Protein AF-A0A9W8WRD2-F1 (afdb_monomer_lite)

Radius of gyration: 68.86 Å; chains: 1; bounding box: 159×65×224 Å

Secondary structure (DSSP, 8-state):
-PPP----GGGGGSTTS-HHHHHHHHHHHT--PPPP------------TTSSS---------HHHHHHHHHHHHHHHHHHHHHHHHHHHHHHHHHHHHHHHHHHHHHSTT-HHHHHHHHHHHHHHHHHHHHHHHHHHHHHHHHHHHHHHHHHHHHHHHHHHHHHHHHHHHHHHHHHHHHHHHHHHHHHHHHHHHHHHHHHHHHHHHHHHHHHHHHHHHHHS-------SSHHHHHHHHHHHHHHHHHHHHHHHHHHHHHHHHHHHHHHHHHHHHHHHHHHHHHHHHHHHHHHHHHHHHHHHHHHHHHHHHHHHHHHHHHHHHHHHHHHHHHHHHHHHHHHHHHHHHHHHHHHHHHHHHHHHHHHHHHHHHHHHHHHHHHHHHHHHHHHHHHHHHHHHHHHHHHHHHHHHHHTS------HHHHHHHHHHHHHHHHHHHHHHHHHHHHHHHHHHHHHHHHHHHHHHHHHHHHHHHHHHHHHHHHHHHHHHHHHHHHHHTS-S-TTHHHHHHHHHHHHHHTT-

Sequence (521 aa):
MSPAYEGPKGLAFSRYASPALRKTQLAVASAATPSAGADTDYTTTIATKEQLAVMEPFEATSPAAELAVEQGAALKKEVEQHTARFSRAVSSAVENTRQLLNLLREATPGAKEVDHLWQELEQLFEAANEAKAALPEFMEKQRDNMSLYHSSMMNETIRGTQQELNFQHKKVNTQHNLILEQQDAFQNYKAQTSAQLKELESLQERVSRLTLEKGHFRTEADSKKVEDLKIADDLKKELDTLVASKKQLHAENETLRKTTTDMLKELKATEQRVTDRFTGELKAKAEQLQKETIKTTSLNTLIDTLKDSEGTSKKEAEKLKNENRLMSVKYSNQAAEHAATFTKMNDQTKKIEALTTNVDLLQKQNADLQAKLENAVKLENTNTELHEELRTSKNDLKAAQSEAQMLKSKLATKPAASTTSNNKALQEKYQALQEKQRSTETALAEWTELAKRSYQEYKDLLPTSKAAEKYKQDARDKETQITDLKHQLATAKASQTNGVGAAGGESAYWKGKYENLLASI

pLDDT: mean 77.27, std 17.2, range [29.88, 96.31]

Structure (mmCIF, N/CA/C/O backbone):
data_AF-A0A9W8WRD2-F1
#
_entry.id   AF-A0A9W8WRD2-F1
#
loop_
_atom_site.group_PDB
_atom_site.id
_atom_site.type_symbol
_atom_site.label_atom_id
_atom_site.label_alt_id
_atom_site.label_comp_id
_atom_site.label_asym_id
_atom_site.label_entity_id
_atom_site.label_seq_id
_atom_site.pdbx_PDB_ins_code
_atom_site.Cartn_x
_atom_site.Cartn_y
_atom_site.Cartn_z
_atom_site.occupancy
_atom_site.B_iso_or_equiv
_atom_site.auth_seq_id
_atom_site.auth_comp_id
_atom_site.auth_asym_id
_atom_site.auth_atom_id
_atom_site.pdbx_PDB_model_num
ATOM 1 N N . MET A 1 1 ? -4.829 33.973 -44.146 1.00 42.38 1 MET A N 1
ATOM 2 C CA . MET A 1 1 ? -4.919 32.508 -44.326 1.00 42.38 1 MET A CA 1
ATOM 3 C C . MET A 1 1 ? -4.361 31.866 -43.072 1.00 42.38 1 MET A C 1
ATOM 5 O O . MET A 1 1 ? -3.186 32.065 -42.798 1.00 42.38 1 MET A O 1
ATOM 9 N N . SER A 1 2 ? -5.197 31.200 -42.279 1.00 33.47 2 SER A N 1
ATOM 10 C CA . SER A 1 2 ? -4.758 30.556 -41.033 1.00 33.47 2 SER A CA 1
ATOM 11 C C . SER A 1 2 ? -4.230 29.147 -41.329 1.00 33.47 2 SER A C 1
ATOM 13 O O . SER A 1 2 ? -4.825 28.469 -42.169 1.00 33.47 2 SER A O 1
ATOM 15 N N . PRO A 1 3 ? -3.144 28.688 -40.681 1.00 50.16 3 PRO A N 1
ATOM 16 C CA . PRO A 1 3 ? -2.652 27.327 -40.863 1.00 50.16 3 PRO A CA 1
ATOM 17 C C . PRO A 1 3 ? -3.676 26.318 -40.330 1.00 50.16 3 PRO A C 1
ATOM 19 O O . PRO A 1 3 ? -4.276 26.527 -39.274 1.00 50.16 3 PRO A O 1
ATOM 22 N N . ALA A 1 4 ? -3.879 25.224 -41.064 1.00 49.38 4 ALA A N 1
ATOM 23 C CA . ALA A 1 4 ? -4.759 24.148 -40.630 1.00 49.38 4 ALA A CA 1
ATOM 24 C C . ALA A 1 4 ? -4.180 23.466 -39.380 1.00 49.38 4 ALA A C 1
ATOM 26 O O . ALA A 1 4 ? -3.006 23.096 -39.352 1.00 49.38 4 ALA A O 1
ATOM 27 N N . TYR A 1 5 ? -5.010 23.299 -38.351 1.00 56.59 5 TYR A N 1
ATOM 28 C CA . TYR A 1 5 ? -4.630 22.623 -37.115 1.00 56.59 5 TYR A CA 1
ATOM 29 C C . TYR A 1 5 ? -4.473 21.117 -37.365 1.00 56.59 5 TYR A C 1
ATOM 31 O O . TYR A 1 5 ? -5.449 20.364 -37.372 1.00 56.59 5 TYR A O 1
ATOM 39 N N . GLU A 1 6 ? -3.236 20.666 -37.570 1.00 54.03 6 GLU A N 1
ATOM 40 C CA . GLU A 1 6 ? -2.903 19.248 -37.479 1.00 54.03 6 GLU A CA 1
ATOM 41 C C . GLU A 1 6 ? -2.978 18.817 -36.007 1.00 54.03 6 GLU A C 1
ATOM 43 O O . GLU A 1 6 ? -2.107 19.147 -35.201 1.00 54.03 6 GLU A O 1
ATOM 48 N N . GLY A 1 7 ? -4.037 18.085 -35.655 1.00 65.12 7 GLY A N 1
ATOM 49 C CA . GLY A 1 7 ? -4.235 17.560 -34.303 1.00 65.12 7 GLY A CA 1
ATOM 50 C C . GLY A 1 7 ? -3.108 16.623 -33.829 1.00 65.12 7 GLY A C 1
ATOM 51 O O . GLY A 1 7 ? -2.269 16.188 -34.623 1.00 65.12 7 GLY A O 1
ATOM 52 N N . PRO A 1 8 ? -3.076 16.277 -32.528 1.00 59.09 8 PRO A N 1
ATOM 53 C CA . PRO A 1 8 ? -1.951 15.585 -31.899 1.00 59.09 8 PRO A CA 1
ATOM 54 C C . PRO A 1 8 ? -1.630 14.227 -32.549 1.00 59.09 8 PRO A C 1
ATOM 56 O O . PRO A 1 8 ? -2.258 13.202 -32.268 1.00 59.09 8 PRO A O 1
ATOM 59 N N . LYS A 1 9 ? -0.567 14.211 -33.367 1.00 65.25 9 LYS A N 1
ATOM 60 C CA . LYS A 1 9 ? -0.082 13.050 -34.142 1.00 65.25 9 LYS A CA 1
ATOM 61 C C . LYS A 1 9 ? 0.325 11.837 -33.282 1.00 65.25 9 LYS A C 1
ATOM 63 O O . LYS A 1 9 ? 0.480 10.740 -33.809 1.00 65.25 9 LYS A O 1
ATOM 68 N N . GLY A 1 10 ? 0.442 12.004 -31.961 1.00 59.56 10 GLY A N 1
ATOM 69 C CA . GLY A 1 10 ? 0.749 10.936 -31.003 1.00 59.56 10 GLY A CA 1
ATOM 70 C C . GLY A 1 10 ? -0.413 9.990 -30.659 1.00 59.56 10 GLY A C 1
ATOM 71 O O . GLY A 1 10 ? -0.169 8.925 -30.095 1.00 59.56 10 GLY A O 1
ATOM 72 N N . LEU A 1 11 ? -1.668 10.316 -31.005 1.00 61.75 11 LEU A N 1
ATOM 73 C CA . LEU A 1 11 ? -2.831 9.493 -30.621 1.00 61.75 11 LEU A CA 1
ATOM 74 C C . LEU A 1 11 ? -2.811 8.064 -31.196 1.00 61.75 11 LEU A C 1
ATOM 76 O O . LEU A 1 11 ? -3.398 7.167 -30.594 1.00 61.75 11 LEU A O 1
ATOM 80 N N . ALA A 1 12 ? -2.095 7.817 -32.298 1.00 63.84 12 ALA A N 1
ATOM 81 C CA . ALA A 1 12 ? -1.941 6.479 -32.878 1.00 63.84 12 ALA A CA 1
ATOM 82 C C . ALA A 1 12 ? -1.185 5.486 -31.965 1.00 63.84 12 ALA A C 1
ATOM 84 O O . ALA A 1 12 ? -1.412 4.279 -32.052 1.00 63.84 12 ALA A O 1
ATOM 85 N N . PHE A 1 13 ? -0.352 5.988 -31.045 1.00 60.53 13 PHE A N 1
ATOM 86 C CA . PHE A 1 13 ? 0.367 5.188 -30.045 1.00 60.53 13 PHE A CA 1
ATOM 87 C C . PHE A 1 13 ? -0.433 4.979 -28.746 1.00 60.53 13 PHE A C 1
ATOM 89 O O . PHE A 1 13 ? 0.031 4.300 -27.829 1.00 60.53 13 PHE A O 1
ATOM 96 N N . SER A 1 14 ? -1.640 5.547 -28.643 1.00 72.50 14 SER A N 1
ATOM 97 C CA . SER A 1 14 ? -2.485 5.423 -27.454 1.00 72.50 14 SER A CA 1
ATOM 98 C C . SER A 1 14 ? -2.905 3.974 -27.194 1.00 72.50 14 SER A C 1
ATOM 100 O O . SER A 1 14 ? -3.267 3.230 -28.109 1.00 72.50 14 SER A O 1
ATOM 102 N N . ARG A 1 15 ? -2.978 3.598 -25.909 1.00 73.88 15 ARG A N 1
ATOM 103 C CA . ARG A 1 15 ? -3.509 2.299 -25.454 1.00 73.88 15 ARG A CA 1
ATOM 104 C C . ARG A 1 15 ? -4.976 2.076 -25.855 1.00 73.88 15 ARG A C 1
ATOM 106 O O . ARG A 1 15 ? -5.411 0.926 -25.863 1.00 73.88 15 ARG A O 1
ATOM 113 N N . TYR A 1 16 ? -5.683 3.133 -26.263 1.00 69.06 16 TYR A N 1
ATOM 114 C CA . TYR A 1 16 ? -7.063 3.108 -26.761 1.00 69.06 16 TYR A CA 1
ATOM 115 C C . TYR A 1 16 ? -7.186 3.180 -28.298 1.00 69.06 16 TYR A C 1
ATOM 117 O O . TYR A 1 16 ? -8.287 3.055 -28.825 1.00 69.06 16 TYR A O 1
ATOM 125 N N . ALA A 1 17 ? -6.086 3.351 -29.045 1.00 70.50 17 ALA A N 1
ATOM 126 C CA . ALA A 1 17 ? -6.122 3.339 -30.512 1.00 70.50 17 ALA A CA 1
ATOM 127 C C . ALA A 1 17 ? -6.463 1.936 -31.044 1.00 70.50 17 ALA A C 1
ATOM 129 O O . ALA A 1 17 ? -5.999 0.940 -30.478 1.00 70.50 17 ALA A O 1
ATOM 130 N N . SER A 1 18 ? -7.237 1.839 -32.132 1.00 67.44 18 SER A N 1
ATOM 131 C CA . SER A 1 18 ? -7.711 0.542 -32.635 1.00 67.44 18 SER A CA 1
ATOM 132 C C . SER A 1 18 ? -6.547 -0.389 -33.037 1.00 67.44 18 SER A C 1
ATOM 134 O O . SER A 1 18 ? -5.516 0.088 -33.529 1.00 67.44 18 SER A O 1
ATOM 136 N N . PRO A 1 19 ? -6.677 -1.723 -32.867 1.00 72.38 19 PRO A N 1
ATOM 137 C CA . PRO A 1 19 ? -5.598 -2.663 -33.191 1.00 72.38 19 PRO A CA 1
ATOM 138 C C . PRO A 1 19 ? -5.123 -2.591 -34.649 1.00 72.38 19 PRO A C 1
ATOM 140 O O . PRO A 1 19 ? -3.943 -2.810 -34.921 1.00 72.38 19 PRO A O 1
ATOM 143 N N . ALA A 1 20 ? -6.019 -2.237 -35.578 1.00 69.94 20 ALA A N 1
ATOM 144 C CA . ALA A 1 20 ? -5.691 -2.053 -36.988 1.00 69.94 20 ALA A CA 1
ATOM 145 C C . ALA A 1 20 ? -4.675 -0.916 -37.201 1.00 69.94 20 ALA A C 1
ATOM 147 O O . ALA A 1 20 ? -3.667 -1.125 -37.869 1.00 69.94 20 ALA A O 1
ATOM 148 N N . LEU A 1 21 ? -4.881 0.249 -36.570 1.00 69.62 21 LEU A N 1
ATOM 149 C CA . LEU A 1 21 ? -3.997 1.415 -36.720 1.00 69.62 21 LEU A CA 1
ATOM 150 C C . LEU A 1 21 ? -2.575 1.155 -36.200 1.00 69.62 21 LEU A C 1
ATOM 152 O O . LEU A 1 21 ? -1.604 1.561 -36.840 1.00 69.62 21 LEU A O 1
ATOM 156 N N . ARG A 1 22 ? -2.432 0.429 -35.081 1.00 69.75 22 ARG A N 1
ATOM 157 C CA . ARG A 1 22 ? -1.106 0.078 -34.535 1.00 69.75 22 ARG A CA 1
ATOM 158 C C . ARG A 1 22 ? -0.329 -0.854 -35.464 1.00 69.75 22 ARG A C 1
ATOM 160 O O . ARG A 1 22 ? 0.883 -0.706 -35.606 1.00 69.75 22 ARG A O 1
ATOM 167 N N . LYS A 1 23 ? -1.020 -1.798 -36.114 1.00 70.50 23 LYS A N 1
ATOM 168 C CA . LYS A 1 23 ? -0.394 -2.785 -37.005 1.00 70.50 23 LYS A CA 1
ATOM 169 C C . LYS A 1 23 ? 0.193 -2.126 -38.260 1.00 70.50 23 LYS A C 1
ATOM 171 O O . LYS A 1 23 ? 1.282 -2.505 -38.681 1.00 70.50 23 LYS A O 1
ATOM 176 N N . THR A 1 24 ? -0.471 -1.101 -38.801 1.00 67.62 24 THR A N 1
ATOM 177 C CA . THR A 1 24 ? 0.005 -0.369 -39.988 1.00 67.62 24 THR A CA 1
ATOM 178 C C . THR A 1 24 ? 1.225 0.512 -39.702 1.00 67.62 24 THR A C 1
ATOM 180 O O . THR A 1 24 ? 2.096 0.619 -40.557 1.00 67.62 24 THR A O 1
ATOM 183 N N . GLN A 1 25 ? 1.335 1.120 -38.512 1.00 62.66 25 GLN A N 1
ATOM 184 C CA . GLN A 1 25 ? 2.494 1.966 -38.178 1.00 62.66 25 GLN A CA 1
ATOM 185 C C . GLN A 1 25 ? 3.744 1.163 -37.791 1.00 62.66 25 GLN A C 1
ATOM 187 O O . GLN A 1 25 ? 4.850 1.544 -38.171 1.00 62.66 25 GLN A O 1
ATOM 192 N N . LEU A 1 26 ? 3.590 0.019 -37.112 1.00 57.91 26 LEU A N 1
ATOM 193 C CA . LEU A 1 26 ? 4.719 -0.873 -36.810 1.00 57.91 26 LEU A CA 1
ATOM 194 C C . LEU A 1 26 ? 5.391 -1.425 -38.078 1.00 57.91 26 LEU A C 1
ATOM 196 O O . LEU A 1 26 ? 6.609 -1.571 -38.097 1.00 57.91 26 LEU A O 1
ATOM 200 N N . ALA A 1 27 ? 4.631 -1.649 -39.156 1.00 53.44 27 ALA A N 1
ATOM 201 C CA . ALA A 1 27 ? 5.175 -2.088 -40.443 1.00 53.44 27 ALA A CA 1
ATOM 202 C C . ALA A 1 27 ? 6.096 -1.046 -41.116 1.00 53.44 27 ALA A C 1
ATOM 204 O O . ALA A 1 27 ? 6.997 -1.422 -41.859 1.00 53.44 27 ALA A O 1
ATOM 205 N N . VAL A 1 28 ? 5.908 0.252 -40.840 1.00 51.50 28 VAL A N 1
ATOM 206 C CA . VAL A 1 28 ? 6.743 1.336 -41.397 1.00 51.50 28 VAL A CA 1
ATOM 207 C C . VAL A 1 28 ? 8.070 1.476 -40.636 1.00 51.50 28 VAL A C 1
ATOM 209 O O . VAL A 1 28 ? 9.079 1.869 -41.216 1.00 51.50 28 VAL A O 1
ATOM 212 N N . ALA A 1 29 ? 8.104 1.104 -39.353 1.00 47.28 29 ALA A N 1
ATOM 213 C CA . ALA A 1 29 ? 9.304 1.192 -38.517 1.00 47.28 29 ALA A CA 1
ATOM 214 C C . ALA A 1 29 ? 10.338 0.072 -38.773 1.00 47.28 29 ALA A C 1
ATOM 216 O O . ALA A 1 29 ? 11.491 0.204 -38.368 1.00 47.28 29 ALA A O 1
ATOM 217 N N . SER A 1 30 ? 9.964 -1.022 -39.446 1.00 43.00 30 SER A N 1
ATOM 218 C CA . SER A 1 30 ? 10.843 -2.185 -39.675 1.00 43.00 30 SER A CA 1
ATOM 219 C C . SER A 1 30 ? 11.769 -2.081 -40.901 1.00 43.00 30 SER A C 1
ATOM 221 O O . SER A 1 30 ? 12.415 -3.065 -41.247 1.00 43.00 30 SER A O 1
ATOM 223 N N . ALA A 1 31 ? 11.857 -0.919 -41.557 1.00 37.59 31 ALA A N 1
ATOM 224 C CA . ALA A 1 31 ? 12.607 -0.728 -42.807 1.00 37.59 31 ALA A CA 1
ATOM 225 C C . ALA A 1 31 ? 13.971 -0.009 -42.650 1.00 37.59 31 ALA A C 1
ATOM 227 O O . ALA A 1 31 ? 14.497 0.519 -43.628 1.00 37.59 31 ALA A O 1
ATOM 228 N N . ALA A 1 32 ? 14.547 0.041 -41.441 1.00 37.22 32 ALA A N 1
ATOM 229 C CA . ALA A 1 32 ? 15.813 0.733 -41.167 1.00 37.22 32 ALA A CA 1
ATOM 230 C C . ALA A 1 32 ? 16.935 -0.233 -40.740 1.00 37.22 32 ALA A C 1
ATOM 232 O O . ALA A 1 32 ? 16.921 -0.784 -39.640 1.00 37.22 32 ALA A O 1
ATOM 233 N N . THR A 1 33 ? 17.927 -0.411 -41.614 1.00 43.75 33 THR A N 1
ATOM 234 C CA . THR A 1 33 ? 19.132 -1.228 -41.395 1.00 43.75 33 THR A CA 1
ATOM 235 C C . THR A 1 33 ? 20.099 -0.547 -40.409 1.00 43.75 33 THR A C 1
ATOM 237 O O . THR A 1 33 ? 20.418 0.628 -40.612 1.00 43.75 33 THR A O 1
ATOM 240 N N . PRO A 1 34 ? 20.615 -1.232 -39.369 1.00 38.97 34 PRO A N 1
ATOM 241 C CA . PRO A 1 34 ? 21.553 -0.625 -38.428 1.00 38.97 34 PRO A CA 1
ATOM 242 C C . PRO A 1 34 ? 23.000 -0.654 -38.950 1.00 38.97 34 PRO A C 1
ATOM 244 O O . PRO A 1 34 ? 23.551 -1.710 -39.244 1.00 38.97 34 PRO A O 1
ATOM 247 N N . SER A 1 35 ? 23.628 0.523 -39.019 1.00 29.88 35 SER A N 1
ATOM 248 C CA . SER A 1 35 ? 25.075 0.687 -39.222 1.00 29.88 35 SER A CA 1
ATOM 249 C C . SER A 1 35 ? 25.814 0.572 -37.886 1.00 29.88 35 SER A C 1
ATOM 251 O O . SER A 1 35 ? 25.360 1.126 -36.886 1.00 29.88 35 SER A O 1
ATOM 253 N N . ALA A 1 36 ? 26.966 -0.100 -37.880 1.00 44.12 36 ALA A N 1
ATOM 254 C CA . ALA A 1 36 ? 27.797 -0.309 -36.692 1.00 44.12 36 ALA A CA 1
ATOM 255 C C . ALA A 1 36 ? 28.627 0.927 -36.279 1.00 44.12 36 ALA A C 1
ATOM 257 O O . ALA A 1 36 ? 28.912 1.796 -37.107 1.00 44.12 36 ALA A O 1
ATOM 258 N N . GLY A 1 37 ? 29.072 0.944 -35.014 1.00 33.09 37 GLY A N 1
ATOM 259 C CA . GLY A 1 37 ? 30.109 1.848 -34.497 1.00 33.09 37 GLY A CA 1
ATOM 260 C C . GLY A 1 37 ? 30.160 1.938 -32.962 1.00 33.09 37 GLY A C 1
ATOM 261 O O . GLY A 1 37 ? 29.238 2.508 -32.400 1.00 33.09 37 GLY A O 1
ATOM 262 N N . ALA A 1 38 ? 31.224 1.365 -32.366 1.00 35.88 38 ALA A N 1
ATOM 263 C CA . ALA A 1 38 ? 32.024 1.757 -31.174 1.00 35.88 38 ALA A CA 1
ATOM 264 C C . ALA A 1 38 ? 31.345 2.418 -29.925 1.00 35.88 38 ALA A C 1
ATOM 266 O O . ALA A 1 38 ? 30.378 3.155 -30.041 1.00 35.88 38 ALA A O 1
ATOM 267 N N . ASP A 1 39 ? 31.815 2.287 -28.675 1.00 31.34 39 ASP A N 1
ATOM 268 C CA . ASP A 1 39 ? 33.017 1.650 -28.101 1.00 31.34 39 ASP A CA 1
ATOM 269 C C . ASP A 1 39 ? 32.834 1.409 -26.570 1.00 31.34 39 ASP A C 1
ATOM 271 O O . ASP A 1 39 ? 31.747 1.646 -26.044 1.00 31.34 39 ASP A O 1
ATOM 275 N N . THR A 1 40 ? 33.912 1.051 -25.854 1.00 32.19 40 THR A N 1
ATOM 276 C CA . THR A 1 40 ? 34.107 1.005 -24.373 1.00 32.19 40 THR A CA 1
ATOM 277 C C . THR A 1 40 ? 33.817 -0.308 -23.618 1.00 32.19 40 THR A C 1
ATOM 279 O O . THR A 1 40 ? 32.788 -0.513 -22.980 1.00 32.19 40 THR A O 1
ATOM 282 N N . ASP A 1 41 ? 34.815 -1.193 -23.674 1.00 40.84 41 ASP A N 1
ATOM 283 C CA . ASP A 1 41 ? 35.713 -1.485 -22.536 1.00 40.84 41 ASP A CA 1
ATOM 284 C C . ASP A 1 41 ? 35.093 -1.822 -21.157 1.00 40.84 41 ASP A C 1
ATOM 286 O O . ASP A 1 41 ? 34.951 -0.955 -20.299 1.00 40.84 41 ASP A O 1
ATOM 290 N N . TYR A 1 42 ? 34.830 -3.116 -20.908 1.00 35.03 42 TYR A N 1
ATOM 291 C CA . TYR A 1 42 ? 34.803 -3.698 -19.556 1.00 35.03 42 TYR A CA 1
ATOM 292 C C . TYR A 1 42 ? 35.362 -5.129 -19.530 1.00 35.03 42 TYR A C 1
ATOM 294 O O . TYR A 1 42 ? 35.171 -5.929 -20.449 1.00 35.03 42 TYR A O 1
ATOM 302 N N . THR A 1 43 ? 36.061 -5.447 -18.440 1.00 35.19 43 THR A N 1
ATOM 303 C CA . THR A 1 43 ? 36.876 -6.652 -18.253 1.00 35.19 43 THR A CA 1
ATOM 304 C C . THR A 1 43 ? 36.066 -7.950 -18.191 1.00 35.19 43 THR A C 1
ATOM 306 O O . THR A 1 43 ? 35.083 -8.084 -17.466 1.00 35.19 43 THR A O 1
ATOM 309 N N . THR A 1 44 ? 36.512 -8.948 -18.958 1.00 34.94 44 THR A N 1
ATOM 310 C CA . THR A 1 44 ? 35.822 -10.234 -19.123 1.00 34.94 44 THR A CA 1
ATOM 311 C C . THR A 1 44 ? 36.222 -11.248 -18.049 1.00 34.94 44 THR A C 1
ATOM 313 O O . THR A 1 44 ? 37.330 -11.780 -18.084 1.00 34.94 44 THR A O 1
ATOM 316 N N . THR A 1 45 ? 35.292 -11.610 -17.162 1.00 35.09 45 THR A N 1
ATOM 317 C CA . THR A 1 45 ? 35.378 -12.858 -16.383 1.00 35.09 45 THR A CA 1
ATOM 318 C C . THR A 1 45 ? 34.552 -13.929 -17.089 1.00 35.09 45 THR A C 1
ATOM 320 O O . THR A 1 45 ? 33.342 -13.784 -17.254 1.00 35.09 45 THR A O 1
ATOM 323 N N . ILE A 1 46 ? 35.206 -15.002 -17.536 1.00 38.44 46 ILE A N 1
ATOM 324 C CA . ILE A 1 46 ? 34.570 -16.091 -18.285 1.00 38.44 46 ILE A CA 1
ATOM 325 C C . ILE A 1 46 ? 33.804 -16.999 -17.313 1.00 38.44 46 ILE A C 1
ATOM 327 O O . ILE A 1 46 ? 34.419 -17.678 -16.494 1.00 38.44 46 ILE A O 1
ATOM 331 N N . ALA A 1 47 ? 32.476 -17.051 -17.437 1.00 34.31 47 ALA A N 1
ATOM 332 C CA . ALA A 1 47 ? 31.645 -18.077 -16.804 1.00 34.31 47 ALA A CA 1
ATOM 333 C C . ALA A 1 47 ? 31.399 -19.229 -17.795 1.00 34.31 47 ALA A C 1
ATOM 335 O O . ALA A 1 47 ? 30.959 -19.012 -18.927 1.00 34.31 47 ALA A O 1
ATOM 336 N N . THR A 1 48 ? 31.732 -20.454 -17.389 1.00 39.19 48 THR A N 1
ATOM 337 C CA . THR A 1 48 ? 31.760 -21.644 -18.250 1.00 39.19 48 THR A CA 1
ATOM 338 C C . THR A 1 48 ? 30.374 -22.221 -18.552 1.00 39.19 48 THR A C 1
ATOM 340 O O . THR A 1 48 ? 29.433 -22.140 -17.766 1.00 39.19 48 THR A O 1
ATOM 343 N N . LYS A 1 49 ? 30.263 -22.858 -19.723 1.00 47.25 49 LYS A N 1
ATOM 344 C CA . LYS A 1 49 ? 29.010 -23.239 -20.403 1.00 47.25 49 LYS A CA 1
ATOM 345 C C . LYS A 1 49 ? 28.261 -24.450 -19.801 1.00 47.25 49 LYS A C 1
ATOM 347 O O . LYS A 1 49 ? 27.370 -24.985 -20.449 1.00 47.25 49 LYS A O 1
ATOM 352 N N . GLU A 1 50 ? 28.611 -24.892 -18.593 1.00 46.75 50 GLU A N 1
ATOM 353 C CA . GLU A 1 50 ? 28.129 -26.156 -17.999 1.00 46.75 50 GLU A CA 1
ATOM 354 C C . GLU A 1 50 ? 27.033 -25.985 -16.929 1.00 46.75 50 GLU A C 1
ATOM 356 O O . GLU A 1 50 ? 26.480 -26.972 -16.457 1.00 46.75 50 GLU A O 1
ATOM 361 N N . GLN A 1 51 ? 26.641 -24.752 -16.585 1.00 42.00 51 GLN A N 1
ATOM 362 C CA . GLN A 1 51 ? 25.596 -24.484 -15.577 1.00 42.00 51 GLN A CA 1
ATOM 363 C C . GLN A 1 51 ? 24.168 -24.313 -16.144 1.00 42.00 51 GLN A C 1
ATOM 365 O O . GLN A 1 51 ? 23.247 -24.004 -15.396 1.00 42.00 51 GLN A O 1
ATOM 370 N N . LEU A 1 52 ? 23.954 -24.521 -17.450 1.00 39.41 52 LEU A N 1
ATOM 371 C CA . LEU A 1 52 ? 22.658 -24.292 -18.123 1.00 39.41 52 LEU A CA 1
ATOM 372 C C . LEU A 1 52 ? 21.837 -25.568 -18.409 1.00 39.41 52 LEU A C 1
ATOM 374 O O . LEU A 1 52 ? 20.807 -25.486 -19.071 1.00 39.41 52 LEU A O 1
ATOM 378 N N . ALA A 1 53 ? 22.280 -26.742 -17.945 1.00 39.16 53 ALA A N 1
ATOM 379 C CA . ALA A 1 53 ? 21.717 -28.038 -18.350 1.00 39.16 53 ALA A CA 1
ATOM 380 C C . ALA A 1 53 ? 20.861 -28.760 -17.286 1.00 39.16 53 ALA A C 1
ATOM 382 O O . ALA A 1 53 ? 20.421 -29.881 -17.533 1.00 39.16 53 ALA A O 1
ATOM 383 N N . VAL A 1 54 ? 20.603 -28.146 -16.124 1.00 41.31 54 VAL A N 1
ATOM 384 C CA . VAL A 1 54 ? 19.747 -28.724 -15.068 1.00 41.31 54 VAL A CA 1
ATOM 385 C C . VAL A 1 54 ? 18.684 -27.710 -14.642 1.00 41.31 54 VAL A C 1
ATOM 387 O O . VAL A 1 54 ? 18.811 -27.031 -13.628 1.00 41.31 54 VAL A O 1
ATOM 390 N N . MET A 1 55 ? 17.622 -27.610 -15.440 1.00 35.69 55 MET A N 1
ATOM 391 C CA . MET A 1 55 ? 16.343 -27.057 -14.991 1.00 35.69 55 MET A CA 1
ATOM 392 C C . MET A 1 55 ? 15.325 -28.194 -14.929 1.00 35.69 55 MET A C 1
ATOM 394 O O . MET A 1 55 ? 14.642 -28.487 -15.909 1.00 35.69 55 MET A O 1
ATOM 398 N N . GLU A 1 56 ? 15.245 -28.845 -13.769 1.00 42.12 56 GLU A N 1
ATOM 399 C CA . GLU A 1 56 ? 14.056 -29.622 -13.421 1.00 42.12 56 GLU A CA 1
ATOM 400 C C . GLU A 1 56 ? 12.831 -28.692 -13.336 1.00 42.12 56 GLU A C 1
ATOM 402 O O . GLU A 1 56 ? 12.976 -27.511 -12.993 1.00 42.12 56 GLU A O 1
ATOM 407 N N . PRO A 1 57 ? 11.615 -29.197 -13.614 1.00 41.25 57 PRO A N 1
ATOM 408 C CA . PRO A 1 57 ? 10.381 -28.454 -13.397 1.00 41.25 57 PRO A CA 1
ATOM 409 C C . PRO A 1 57 ? 10.106 -28.341 -11.892 1.00 41.25 57 PRO A C 1
ATOM 411 O O . PRO A 1 57 ? 9.341 -29.111 -11.316 1.00 41.25 57 PRO A O 1
ATOM 414 N N . PHE A 1 58 ? 10.750 -27.373 -11.242 1.00 42.50 58 PHE A N 1
ATOM 415 C CA . PHE A 1 58 ? 10.502 -27.049 -9.843 1.00 42.50 58 PHE A CA 1
ATOM 416 C C . PHE A 1 58 ? 9.127 -26.373 -9.703 1.00 42.50 58 PHE A C 1
ATOM 418 O O . PHE A 1 58 ? 9.014 -25.148 -9.686 1.00 42.50 58 PHE A O 1
ATOM 425 N N . GLU A 1 59 ? 8.073 -27.180 -9.551 1.00 43.75 59 GLU A N 1
ATOM 426 C CA . GLU A 1 59 ? 6.738 -26.757 -9.091 1.00 43.75 59 GLU A CA 1
ATOM 427 C C . GLU A 1 59 ? 6.740 -26.359 -7.598 1.00 43.75 59 GLU A C 1
ATOM 429 O O . GLU A 1 59 ? 5.799 -26.629 -6.854 1.00 43.75 59 GLU A O 1
ATOM 434 N N . ALA A 1 60 ? 7.800 -25.692 -7.130 1.00 45.78 60 ALA A N 1
ATOM 435 C CA . ALA A 1 60 ? 7.775 -25.028 -5.839 1.00 45.78 60 ALA A CA 1
ATOM 436 C C . ALA A 1 60 ? 6.929 -23.760 -5.969 1.00 45.78 60 ALA A C 1
ATOM 438 O O . ALA A 1 60 ? 7.379 -22.738 -6.499 1.00 45.78 60 ALA A O 1
ATOM 439 N N . THR A 1 61 ? 5.701 -23.823 -5.454 1.00 48.84 61 THR A N 1
ATOM 440 C CA . THR A 1 61 ? 4.925 -22.637 -5.096 1.00 48.84 61 THR A CA 1
ATOM 441 C C . THR A 1 61 ? 5.833 -21.665 -4.354 1.00 48.84 61 THR A C 1
ATOM 443 O O . THR A 1 61 ? 6.457 -22.018 -3.356 1.00 48.84 61 THR A O 1
ATOM 446 N N . SER A 1 62 ? 5.959 -20.442 -4.877 1.00 54.06 62 SER A N 1
ATOM 447 C CA . SER A 1 62 ? 6.842 -19.434 -4.286 1.00 54.06 62 SER A CA 1
ATOM 448 C C . SER A 1 62 ? 6.522 -19.276 -2.792 1.00 54.06 62 SER A C 1
ATOM 450 O O . SER A 1 62 ? 5.344 -19.113 -2.469 1.00 54.06 62 SER A O 1
ATOM 452 N N . PRO A 1 63 ? 7.516 -19.223 -1.883 1.00 59.03 63 PRO A N 1
ATOM 453 C CA . PRO A 1 63 ? 7.264 -19.004 -0.455 1.00 59.03 63 PRO A CA 1
ATOM 454 C C . PRO A 1 63 ? 6.450 -17.731 -0.161 1.00 59.03 63 PRO A C 1
ATOM 456 O O . PRO A 1 63 ? 5.749 -17.645 0.843 1.00 59.03 63 PRO A O 1
ATOM 459 N N . ALA A 1 64 ? 6.489 -16.742 -1.064 1.00 49.81 64 ALA A N 1
ATOM 460 C CA . ALA A 1 64 ? 5.652 -15.547 -0.989 1.00 49.81 64 ALA A CA 1
ATOM 461 C C . ALA A 1 64 ? 4.155 -15.829 -1.238 1.00 49.81 64 ALA A C 1
ATOM 463 O O . ALA A 1 64 ? 3.306 -15.139 -0.676 1.00 49.81 64 ALA A O 1
ATOM 464 N N . ALA A 1 65 ? 3.821 -16.833 -2.055 1.00 56.53 65 ALA A N 1
ATOM 465 C CA . ALA A 1 65 ? 2.446 -17.268 -2.290 1.00 56.53 65 ALA A CA 1
ATOM 466 C C . ALA A 1 65 ? 1.888 -18.033 -1.079 1.00 56.53 65 ALA A C 1
ATOM 468 O O . ALA A 1 65 ? 0.759 -17.770 -0.673 1.00 56.53 65 ALA A O 1
ATOM 469 N N . GLU A 1 66 ? 2.683 -18.907 -0.454 1.00 62.62 66 GLU A N 1
ATOM 470 C CA . GLU A 1 66 ? 2.288 -19.596 0.785 1.00 62.62 66 GLU A CA 1
ATOM 471 C C . GLU A 1 66 ? 2.054 -18.601 1.931 1.00 62.62 66 GLU A C 1
ATOM 473 O O . GLU A 1 66 ? 1.000 -18.635 2.567 1.00 62.62 66 GLU A O 1
ATOM 478 N N . LEU A 1 67 ? 2.963 -17.634 2.118 1.00 63.41 67 LEU A N 1
ATOM 479 C CA . LEU A 1 67 ? 2.797 -16.563 3.106 1.00 63.41 67 LEU A CA 1
ATOM 480 C C . LEU A 1 67 ? 1.529 -15.725 2.853 1.00 63.41 67 LEU A C 1
ATOM 482 O O . LEU A 1 67 ? 0.824 -15.366 3.796 1.00 63.41 67 LEU A O 1
ATOM 486 N N . ALA A 1 68 ? 1.212 -15.419 1.590 1.00 61.78 68 ALA A N 1
ATOM 487 C CA . ALA A 1 68 ? 0.001 -14.678 1.233 1.00 61.78 68 ALA A CA 1
ATOM 488 C C . ALA A 1 68 ? -1.284 -15.480 1.520 1.00 61.78 68 ALA A C 1
ATOM 490 O O . ALA A 1 68 ? -2.273 -14.909 1.985 1.00 61.78 68 ALA A O 1
ATOM 491 N N . VAL A 1 69 ? -1.268 -16.799 1.298 1.00 69.50 69 VAL A N 1
ATOM 492 C CA . VAL A 1 69 ? -2.375 -17.701 1.659 1.00 69.50 69 VAL A CA 1
ATOM 493 C C . VAL A 1 69 ? -2.556 -17.764 3.179 1.00 69.50 69 VAL A C 1
ATOM 495 O O . VAL A 1 69 ? -3.685 -17.649 3.661 1.00 69.50 69 VAL A O 1
ATOM 498 N N . GLU A 1 70 ? -1.468 -17.872 3.946 1.00 68.81 70 GLU A N 1
ATOM 499 C CA . GLU A 1 70 ? -1.516 -17.903 5.413 1.00 68.81 70 GLU A CA 1
ATOM 500 C C . GLU A 1 70 ? -2.028 -16.576 6.004 1.00 68.81 70 GLU A C 1
ATOM 502 O O . GLU A 1 70 ? -2.929 -16.575 6.848 1.00 68.81 70 GLU A O 1
ATOM 507 N N . GLN A 1 71 ? -1.546 -15.433 5.501 1.00 67.81 71 GLN A N 1
ATOM 508 C CA . GLN A 1 71 ? -2.047 -14.110 5.893 1.00 67.81 71 GLN A CA 1
ATOM 509 C C . GLN A 1 71 ? -3.526 -13.919 5.526 1.00 67.81 71 GLN A C 1
ATOM 511 O O . GLN A 1 71 ? -4.297 -13.398 6.335 1.00 67.81 71 GLN A O 1
ATOM 516 N N . GLY A 1 72 ? -3.956 -14.390 4.351 1.00 70.50 72 GLY A N 1
ATOM 517 C CA . GLY A 1 72 ? -5.364 -14.375 3.945 1.00 70.50 72 GLY A CA 1
ATOM 518 C C . GLY A 1 72 ? -6.260 -15.215 4.865 1.00 70.50 72 GLY A C 1
ATOM 519 O O . GLY A 1 72 ? -7.356 -14.780 5.227 1.00 70.50 72 GLY A O 1
ATOM 520 N N . ALA A 1 73 ? -5.786 -16.386 5.300 1.00 72.19 73 ALA A N 1
ATOM 521 C CA . ALA A 1 73 ? -6.492 -17.241 6.253 1.00 72.19 73 ALA A CA 1
ATOM 522 C C . ALA A 1 73 ? -6.578 -16.610 7.657 1.00 72.19 73 ALA A C 1
ATOM 524 O O . ALA A 1 73 ? -7.637 -16.657 8.290 1.00 72.19 73 ALA A O 1
ATOM 525 N N . ALA A 1 74 ? -5.499 -15.974 8.127 1.00 64.50 74 ALA A N 1
ATOM 526 C CA . ALA A 1 74 ? -5.477 -15.254 9.398 1.00 64.50 74 ALA A CA 1
ATOM 527 C C . ALA A 1 74 ? -6.466 -14.074 9.404 1.00 64.50 74 ALA A C 1
ATOM 529 O O . ALA A 1 74 ? -7.301 -13.978 10.308 1.00 64.50 74 ALA A O 1
ATOM 530 N N . LEU A 1 75 ? -6.440 -13.238 8.359 1.00 68.69 75 LEU A N 1
ATOM 531 C CA . LEU A 1 75 ? -7.335 -12.087 8.223 1.00 68.69 75 LEU A CA 1
ATOM 532 C C . LEU A 1 75 ? -8.808 -12.520 8.134 1.00 68.69 75 LEU A C 1
ATOM 534 O O . LEU A 1 75 ? -9.667 -11.939 8.797 1.00 68.69 75 LEU A O 1
ATOM 538 N N . LYS A 1 76 ? -9.109 -13.589 7.379 1.00 78.62 76 LYS A N 1
ATOM 539 C CA . LYS A 1 76 ? -10.459 -14.176 7.307 1.00 78.62 76 LYS A CA 1
ATOM 540 C C . LYS A 1 76 ? -10.975 -14.570 8.697 1.00 78.62 76 LYS A C 1
ATOM 542 O O . LYS A 1 76 ? -12.094 -14.212 9.056 1.00 78.62 76 LYS A O 1
ATOM 547 N N . LYS A 1 77 ? -10.150 -15.253 9.495 1.00 74.75 77 LYS A N 1
ATOM 548 C CA . LYS A 1 77 ? -10.504 -15.692 10.854 1.00 74.75 77 LYS A CA 1
ATOM 549 C C . LYS A 1 77 ? -10.765 -14.517 11.804 1.00 74.75 77 LYS A C 1
ATOM 551 O O . LYS A 1 77 ? -11.677 -14.584 12.627 1.00 74.75 77 LYS A O 1
ATOM 556 N N . GLU A 1 78 ? -9.989 -13.441 11.695 1.00 64.81 78 GLU A N 1
ATOM 557 C CA . GLU A 1 78 ? -10.186 -12.218 12.484 1.00 64.81 78 GLU A CA 1
ATOM 558 C C . GLU A 1 78 ? -11.503 -11.513 12.111 1.00 64.81 78 GLU A C 1
ATOM 560 O O . GLU A 1 78 ? -12.309 -11.192 12.989 1.00 64.81 78 GLU A O 1
ATOM 565 N N . VAL A 1 79 ? -11.784 -11.377 10.812 1.00 72.94 79 VAL A N 1
ATOM 566 C CA . VAL A 1 79 ? -13.040 -10.822 10.277 1.00 72.94 79 VAL A CA 1
ATOM 567 C C . VAL A 1 79 ? -14.260 -11.634 10.723 1.00 72.94 79 VAL A C 1
ATOM 569 O O . VAL A 1 79 ? -15.246 -11.055 11.188 1.00 72.94 79 VAL A O 1
ATOM 572 N N . GLU A 1 80 ? -14.205 -12.966 10.645 1.00 77.88 80 GLU A N 1
ATOM 573 C CA . GLU A 1 80 ? -15.264 -13.857 11.141 1.00 77.88 80 GLU A CA 1
ATOM 574 C C . GLU A 1 80 ? -15.492 -13.669 12.650 1.00 77.88 80 GLU A C 1
ATOM 576 O O . GLU A 1 80 ? -16.633 -13.564 13.110 1.00 77.88 80 GLU A O 1
ATOM 581 N N . GLN A 1 81 ? -14.415 -13.544 13.433 1.00 71.62 81 GLN A N 1
ATOM 582 C CA . GLN A 1 81 ? -14.496 -13.348 14.880 1.00 71.62 81 GLN A CA 1
ATOM 583 C C . GLN A 1 81 ? -15.086 -11.976 15.257 1.00 71.62 81 GLN A C 1
ATOM 585 O O . GLN A 1 81 ? -15.903 -11.891 16.180 1.00 71.62 81 GLN A O 1
ATOM 590 N N . HIS A 1 82 ? -14.735 -10.909 14.532 1.00 68.75 82 HIS A N 1
ATOM 591 C CA . HIS A 1 82 ? -15.342 -9.584 14.694 1.00 68.75 82 HIS A CA 1
ATOM 592 C C . HIS A 1 82 ? -16.818 -9.570 14.276 1.00 68.75 82 HIS A C 1
ATOM 594 O O . HIS A 1 82 ? -17.656 -9.058 15.021 1.00 68.75 82 HIS A O 1
ATOM 600 N N . THR A 1 83 ? -17.159 -10.214 13.158 1.00 76.44 83 THR A N 1
ATOM 601 C CA . THR A 1 83 ? -18.541 -10.367 12.670 1.00 76.44 83 THR A CA 1
ATOM 602 C C . THR A 1 83 ? -19.421 -11.099 13.686 1.00 76.44 83 THR A C 1
ATOM 604 O O . THR A 1 83 ? -20.537 -10.661 13.984 1.00 76.44 83 THR A O 1
ATOM 607 N N . ALA A 1 84 ? -18.909 -12.175 14.293 1.00 75.25 84 ALA A N 1
ATOM 608 C CA . ALA A 1 84 ? -19.607 -12.923 15.336 1.00 75.25 84 ALA A CA 1
ATOM 609 C C . ALA A 1 84 ? -19.805 -12.100 16.625 1.00 75.25 84 ALA A C 1
ATOM 611 O O . ALA A 1 84 ? -20.884 -12.141 17.224 1.00 75.25 84 ALA A O 1
ATOM 612 N N . ARG A 1 85 ? -18.795 -11.320 17.046 1.00 64.81 85 ARG A N 1
ATOM 613 C CA . ARG A 1 85 ? -18.898 -10.409 18.203 1.00 64.81 85 ARG A CA 1
ATOM 614 C C . ARG A 1 85 ? -19.933 -9.310 17.968 1.00 64.81 85 ARG A C 1
ATOM 616 O O . ARG A 1 85 ? -20.799 -9.122 18.819 1.00 64.81 85 ARG A O 1
ATOM 623 N N . PHE A 1 86 ? -19.878 -8.639 16.817 1.00 74.62 86 PHE A N 1
ATOM 624 C CA . PHE A 1 86 ? -20.840 -7.602 16.438 1.00 74.62 86 PHE A CA 1
ATOM 625 C C . PHE A 1 86 ? -22.267 -8.162 16.386 1.00 74.62 86 PHE A C 1
ATOM 627 O O . PHE A 1 86 ? -23.158 -7.633 17.045 1.00 74.62 86 PHE A O 1
ATOM 634 N N . SER A 1 87 ? -22.461 -9.307 15.722 1.00 74.88 87 SER A N 1
ATOM 635 C CA . SER A 1 87 ? -23.754 -10.003 15.663 1.00 74.88 87 SER A CA 1
ATOM 636 C C . SER A 1 87 ? -24.333 -10.288 17.052 1.00 74.88 87 SER A C 1
ATOM 638 O O . SER A 1 87 ? -25.525 -10.080 17.278 1.00 74.88 87 SER A O 1
ATOM 640 N N . ARG A 1 88 ? -23.502 -10.751 17.997 1.00 74.75 88 ARG A N 1
ATOM 641 C CA . ARG A 1 88 ? -23.926 -11.046 19.375 1.00 74.75 88 ARG A CA 1
ATOM 642 C C . ARG A 1 88 ? -24.264 -9.772 20.159 1.00 74.75 88 ARG A C 1
ATOM 644 O O . ARG A 1 88 ? -25.237 -9.778 20.907 1.00 74.75 88 ARG A O 1
ATOM 651 N N . ALA A 1 89 ? -23.502 -8.694 19.969 1.00 65.19 89 ALA A N 1
ATOM 652 C CA . ALA A 1 89 ? -23.763 -7.402 20.602 1.00 65.19 89 ALA A CA 1
ATOM 653 C C . ALA A 1 89 ? -25.073 -6.768 20.104 1.00 65.19 89 ALA A C 1
ATOM 655 O O . ALA A 1 89 ? -25.899 -6.377 20.924 1.00 65.19 89 ALA A O 1
ATOM 656 N N . VAL A 1 90 ? -25.303 -6.746 18.784 1.00 77.56 90 VAL A N 1
ATOM 657 C CA . VAL A 1 90 ? -26.553 -6.246 18.181 1.00 77.56 90 VAL A CA 1
ATOM 658 C C . VAL A 1 90 ? -27.754 -7.074 18.640 1.00 77.56 90 VAL A C 1
ATOM 660 O O . VAL A 1 90 ? -28.748 -6.501 19.073 1.00 77.56 90 VAL A O 1
ATOM 663 N N . SER A 1 91 ? -27.647 -8.409 18.628 1.00 76.19 91 SER A N 1
ATOM 664 C CA . SER A 1 91 ? -28.738 -9.284 19.090 1.00 76.19 91 SER A CA 1
ATOM 665 C C . SER A 1 91 ? -29.089 -9.017 20.559 1.00 76.19 91 SER A C 1
ATOM 667 O O . SER A 1 91 ? -30.253 -8.832 20.881 1.00 76.19 91 SER A O 1
ATOM 669 N N . SER A 1 92 ? -28.083 -8.912 21.438 1.00 72.00 92 SER A N 1
ATOM 670 C CA . SER A 1 92 ? -28.272 -8.604 22.865 1.00 72.00 92 SER A CA 1
ATOM 671 C C . SER A 1 92 ? -28.902 -7.225 23.100 1.00 72.00 92 SER A C 1
ATOM 673 O O . SER A 1 92 ? -29.839 -7.091 23.886 1.00 72.00 92 SER A O 1
ATOM 675 N N . ALA A 1 93 ? -28.436 -6.196 22.384 1.00 71.88 93 ALA A N 1
ATOM 676 C CA . ALA A 1 93 ? -29.011 -4.857 22.474 1.00 71.88 93 ALA A CA 1
ATOM 677 C C . ALA A 1 93 ? -30.490 -4.841 22.049 1.00 71.88 93 ALA A C 1
ATOM 679 O O . ALA A 1 93 ? -31.316 -4.219 22.718 1.00 71.88 93 ALA A O 1
ATOM 680 N N . VAL A 1 94 ? -30.841 -5.560 20.979 1.00 78.38 94 VAL A N 1
ATOM 681 C CA . VAL A 1 94 ? -32.221 -5.646 20.477 1.00 78.38 94 VAL A CA 1
ATOM 682 C C . VAL A 1 94 ? -33.117 -6.443 21.418 1.00 78.38 94 VAL A C 1
ATOM 684 O O . VAL A 1 94 ? -34.230 -6.001 21.685 1.00 78.38 94 VAL A O 1
ATOM 687 N N . GLU A 1 95 ? -32.636 -7.551 21.985 1.00 76.75 95 GLU A N 1
ATOM 688 C CA . GLU A 1 95 ? -33.367 -8.334 22.988 1.00 76.75 95 GLU A CA 1
ATOM 689 C C . GLU A 1 95 ? -33.725 -7.466 24.208 1.00 76.75 95 GLU A C 1
ATOM 691 O O . GLU A 1 95 ? -34.890 -7.376 24.599 1.00 76.75 95 GLU A O 1
ATOM 696 N N . ASN A 1 96 ? -32.745 -6.728 24.743 1.00 73.94 96 ASN A N 1
ATOM 697 C CA . ASN A 1 96 ? -32.953 -5.795 25.854 1.00 73.94 96 ASN A CA 1
ATOM 698 C C . ASN A 1 96 ? -33.919 -4.654 25.485 1.00 73.94 96 ASN A C 1
ATOM 700 O O . ASN A 1 96 ? -34.736 -4.241 26.308 1.00 73.94 96 ASN A O 1
ATOM 704 N N . THR A 1 97 ? -33.854 -4.147 24.249 1.00 77.62 97 THR A N 1
ATOM 705 C CA . THR A 1 97 ? -34.736 -3.058 23.792 1.00 77.62 97 THR A CA 1
ATOM 706 C C . THR A 1 97 ? -36.169 -3.550 23.574 1.00 77.62 97 THR A C 1
ATOM 708 O O . THR A 1 97 ? -37.111 -2.855 23.950 1.00 77.62 97 THR A O 1
ATOM 711 N N . ARG A 1 98 ? -36.355 -4.780 23.072 1.00 80.31 98 ARG A N 1
ATOM 712 C CA . ARG A 1 98 ? -37.661 -5.457 23.011 1.00 80.31 98 ARG A CA 1
ATOM 713 C C . ARG A 1 98 ? -38.253 -5.682 24.403 1.00 80.31 98 ARG A C 1
ATOM 715 O O . ARG A 1 98 ? -39.440 -5.442 24.593 1.00 80.31 98 ARG A O 1
ATOM 722 N N . GLN A 1 99 ? -37.447 -6.085 25.388 1.00 80.69 99 GLN A N 1
ATOM 723 C CA . GLN A 1 99 ? -37.902 -6.215 26.779 1.00 80.69 99 GLN A CA 1
ATOM 724 C C . GLN A 1 99 ? -38.342 -4.863 27.366 1.00 80.69 99 GLN A C 1
ATOM 726 O O . GLN A 1 99 ? -39.431 -4.769 27.927 1.00 80.69 99 GLN A O 1
ATOM 731 N N . LEU A 1 100 ? -37.552 -3.800 27.175 1.00 77.44 100 LEU A N 1
ATOM 732 C CA . LEU A 1 100 ? -37.898 -2.437 27.605 1.00 77.44 100 LEU A CA 1
ATOM 733 C C . LEU A 1 100 ? -39.173 -1.900 26.939 1.00 77.44 100 LEU A C 1
ATOM 735 O O . LEU A 1 100 ? -40.019 -1.323 27.620 1.00 77.44 100 LEU A O 1
ATOM 739 N N . LEU A 1 101 ? -39.335 -2.103 25.630 1.00 78.38 101 LEU A N 1
ATOM 740 C CA . LEU A 1 101 ? -40.538 -1.683 24.911 1.00 78.38 101 LEU A CA 1
ATOM 741 C C . LEU A 1 101 ? -41.773 -2.509 25.299 1.00 78.38 101 LEU A C 1
ATOM 743 O O . LEU A 1 101 ? -42.851 -1.936 25.411 1.00 78.38 101 LEU A O 1
ATOM 747 N N . ASN A 1 102 ? -41.635 -3.811 25.577 1.00 81.38 102 ASN A N 1
ATOM 748 C CA . ASN A 1 102 ? -42.735 -4.614 26.123 1.00 81.38 102 ASN A CA 1
ATOM 749 C C . ASN A 1 102 ? -43.172 -4.103 27.504 1.00 81.38 102 ASN A C 1
ATOM 751 O O . ASN A 1 102 ? -44.365 -3.909 27.719 1.00 81.38 102 ASN A O 1
ATOM 755 N N . LEU A 1 103 ? -42.228 -3.791 28.401 1.00 83.06 103 LEU A N 1
ATOM 756 C CA . LEU A 1 103 ? -42.535 -3.188 29.705 1.00 83.06 103 LEU A CA 1
ATOM 757 C C . LEU A 1 103 ? -43.228 -1.821 29.563 1.00 83.06 103 LEU A C 1
ATOM 759 O O . LEU A 1 103 ? -44.181 -1.535 30.286 1.00 83.06 103 LEU A O 1
ATOM 763 N N . LEU A 1 104 ? -42.805 -0.987 28.605 1.00 79.06 104 LEU A N 1
ATOM 764 C CA . LEU A 1 104 ? -43.492 0.269 28.276 1.00 79.06 104 LEU A CA 1
ATOM 765 C C . LEU A 1 104 ? -44.912 0.029 27.745 1.00 79.06 104 LEU A C 1
ATOM 767 O O . LEU A 1 104 ? -45.837 0.738 28.140 1.00 79.06 104 LEU A O 1
ATOM 771 N N . ARG A 1 105 ? -45.106 -0.976 26.886 1.00 82.25 105 ARG A N 1
ATOM 772 C CA . ARG A 1 105 ? -46.407 -1.331 26.300 1.00 82.25 105 ARG A CA 1
ATOM 773 C C . ARG A 1 105 ? -47.386 -1.879 27.339 1.00 82.25 105 ARG A C 1
ATOM 775 O O . ARG A 1 105 ? -48.562 -1.529 27.299 1.00 82.25 105 ARG A O 1
ATOM 782 N N . GLU A 1 106 ? -46.905 -2.680 28.289 1.00 85.69 106 GLU A N 1
ATOM 783 C CA . GLU A 1 106 ? -47.683 -3.144 29.446 1.00 85.69 106 GLU A CA 1
ATOM 784 C C . GLU A 1 106 ? -48.028 -1.992 30.404 1.00 85.69 106 GLU A C 1
ATOM 786 O O . GLU A 1 106 ? -49.145 -1.934 30.917 1.00 85.69 106 GLU A O 1
ATOM 791 N N . ALA A 1 107 ? -47.110 -1.040 30.608 1.00 82.69 107 ALA A N 1
ATOM 792 C CA . ALA A 1 107 ? -47.342 0.138 31.445 1.00 82.69 107 ALA A CA 1
ATOM 793 C C . ALA A 1 107 ? -48.247 1.205 30.791 1.00 82.69 107 ALA A C 1
ATOM 795 O O . ALA A 1 107 ? -48.895 1.974 31.501 1.00 82.69 107 ALA A O 1
ATOM 796 N N . THR A 1 108 ? -48.296 1.274 29.454 1.00 82.19 108 THR A N 1
ATOM 797 C CA . THR A 1 108 ? -49.080 2.264 28.686 1.00 82.19 108 THR A CA 1
ATOM 798 C C . THR A 1 108 ? -49.878 1.627 27.533 1.00 82.19 108 THR A C 1
ATOM 800 O O . THR A 1 108 ? -49.619 1.895 26.355 1.00 82.19 108 THR A O 1
ATOM 803 N N . PRO A 1 109 ? -50.888 0.788 27.840 1.00 78.88 109 PRO A N 1
ATOM 804 C CA . PRO A 1 109 ? -51.695 0.128 26.818 1.00 78.88 109 PRO A CA 1
ATOM 805 C C . PRO A 1 109 ? -52.478 1.144 25.968 1.00 78.88 109 PRO A C 1
ATOM 807 O O . PRO A 1 109 ? -53.301 1.902 26.480 1.00 78.88 109 PRO A O 1
ATOM 810 N N . GLY A 1 110 ? -52.247 1.124 24.650 1.00 78.62 110 GLY A N 1
ATOM 811 C CA . GLY A 1 110 ? -52.962 1.945 23.661 1.00 78.62 110 GLY A CA 1
ATOM 812 C C . GLY A 1 110 ? -52.213 3.177 23.130 1.00 78.62 110 GLY A C 1
ATOM 813 O O . GLY A 1 110 ? -52.776 3.901 22.307 1.00 78.62 110 GLY A O 1
ATOM 814 N N . ALA A 1 111 ? -50.968 3.421 23.553 1.00 83.31 111 ALA A N 1
ATOM 815 C CA . ALA A 1 111 ? -50.126 4.488 23.005 1.00 83.31 111 ALA A CA 1
ATOM 816 C C . ALA A 1 111 ? -49.575 4.115 21.612 1.00 83.31 111 ALA A C 1
ATOM 818 O O . ALA A 1 111 ? -48.706 3.250 21.484 1.00 83.31 111 ALA A O 1
ATOM 819 N N . LYS A 1 112 ? -50.052 4.794 20.559 1.00 81.25 112 LYS A N 1
ATOM 820 C CA . LYS A 1 112 ? -49.659 4.531 19.157 1.00 81.25 112 LYS A CA 1
ATOM 821 C C . LYS A 1 112 ? -48.180 4.813 18.896 1.00 81.25 112 LYS A C 1
ATOM 823 O O . LYS A 1 112 ? -47.577 4.222 18.009 1.00 81.25 112 LYS A O 1
ATOM 828 N N . GLU A 1 113 ? -47.605 5.711 19.680 1.00 77.00 113 GLU A N 1
ATOM 829 C CA . GLU A 1 113 ? -46.203 6.106 19.656 1.00 77.00 113 GLU A CA 1
ATOM 830 C C . GLU A 1 113 ? -45.288 4.929 20.041 1.00 77.00 113 GLU A C 1
ATOM 832 O O . GLU A 1 113 ? -44.211 4.777 19.469 1.00 77.00 113 GLU A O 1
ATOM 837 N N . VAL A 1 114 ? -45.739 4.053 20.951 1.00 78.25 114 VAL A N 1
ATOM 838 C CA . VAL A 1 114 ? -45.010 2.836 21.352 1.00 78.25 114 VAL A CA 1
ATOM 839 C C . VAL A 1 114 ? -45.077 1.775 20.251 1.00 78.25 114 VAL A C 1
ATOM 841 O O . VAL A 1 114 ? -44.062 1.152 19.946 1.00 78.25 114 VAL A O 1
ATOM 844 N N . ASP A 1 115 ? -46.236 1.607 19.605 1.00 76.81 115 ASP A N 1
ATOM 845 C CA . ASP A 1 115 ? -46.381 0.699 18.458 1.00 76.81 115 ASP A CA 1
ATOM 846 C C . ASP A 1 115 ? -45.550 1.170 17.242 1.00 76.81 115 ASP A C 1
ATOM 848 O O . ASP A 1 115 ? -44.962 0.345 16.540 1.00 76.81 115 ASP A O 1
ATOM 852 N N . HIS A 1 116 ? -45.436 2.485 17.011 1.00 74.44 116 HIS A N 1
ATOM 853 C CA . HIS A 1 116 ? -44.598 3.037 15.939 1.00 74.44 116 HIS A CA 1
ATOM 854 C C . HIS A 1 116 ? -43.099 2.842 16.221 1.00 74.44 116 HIS A C 1
ATOM 856 O O . HIS A 1 116 ? -42.372 2.396 15.332 1.00 74.44 116 HIS A O 1
ATOM 862 N N . LEU A 1 117 ? -42.648 3.099 17.457 1.00 76.38 117 LEU A N 1
ATOM 863 C CA . LEU A 1 117 ? -41.280 2.797 17.899 1.00 76.38 117 LEU A CA 1
ATOM 864 C C . LEU A 1 117 ? -40.950 1.304 17.775 1.00 76.38 117 LEU A C 1
ATOM 866 O O . LEU A 1 117 ? -39.828 0.953 17.415 1.00 76.38 117 LEU A O 1
ATOM 870 N N . TRP A 1 118 ? -41.919 0.418 18.031 1.00 82.50 118 TRP A N 1
ATOM 871 C CA . TRP A 1 118 ? -41.744 -1.020 17.827 1.00 82.50 118 TRP A CA 1
ATOM 872 C C . TRP A 1 118 ? -41.517 -1.370 16.350 1.00 82.50 118 TRP A C 1
ATOM 874 O O . TRP A 1 118 ? -40.577 -2.100 16.039 1.00 82.50 118 TRP A O 1
ATOM 884 N N . GLN A 1 119 ? -42.320 -0.811 15.435 1.00 79.38 119 GLN A N 1
ATOM 885 C CA . GLN A 1 119 ? -42.137 -1.019 13.992 1.00 79.38 119 GLN A CA 1
ATOM 886 C C . GLN A 1 119 ? -40.793 -0.486 13.480 1.00 79.38 119 GLN A C 1
ATOM 888 O O . GLN A 1 119 ? -40.137 -1.168 12.695 1.00 79.38 119 GLN A O 1
ATOM 893 N N . GLU A 1 120 ? -40.354 0.693 13.931 1.00 76.00 120 GLU A N 1
ATOM 894 C CA . GLU A 1 120 ? -39.032 1.226 13.572 1.00 76.00 120 GLU A CA 1
ATOM 895 C C . GLU A 1 120 ? -37.899 0.325 14.083 1.00 76.00 120 GLU A C 1
ATOM 897 O O . GLU A 1 120 ? -36.925 0.086 13.366 1.00 76.00 120 GLU A O 1
ATOM 902 N N . LEU A 1 121 ? -38.036 -0.235 15.292 1.00 80.38 121 LEU A N 1
ATOM 903 C CA . LEU A 1 121 ? -37.052 -1.163 15.846 1.00 80.38 121 LEU A CA 1
ATOM 904 C C . LEU A 1 121 ? -36.999 -2.491 15.072 1.00 80.38 121 LEU A C 1
ATOM 906 O O . LEU A 1 121 ? -35.917 -3.049 14.884 1.00 80.38 121 LEU A O 1
ATOM 910 N N . GLU A 1 122 ? -38.145 -2.995 14.609 1.00 81.31 122 GLU A N 1
ATOM 911 C CA . GLU A 1 122 ? -38.208 -4.205 13.782 1.00 81.31 122 GLU A CA 1
ATOM 912 C C . GLU A 1 122 ? -37.629 -3.978 12.383 1.00 81.31 122 GLU A C 1
ATOM 914 O O . GLU A 1 122 ? -36.825 -4.798 11.943 1.00 81.31 122 GLU A O 1
ATOM 919 N N . GLN A 1 123 ? -37.905 -2.838 11.740 1.00 73.94 123 GLN A N 1
ATOM 920 C CA . GLN A 1 123 ? -37.259 -2.462 10.473 1.00 73.94 123 GLN A CA 1
ATOM 921 C C . GLN A 1 123 ? -35.738 -2.312 10.621 1.00 73.94 123 GLN A C 1
ATOM 923 O O . GLN A 1 123 ? -34.980 -2.805 9.783 1.00 73.94 123 GLN A O 1
ATOM 928 N N . LEU A 1 124 ? -35.267 -1.689 11.709 1.00 76.94 124 LEU A N 1
ATOM 929 C CA . LEU A 1 124 ? -33.837 -1.594 12.014 1.00 76.94 124 LEU A CA 1
ATOM 930 C C . LEU A 1 124 ? -33.209 -2.987 12.195 1.00 76.94 124 LEU A C 1
ATOM 932 O O . LEU A 1 124 ? -32.078 -3.220 11.765 1.00 76.94 124 LEU A O 1
ATOM 936 N N . PHE A 1 125 ? -33.928 -3.922 12.822 1.00 77.38 125 PHE A N 1
ATOM 937 C CA . PHE A 1 125 ? -33.446 -5.284 13.040 1.00 77.38 125 PHE A CA 1
ATOM 938 C C . PHE A 1 125 ? -33.441 -6.133 11.766 1.00 77.38 125 PHE A C 1
ATOM 940 O O . PHE A 1 125 ? -32.528 -6.937 11.572 1.00 77.38 125 PHE A O 1
ATOM 947 N N . GLU A 1 126 ? -34.425 -5.951 10.891 1.00 77.94 126 GLU A N 1
ATOM 948 C CA . GLU A 1 126 ? -34.481 -6.593 9.579 1.00 77.94 126 GLU A CA 1
ATOM 949 C C . GLU A 1 126 ? -33.300 -6.121 8.717 1.00 77.94 126 GLU A C 1
ATOM 951 O O . GLU A 1 126 ? -32.468 -6.942 8.326 1.00 77.94 126 GLU A O 1
ATOM 956 N N . ALA A 1 127 ? -33.094 -4.803 8.600 1.00 68.81 127 ALA A N 1
ATOM 957 C CA . ALA A 1 127 ? -31.935 -4.216 7.922 1.00 68.81 127 ALA A CA 1
ATOM 958 C C . ALA A 1 127 ? -30.584 -4.654 8.532 1.00 68.81 127 ALA A C 1
ATOM 960 O O . ALA A 1 127 ? -29.615 -4.905 7.811 1.00 68.81 127 ALA A O 1
ATOM 961 N N . ALA A 1 128 ? -30.496 -4.795 9.861 1.00 77.38 128 ALA A N 1
ATOM 962 C CA . ALA A 1 128 ? -29.291 -5.294 10.526 1.00 77.38 128 ALA A CA 1
ATOM 963 C C . ALA A 1 128 ? -29.021 -6.784 10.238 1.00 77.38 128 ALA A C 1
ATOM 965 O O . ALA A 1 128 ? -27.859 -7.185 10.124 1.00 77.38 128 ALA A O 1
ATOM 966 N N . ASN A 1 129 ? -30.065 -7.609 10.103 1.00 77.94 129 ASN A N 1
ATOM 967 C CA . ASN A 1 129 ? -29.924 -9.014 9.719 1.00 77.94 129 ASN A CA 1
ATOM 968 C C . ASN A 1 129 ? -29.592 -9.178 8.231 1.00 77.94 129 ASN A C 1
ATOM 970 O O . ASN A 1 129 ? -28.753 -10.018 7.908 1.00 77.94 129 ASN A O 1
ATOM 974 N N . GLU A 1 130 ? -30.153 -8.353 7.344 1.00 73.06 130 GLU A N 1
ATOM 975 C CA . GLU A 1 130 ? -29.758 -8.302 5.930 1.00 73.06 130 GLU A CA 1
ATOM 976 C C . GLU A 1 130 ? -28.288 -7.892 5.774 1.00 73.06 130 GLU A C 1
ATOM 978 O O . GLU A 1 130 ? -27.514 -8.597 5.125 1.00 73.06 130 GLU A O 1
ATOM 983 N N . ALA A 1 131 ? -27.852 -6.822 6.449 1.00 71.25 131 ALA A N 1
ATOM 984 C CA . ALA A 1 131 ? -26.452 -6.393 6.444 1.00 71.25 131 ALA A CA 1
ATOM 985 C C . ALA A 1 131 ? -25.507 -7.488 6.978 1.00 71.25 131 ALA A C 1
ATOM 987 O O . ALA A 1 131 ? -24.431 -7.721 6.425 1.00 71.25 131 ALA A O 1
ATOM 988 N N . LYS A 1 132 ? -25.925 -8.211 8.025 1.00 80.25 132 LYS A N 1
ATOM 989 C CA . LYS A 1 132 ? -25.207 -9.370 8.577 1.00 80.25 132 LYS A CA 1
ATOM 990 C C . LYS A 1 132 ? -25.156 -10.556 7.606 1.00 80.25 132 LYS A C 1
ATOM 992 O O . LYS A 1 132 ? -24.141 -11.247 7.579 1.00 80.25 132 LYS A O 1
ATOM 997 N N . ALA A 1 133 ? -26.210 -10.799 6.827 1.00 79.19 133 ALA A N 1
ATOM 998 C CA . ALA A 1 133 ? -26.249 -11.851 5.811 1.00 79.19 133 ALA A CA 1
ATOM 999 C C . ALA A 1 133 ? -25.394 -11.504 4.578 1.00 79.19 133 ALA A C 1
ATOM 1001 O O . ALA A 1 133 ? -24.743 -12.384 4.022 1.00 79.19 133 ALA A O 1
ATOM 1002 N N . ALA A 1 134 ? -25.338 -10.225 4.195 1.00 71.06 134 ALA A N 1
ATOM 1003 C CA . ALA A 1 134 ? -24.535 -9.734 3.076 1.00 71.06 134 ALA A CA 1
ATOM 1004 C C . ALA A 1 134 ? -23.030 -9.620 3.395 1.00 71.06 134 ALA A C 1
ATOM 1006 O O . ALA A 1 134 ? -22.197 -9.703 2.491 1.00 71.06 134 ALA A O 1
ATOM 1007 N N . LEU A 1 135 ? -22.652 -9.434 4.668 1.00 79.75 135 LEU A N 1
ATOM 1008 C CA . LEU A 1 135 ? -21.257 -9.195 5.056 1.00 79.75 135 LEU A CA 1
ATOM 1009 C C . LEU A 1 135 ? -20.288 -10.338 4.668 1.00 79.75 135 LEU A C 1
ATOM 1011 O O . LEU A 1 135 ? -19.231 -10.020 4.124 1.00 79.75 135 LEU A O 1
ATOM 1015 N N . PRO A 1 136 ? -20.595 -11.641 4.861 1.00 81.75 136 PRO A N 1
ATOM 1016 C CA . PRO A 1 136 ? -19.730 -12.726 4.392 1.00 81.75 136 PRO A CA 1
ATOM 1017 C C . PRO A 1 136 ? -19.481 -12.692 2.878 1.00 81.75 136 PRO A C 1
ATOM 1019 O O . PRO A 1 136 ? -18.337 -12.829 2.450 1.00 81.75 136 PRO A O 1
ATOM 1022 N N . GLU A 1 137 ? -20.522 -12.441 2.076 1.00 69.62 137 GLU A N 1
ATOM 1023 C CA . GLU A 1 137 ? -20.422 -12.351 0.613 1.00 69.62 137 GLU A CA 1
ATOM 1024 C C . GLU A 1 137 ? -19.603 -11.123 0.179 1.00 69.62 137 GLU A C 1
ATOM 1026 O O . GLU A 1 137 ? -18.789 -11.198 -0.742 1.00 69.62 137 GLU A O 1
ATOM 1031 N N . PHE A 1 138 ? -19.761 -9.989 0.870 1.00 74.44 138 PHE A N 1
ATOM 1032 C CA . PHE A 1 138 ? -18.939 -8.800 0.644 1.00 74.44 138 PHE A CA 1
ATOM 1033 C C . PHE A 1 138 ? -17.457 -9.058 0.961 1.00 74.44 138 PHE A C 1
ATOM 1035 O O . PHE A 1 138 ? -16.590 -8.717 0.154 1.00 74.44 138 PHE A O 1
ATOM 1042 N N . MET A 1 139 ? -17.155 -9.699 2.094 1.00 81.06 139 MET A N 1
ATOM 1043 C CA . MET A 1 139 ? -15.778 -10.024 2.482 1.00 81.06 139 MET A CA 1
ATOM 1044 C C . MET A 1 139 ? -15.149 -11.089 1.570 1.00 81.06 139 MET A C 1
ATOM 1046 O O . MET A 1 139 ? -13.942 -11.053 1.333 1.00 81.06 139 MET A O 1
ATOM 1050 N N . GLU A 1 140 ? -15.946 -12.005 1.013 1.00 77.62 140 GLU A N 1
ATOM 1051 C CA . GLU A 1 140 ? -15.521 -12.920 -0.052 1.00 77.62 140 GLU A CA 1
ATOM 1052 C C . GLU A 1 140 ? -15.173 -12.159 -1.338 1.00 77.62 140 GLU A C 1
ATOM 1054 O O . GLU A 1 140 ? -14.039 -12.256 -1.802 1.00 77.62 140 GLU A O 1
ATOM 1059 N N . LYS A 1 141 ? -16.057 -11.281 -1.829 1.00 71.31 141 LYS A N 1
ATOM 1060 C CA . LYS A 1 141 ? -15.774 -10.419 -2.993 1.00 71.31 141 LYS A CA 1
ATOM 1061 C C . LYS A 1 141 ? -14.553 -9.516 -2.786 1.00 71.31 141 LYS A C 1
ATOM 1063 O O . LYS A 1 141 ? -13.795 -9.292 -3.728 1.00 71.31 141 LYS A O 1
ATOM 1068 N N . GLN A 1 142 ? -14.332 -8.992 -1.578 1.00 77.12 142 GLN A N 1
ATOM 1069 C CA . GLN A 1 142 ? -13.143 -8.191 -1.268 1.00 77.12 142 GLN A CA 1
ATOM 1070 C C . GLN A 1 142 ? -11.862 -9.040 -1.311 1.00 77.12 142 GLN A C 1
ATOM 1072 O O . GLN A 1 142 ? -10.871 -8.614 -1.908 1.00 77.12 142 GLN A O 1
ATOM 1077 N N . ARG A 1 143 ? -11.891 -10.242 -0.720 1.00 80.12 143 ARG A N 1
ATOM 1078 C CA . ARG A 1 143 ? -10.799 -11.226 -0.775 1.00 80.12 143 ARG A CA 1
ATOM 1079 C C . ARG A 1 143 ? -10.474 -11.620 -2.215 1.00 80.12 143 ARG A C 1
ATOM 1081 O O . ARG A 1 143 ? -9.304 -11.599 -2.588 1.00 80.12 143 ARG A O 1
ATOM 1088 N N . ASP A 1 144 ? -11.483 -11.913 -3.026 1.00 74.50 144 ASP A N 1
ATOM 1089 C CA . ASP A 1 144 ? -11.294 -12.334 -4.414 1.00 74.50 144 ASP A CA 1
ATOM 1090 C C . ASP A 1 144 ? -10.749 -11.184 -5.275 1.00 74.50 144 ASP A C 1
ATOM 1092 O O . ASP A 1 144 ? -9.796 -11.380 -6.027 1.00 74.50 144 ASP A O 1
ATOM 1096 N N . ASN A 1 145 ? -11.246 -9.955 -5.091 1.00 66.25 145 ASN A N 1
ATOM 1097 C CA . ASN A 1 145 ? -10.688 -8.761 -5.736 1.00 66.25 145 ASN A CA 1
ATOM 1098 C C . ASN A 1 145 ? -9.220 -8.509 -5.346 1.00 66.25 145 ASN A C 1
ATOM 1100 O O . ASN A 1 145 ? -8.408 -8.171 -6.209 1.00 66.25 145 ASN A O 1
ATOM 1104 N N . MET A 1 146 ? -8.850 -8.691 -4.073 1.00 76.50 146 MET A N 1
ATOM 1105 C CA . MET A 1 146 ? -7.448 -8.588 -3.649 1.00 76.50 146 MET A CA 1
ATOM 1106 C C . MET A 1 146 ? -6.582 -9.718 -4.213 1.00 76.50 146 MET A C 1
ATOM 1108 O O . MET A 1 146 ? -5.470 -9.457 -4.667 1.00 76.50 146 MET A O 1
ATOM 1112 N N . SER A 1 147 ? -7.091 -10.949 -4.248 1.00 78.38 147 SER A N 1
ATOM 1113 C CA . SER A 1 147 ? -6.403 -12.092 -4.857 1.00 78.38 147 SER A CA 1
ATOM 1114 C C . SER A 1 147 ? -6.157 -11.872 -6.355 1.00 78.38 147 SER A C 1
ATOM 1116 O O . SER A 1 147 ? -5.042 -12.076 -6.843 1.00 78.38 147 SER A O 1
ATOM 1118 N N . LEU A 1 148 ? -7.154 -11.352 -7.079 1.00 69.75 148 LEU A N 1
ATOM 1119 C CA . LEU A 1 148 ? -7.033 -10.948 -8.481 1.00 69.75 148 LEU A CA 1
ATOM 1120 C C . LEU A 1 148 ? -6.022 -9.810 -8.667 1.00 69.75 148 LEU A C 1
ATOM 1122 O O . LEU A 1 148 ? -5.212 -9.871 -9.590 1.00 69.75 148 LEU A O 1
ATOM 1126 N N . TYR A 1 149 ? -6.012 -8.803 -7.786 1.00 77.62 149 TYR A N 1
ATOM 1127 C CA . TYR A 1 149 ? -5.028 -7.717 -7.828 1.00 77.62 149 TYR A CA 1
ATOM 1128 C C . TYR A 1 149 ? -3.594 -8.230 -7.623 1.00 77.62 149 TYR A C 1
ATOM 1130 O O . TYR A 1 149 ? -2.715 -7.930 -8.434 1.00 77.62 149 TYR A O 1
ATOM 1138 N N . HIS A 1 150 ? -3.357 -9.055 -6.598 1.00 78.94 150 HIS A N 1
ATOM 1139 C CA . HIS A 1 150 ? -2.046 -9.662 -6.350 1.00 78.94 150 HIS A CA 1
ATOM 1140 C C . HIS A 1 150 ? -1.614 -10.584 -7.496 1.00 78.94 150 HIS A C 1
ATOM 1142 O O . HIS A 1 150 ? -0.479 -10.482 -7.960 1.00 78.94 150 HIS A O 1
ATOM 1148 N N . SER A 1 151 ? -2.525 -11.408 -8.018 1.00 75.19 151 SER A N 1
ATOM 1149 C CA . SER A 1 151 ? -2.268 -12.263 -9.183 1.00 75.19 151 SER A CA 1
ATOM 1150 C C . SER A 1 151 ? -1.941 -11.438 -10.432 1.00 75.19 151 SER A C 1
ATOM 1152 O O . SER A 1 151 ? -1.019 -11.774 -11.170 1.00 75.19 151 SER A O 1
ATOM 1154 N N . SER A 1 152 ? -2.640 -10.321 -10.660 1.00 69.12 152 SER A N 1
ATOM 1155 C CA . SER A 1 152 ? -2.364 -9.401 -11.771 1.00 69.12 152 SER A CA 1
ATOM 1156 C C . SER A 1 152 ? -0.993 -8.736 -11.632 1.00 69.12 152 SER A C 1
ATOM 1158 O O . SER A 1 152 ? -0.232 -8.717 -12.595 1.00 69.12 152 SER A O 1
ATOM 1160 N N . MET A 1 153 ? -0.645 -8.241 -10.439 1.00 73.00 153 MET A N 1
ATOM 1161 C CA . MET A 1 153 ? 0.672 -7.663 -10.132 1.00 73.00 153 MET A CA 1
ATOM 1162 C C . MET A 1 153 ? 1.807 -8.682 -10.306 1.00 73.00 153 MET A C 1
ATOM 1164 O O . MET A 1 153 ? 2.848 -8.369 -10.889 1.00 73.00 153 MET A O 1
ATOM 1168 N N . MET A 1 154 ? 1.607 -9.918 -9.841 1.00 77.38 154 MET A N 1
ATOM 1169 C CA . MET A 1 154 ? 2.585 -10.997 -9.979 1.00 77.38 154 MET A CA 1
ATOM 1170 C C . MET A 1 154 ? 2.759 -11.398 -11.449 1.00 77.38 154 MET A C 1
ATOM 1172 O O . MET A 1 154 ? 3.887 -11.463 -11.929 1.00 77.38 154 MET A O 1
ATOM 1176 N N . ASN A 1 155 ? 1.665 -11.551 -12.201 1.00 80.19 155 ASN A N 1
ATOM 1177 C CA . ASN A 1 155 ? 1.703 -11.812 -13.642 1.00 80.19 155 ASN A CA 1
ATOM 1178 C C . ASN A 1 155 ? 2.345 -10.662 -14.436 1.00 80.19 155 ASN A C 1
ATOM 1180 O O . ASN A 1 155 ? 3.083 -10.912 -15.388 1.00 80.19 155 ASN A O 1
ATOM 1184 N N . GLU A 1 156 ? 2.118 -9.403 -14.055 1.00 74.38 156 GLU A N 1
ATOM 1185 C CA . GLU A 1 156 ? 2.771 -8.243 -14.672 1.00 74.38 156 GLU A CA 1
ATOM 1186 C C . GLU A 1 156 ? 4.281 -8.216 -14.377 1.00 74.38 156 GLU A C 1
ATOM 1188 O O . GLU A 1 156 ? 5.073 -7.944 -15.282 1.00 74.38 156 GLU A O 1
ATOM 1193 N N . THR A 1 157 ? 4.689 -8.609 -13.167 1.00 75.25 157 THR A N 1
ATOM 1194 C CA . THR A 1 157 ? 6.100 -8.761 -12.768 1.00 75.25 157 THR A CA 1
ATOM 1195 C C . THR A 1 157 ? 6.785 -9.914 -13.515 1.00 75.25 157 THR A C 1
ATOM 1197 O O . THR A 1 157 ? 7.875 -9.738 -14.063 1.00 75.25 157 THR A O 1
ATOM 1200 N N . ILE A 1 158 ? 6.133 -11.077 -13.621 1.00 78.19 158 ILE A N 1
ATOM 1201 C CA . ILE A 1 158 ? 6.607 -12.233 -14.404 1.00 78.19 158 ILE A CA 1
ATOM 1202 C C . ILE A 1 158 ? 6.721 -11.860 -15.888 1.00 78.19 158 ILE A C 1
ATOM 1204 O O . ILE A 1 158 ? 7.729 -12.136 -16.533 1.00 78.19 158 ILE A O 1
ATOM 1208 N N . ARG A 1 159 ? 5.734 -11.146 -16.440 1.00 85.62 159 ARG A N 1
ATOM 1209 C CA . ARG A 1 159 ? 5.788 -10.647 -17.821 1.00 85.62 159 ARG A CA 1
ATOM 1210 C C . ARG A 1 159 ? 6.940 -9.656 -18.021 1.00 85.62 159 ARG A C 1
ATOM 1212 O O . ARG A 1 159 ? 7.592 -9.709 -19.060 1.00 85.62 159 ARG A O 1
ATOM 1219 N N . GLY A 1 160 ? 7.195 -8.773 -17.053 1.00 81.38 160 GLY A N 1
ATOM 1220 C CA . GLY A 1 160 ? 8.314 -7.827 -17.080 1.00 81.38 160 GLY A CA 1
ATOM 1221 C C . GLY A 1 160 ? 9.675 -8.526 -17.058 1.00 81.38 160 GLY A C 1
ATOM 1222 O O . GLY A 1 160 ? 10.505 -8.283 -17.930 1.00 81.38 160 GLY A O 1
ATOM 1223 N N . THR A 1 161 ? 9.879 -9.461 -16.128 1.00 81.44 161 THR A N 1
ATOM 1224 C CA . THR A 1 161 ? 11.121 -10.254 -16.038 1.00 81.44 161 THR A CA 1
ATOM 1225 C C . THR A 1 161 ? 11.339 -11.139 -17.269 1.00 81.44 161 THR A C 1
ATOM 1227 O O . THR A 1 161 ? 12.456 -11.201 -17.776 1.00 81.44 161 THR A O 1
ATOM 1230 N N . GLN A 1 162 ? 10.285 -11.733 -17.839 1.00 88.94 162 GLN A N 1
ATOM 1231 C CA . GLN A 1 162 ? 10.378 -12.480 -19.099 1.00 88.94 162 GLN A CA 1
ATOM 1232 C C . GLN A 1 162 ? 10.713 -11.577 -20.299 1.00 88.94 162 GLN A C 1
ATOM 1234 O O . GLN A 1 162 ? 11.440 -11.992 -21.203 1.00 88.94 162 GLN A O 1
ATOM 1239 N N . GLN A 1 163 ? 10.195 -10.344 -20.341 1.00 84.88 163 GLN A N 1
ATOM 1240 C CA . GLN A 1 163 ? 10.552 -9.364 -21.374 1.00 84.88 163 GLN A CA 1
ATOM 1241 C C . GLN A 1 163 ? 12.018 -8.932 -21.263 1.00 84.88 163 GLN A C 1
ATOM 1243 O O . GLN A 1 163 ? 12.699 -8.881 -22.287 1.00 84.88 163 GLN A O 1
ATOM 1248 N N . GLU A 1 164 ? 12.513 -8.707 -20.045 1.00 82.75 164 GLU A N 1
ATOM 1249 C CA . GLU A 1 164 ? 13.922 -8.398 -19.784 1.00 82.75 164 GLU A CA 1
ATOM 1250 C C . GLU A 1 164 ? 14.837 -9.574 -20.162 1.00 82.75 164 GLU A C 1
ATOM 1252 O O . GLU A 1 164 ? 15.795 -9.394 -20.910 1.00 82.75 164 GLU A O 1
ATOM 1257 N N . LEU A 1 165 ? 14.496 -10.806 -19.767 1.00 88.69 165 LEU A N 1
ATOM 1258 C CA . LEU A 1 165 ? 15.239 -12.009 -20.160 1.00 88.69 165 LEU A CA 1
ATOM 1259 C C . LEU A 1 165 ? 15.308 -12.161 -21.689 1.00 88.69 165 LEU A C 1
ATOM 1261 O O . LEU A 1 165 ? 16.376 -12.402 -22.252 1.00 88.69 165 LEU A O 1
ATOM 1265 N N . ASN A 1 166 ? 14.188 -11.937 -22.384 1.00 87.38 166 ASN A N 1
ATOM 1266 C CA . ASN A 1 166 ? 14.137 -11.934 -23.847 1.00 87.38 166 ASN A CA 1
ATOM 1267 C C . ASN A 1 166 ? 14.992 -10.811 -24.468 1.00 87.38 166 ASN A C 1
ATOM 1269 O O . ASN A 1 166 ? 15.547 -10.995 -25.555 1.00 87.38 166 ASN A O 1
ATOM 1273 N N . PHE A 1 167 ? 15.106 -9.650 -23.815 1.00 88.75 167 PHE A N 1
ATOM 1274 C CA . PHE A 1 167 ? 15.981 -8.560 -24.249 1.00 88.75 167 PHE A CA 1
ATOM 1275 C C . PHE A 1 167 ? 17.461 -8.924 -24.066 1.00 88.75 167 PHE A C 1
ATOM 1277 O O . PHE A 1 167 ? 18.239 -8.782 -25.012 1.00 88.75 167 PHE A O 1
ATOM 1284 N N . GLN A 1 168 ? 17.839 -9.495 -22.919 1.00 88.00 168 GLN A N 1
ATOM 1285 C CA . GLN A 1 168 ? 19.199 -9.986 -22.674 1.00 88.00 168 GLN A CA 1
ATOM 1286 C C . GLN A 1 168 ? 19.581 -11.118 -23.640 1.00 88.00 168 GLN A C 1
ATOM 1288 O O . GLN A 1 168 ? 20.661 -11.079 -24.223 1.00 88.00 168 GLN A O 1
ATOM 1293 N N . HIS A 1 169 ? 18.681 -12.068 -23.924 1.00 87.38 169 HIS A N 1
ATOM 1294 C CA . HIS A 1 169 ? 18.913 -13.106 -24.938 1.00 87.38 169 HIS A CA 1
ATOM 1295 C C . HIS A 1 169 ? 19.148 -12.504 -26.335 1.00 87.38 169 HIS A C 1
ATOM 1297 O O . HIS A 1 169 ? 20.077 -12.910 -27.032 1.00 87.38 169 HIS A O 1
ATOM 1303 N N . LYS A 1 170 ? 18.365 -11.494 -26.743 1.00 91.62 170 LYS A N 1
ATOM 1304 C CA . LYS A 1 170 ? 18.591 -10.770 -28.009 1.00 91.62 170 LYS A CA 1
ATOM 1305 C C . LYS A 1 170 ? 19.924 -10.021 -28.020 1.00 91.62 170 LYS A C 1
ATOM 1307 O O . LYS A 1 170 ? 20.607 -10.037 -29.044 1.00 91.62 170 LYS A O 1
ATOM 1312 N N . LYS A 1 171 ? 20.310 -9.396 -26.904 1.00 89.62 171 LYS A N 1
ATOM 1313 C CA . LYS A 1 171 ? 21.602 -8.716 -26.741 1.00 89.62 171 LYS A CA 1
ATOM 1314 C C . LYS A 1 171 ? 22.763 -9.701 -26.902 1.00 89.62 171 LYS A C 1
ATOM 1316 O O . LYS A 1 171 ? 23.620 -9.468 -27.749 1.00 89.62 171 LYS A O 1
ATOM 1321 N N . VAL A 1 172 ? 22.736 -10.828 -26.186 1.00 91.56 172 VAL A N 1
ATOM 1322 C CA . VAL A 1 172 ? 23.741 -11.902 -26.289 1.00 91.56 172 VAL A CA 1
ATOM 1323 C C . VAL A 1 172 ? 23.806 -12.467 -27.709 1.00 91.56 172 VAL A C 1
ATOM 1325 O O . VAL A 1 172 ? 24.896 -12.615 -28.250 1.00 91.56 172 VAL A O 1
ATOM 1328 N N . ASN A 1 173 ? 22.665 -12.717 -28.359 1.00 90.44 173 ASN A N 1
ATOM 1329 C CA . ASN A 1 173 ? 22.643 -13.224 -29.734 1.00 90.44 173 ASN A CA 1
ATOM 1330 C C . ASN A 1 173 ? 23.214 -12.206 -30.742 1.00 90.44 173 ASN A C 1
ATOM 1332 O O . ASN A 1 173 ? 23.935 -12.576 -31.661 1.00 90.44 173 ASN A O 1
ATOM 1336 N N . THR A 1 174 ? 22.954 -10.910 -30.536 1.00 89.38 174 THR A N 1
ATOM 1337 C CA . THR A 1 174 ? 23.531 -9.829 -31.356 1.00 89.38 174 THR A CA 1
ATOM 1338 C C . THR A 1 174 ? 25.046 -9.729 -31.157 1.00 89.38 174 THR A C 1
ATOM 1340 O O . THR A 1 174 ? 25.786 -9.617 -32.129 1.00 89.38 174 THR A O 1
ATOM 1343 N N . GLN A 1 175 ? 25.523 -9.832 -29.911 1.00 89.56 175 GLN A N 1
ATOM 1344 C CA . GLN A 1 175 ? 26.955 -9.882 -29.596 1.00 89.56 175 GLN A CA 1
ATOM 1345 C C . GLN A 1 175 ? 27.626 -11.125 -30.200 1.00 89.56 175 GLN A C 1
ATOM 1347 O O . GLN A 1 175 ? 28.721 -11.021 -30.743 1.00 89.56 175 GLN A O 1
ATOM 1352 N N . HIS A 1 176 ? 26.965 -12.285 -30.159 1.00 89.69 176 HIS A N 1
ATOM 1353 C CA . HIS A 1 176 ? 27.474 -13.516 -30.762 1.00 89.69 176 HIS A CA 1
ATOM 1354 C C . HIS A 1 176 ? 27.602 -13.398 -32.287 1.00 89.69 176 HIS A C 1
ATOM 1356 O O . HIS A 1 176 ? 28.659 -13.714 -32.827 1.00 89.69 176 HIS A O 1
ATOM 1362 N N . ASN A 1 177 ? 26.578 -12.866 -32.964 1.00 90.44 177 ASN A N 1
ATOM 1363 C CA . ASN A 1 177 ? 26.625 -12.607 -34.404 1.00 90.44 177 ASN A CA 1
ATOM 1364 C C . ASN A 1 177 ? 27.752 -11.629 -34.770 1.00 90.44 177 ASN A C 1
ATOM 1366 O O . ASN A 1 177 ? 28.514 -11.911 -35.688 1.00 90.44 177 ASN A O 1
ATOM 1370 N N . LEU A 1 178 ? 27.925 -10.540 -34.011 1.00 90.94 178 LEU A N 1
ATOM 1371 C CA . LEU A 1 178 ? 29.011 -9.579 -34.234 1.00 90.94 178 LEU A CA 1
ATOM 1372 C C . LEU A 1 178 ? 30.401 -10.227 -34.092 1.00 90.94 178 LEU A C 1
ATOM 1374 O O . LEU A 1 178 ? 31.298 -9.925 -34.873 1.00 90.94 178 LEU A O 1
ATOM 1378 N N . ILE A 1 179 ? 30.585 -11.138 -33.130 1.00 90.19 179 ILE A N 1
ATOM 1379 C CA . ILE A 1 179 ? 31.837 -11.897 -32.975 1.00 90.19 179 ILE A CA 1
ATOM 1380 C C . ILE A 1 179 ? 32.081 -12.802 -34.193 1.00 90.19 179 ILE A C 1
ATOM 1382 O O . ILE A 1 179 ? 33.211 -12.876 -34.672 1.00 90.19 179 ILE A O 1
ATOM 1386 N N . LEU A 1 180 ? 31.044 -13.465 -34.716 1.00 92.31 180 LEU A N 1
ATOM 1387 C CA . LEU A 1 180 ? 31.156 -14.300 -35.919 1.00 92.31 180 LEU A CA 1
ATOM 1388 C C . LEU A 1 180 ? 31.483 -13.462 -37.169 1.00 92.31 180 LEU A C 1
ATOM 1390 O O . LEU A 1 180 ? 32.370 -13.835 -37.932 1.00 92.31 180 LEU A O 1
ATOM 1394 N N . GLU A 1 181 ? 30.843 -12.303 -37.342 1.00 90.12 181 GLU A N 1
ATOM 1395 C CA . GLU A 1 181 ? 31.144 -11.352 -38.425 1.00 90.12 181 GLU A CA 1
ATOM 1396 C C . GLU A 1 181 ? 32.584 -10.818 -38.338 1.00 90.12 181 GLU A C 1
ATOM 1398 O O . GLU A 1 181 ? 33.282 -10.745 -39.348 1.00 90.12 181 GLU A O 1
ATOM 1403 N N . GLN A 1 182 ? 33.072 -10.498 -37.133 1.00 90.44 182 GLN A N 1
ATOM 1404 C CA . GLN A 1 182 ? 34.465 -10.093 -36.915 1.00 90.44 182 GLN A CA 1
ATOM 1405 C C . GLN A 1 182 ? 35.458 -11.224 -37.217 1.00 90.44 182 GLN A C 1
ATOM 1407 O O . GLN A 1 182 ? 36.516 -10.969 -37.794 1.00 90.44 182 GLN A O 1
ATOM 1412 N N . GLN A 1 183 ? 35.128 -12.469 -36.859 1.00 91.12 183 GLN A N 1
ATOM 1413 C CA . GLN A 1 183 ? 35.948 -13.636 -37.193 1.00 91.12 183 GLN A CA 1
ATOM 1414 C C . GLN A 1 183 ? 36.024 -13.856 -38.708 1.00 91.12 183 GLN A C 1
ATOM 1416 O O . GLN A 1 183 ? 37.123 -14.058 -39.224 1.00 91.12 183 GLN A O 1
ATOM 1421 N N . ASP A 1 184 ? 34.904 -13.762 -39.428 1.00 93.62 184 ASP A N 1
ATOM 1422 C CA . ASP A 1 184 ? 34.883 -13.890 -40.889 1.00 93.62 184 ASP A CA 1
ATOM 1423 C C . ASP A 1 184 ? 35.654 -12.748 -41.572 1.00 93.62 184 ASP A C 1
ATOM 1425 O O . ASP A 1 184 ? 36.548 -12.992 -42.384 1.00 93.62 184 ASP A O 1
ATOM 1429 N N . ALA A 1 185 ? 35.420 -11.496 -41.163 1.00 90.31 185 ALA A N 1
ATOM 1430 C CA . ALA A 1 185 ? 36.169 -10.338 -41.652 1.00 90.31 185 ALA A CA 1
ATOM 1431 C C . ALA A 1 185 ? 37.688 -10.486 -41.432 1.00 90.31 185 ALA A C 1
ATOM 1433 O O . ALA A 1 185 ? 38.479 -10.159 -42.320 1.00 90.31 185 ALA A O 1
ATOM 1434 N N . PHE A 1 186 ? 38.109 -11.034 -40.286 1.00 92.69 186 PHE A N 1
ATOM 1435 C CA . PHE A 1 186 ? 39.516 -11.311 -39.999 1.00 92.69 186 PHE A CA 1
ATOM 1436 C C . PHE A 1 186 ? 40.096 -12.429 -40.881 1.00 92.69 186 PHE A C 1
ATOM 1438 O O . PHE A 1 186 ? 41.218 -12.293 -41.373 1.00 92.69 186 PHE A O 1
ATOM 1445 N N . GLN A 1 187 ? 39.351 -13.513 -41.135 1.00 94.50 187 GLN A N 1
ATOM 1446 C CA . GLN A 1 187 ? 39.794 -14.571 -42.055 1.00 94.50 187 GLN A CA 1
ATOM 1447 C C . GLN A 1 187 ? 39.890 -14.061 -43.499 1.00 94.50 187 GLN A C 1
ATOM 1449 O O . GLN A 1 187 ? 40.878 -14.344 -44.178 1.00 94.50 187 GLN A O 1
ATOM 1454 N N . ASN A 1 188 ? 38.931 -13.246 -43.947 1.00 92.94 188 ASN A N 1
ATOM 1455 C CA . ASN A 1 188 ? 38.952 -12.607 -45.264 1.00 92.94 188 ASN A CA 1
ATOM 1456 C C . ASN A 1 188 ? 40.152 -11.654 -45.415 1.00 92.94 188 ASN A C 1
ATOM 1458 O O . ASN A 1 188 ? 40.883 -11.731 -46.404 1.00 92.94 188 ASN A O 1
ATOM 1462 N N . TYR A 1 189 ? 40.432 -10.825 -44.402 1.00 94.12 189 TYR A N 1
ATOM 1463 C CA . TYR A 1 189 ? 41.627 -9.974 -44.365 1.00 94.12 189 TYR A CA 1
ATOM 1464 C C . TYR A 1 189 ? 42.927 -10.795 -44.399 1.00 94.12 189 TYR A C 1
ATOM 1466 O O . TYR A 1 189 ? 43.856 -10.476 -45.146 1.00 94.12 189 TYR A O 1
ATOM 1474 N N . LYS A 1 190 ? 42.995 -11.894 -43.637 1.00 94.81 190 LYS A N 1
ATOM 1475 C CA . LYS A 1 190 ? 44.138 -12.818 -43.635 1.00 94.81 190 LYS A CA 1
ATOM 1476 C C . LYS A 1 190 ? 44.337 -13.486 -45.001 1.00 94.81 190 LYS A C 1
ATOM 1478 O O . LYS A 1 190 ? 45.470 -13.599 -45.463 1.00 94.81 190 LYS A O 1
ATOM 1483 N N . ALA A 1 191 ? 43.258 -13.890 -45.671 1.00 92.25 191 ALA A N 1
ATOM 1484 C CA . ALA A 1 191 ? 43.316 -14.442 -47.021 1.00 92.25 191 ALA A CA 1
ATOM 1485 C C . ALA A 1 191 ? 43.855 -13.403 -48.021 1.00 92.25 191 ALA A C 1
ATOM 1487 O O . ALA A 1 191 ? 44.830 -13.684 -48.722 1.00 92.25 191 ALA A O 1
ATOM 1488 N N . GLN A 1 192 ? 43.302 -12.185 -48.017 1.00 92.69 192 GLN A N 1
ATOM 1489 C CA . GLN A 1 192 ? 43.729 -11.085 -48.888 1.00 92.69 192 GLN A CA 1
ATOM 1490 C C . GLN A 1 192 ? 45.206 -10.711 -48.682 1.00 92.69 192 GLN A C 1
ATOM 1492 O O . GLN A 1 192 ? 45.973 -10.657 -49.644 1.00 92.69 192 GLN A O 1
ATOM 1497 N N . THR A 1 193 ? 45.629 -10.503 -47.434 1.00 90.44 193 THR A N 1
ATOM 1498 C CA . THR A 1 193 ? 47.024 -10.156 -47.111 1.00 90.44 193 THR A CA 1
ATOM 1499 C C . THR A 1 193 ? 47.996 -11.288 -47.439 1.00 90.44 193 THR A C 1
ATOM 1501 O O . THR A 1 193 ? 49.091 -11.018 -47.928 1.00 90.44 193 THR A O 1
ATOM 1504 N N . SER A 1 194 ? 47.601 -12.557 -47.273 1.00 92.12 194 SER A N 1
ATOM 1505 C CA . SER A 1 194 ? 48.440 -13.698 -47.673 1.00 92.12 194 SER A CA 1
ATOM 1506 C C . SER A 1 194 ? 48.677 -13.778 -49.187 1.00 92.12 194 SER A C 1
ATOM 1508 O O . SER A 1 194 ? 49.741 -14.225 -49.614 1.00 92.12 194 SER A O 1
ATOM 1510 N N . ALA A 1 195 ? 47.721 -13.320 -50.005 1.00 89.94 195 ALA A N 1
ATOM 1511 C CA . ALA A 1 195 ? 47.892 -13.224 -51.452 1.00 89.94 195 ALA A CA 1
ATOM 1512 C C . ALA A 1 195 ? 48.828 -12.063 -51.830 1.00 89.94 195 ALA A C 1
ATOM 1514 O O . ALA A 1 195 ? 49.752 -12.256 -52.617 1.00 89.94 195 ALA A O 1
ATOM 1515 N N . GLN A 1 196 ? 48.648 -10.892 -51.209 1.00 91.12 196 GLN A N 1
ATOM 1516 C CA . GLN A 1 196 ? 49.502 -9.717 -51.431 1.00 91.12 196 GLN A CA 1
ATOM 1517 C C . GLN A 1 196 ? 50.959 -9.947 -50.998 1.00 91.12 196 GLN A C 1
ATOM 1519 O O . GLN A 1 196 ? 51.876 -9.506 -51.684 1.00 91.12 196 GLN A O 1
ATOM 1524 N N . LEU A 1 197 ? 51.194 -10.675 -49.900 1.00 89.25 197 LEU A N 1
ATOM 1525 C CA . LEU A 1 197 ? 52.547 -11.048 -49.470 1.00 89.25 197 LEU A CA 1
ATOM 1526 C C . LEU A 1 197 ? 53.257 -11.925 -50.512 1.00 89.25 197 LEU A C 1
ATOM 1528 O O . LEU A 1 197 ? 54.396 -11.634 -50.865 1.00 89.25 197 LEU A O 1
ATOM 1532 N N . LYS A 1 198 ? 52.568 -12.923 -51.080 1.00 92.75 198 LYS A N 1
ATOM 1533 C CA . LYS A 1 198 ? 53.114 -13.755 -52.170 1.00 92.75 198 LYS A CA 1
ATOM 1534 C C . LYS A 1 198 ? 53.391 -12.954 -53.444 1.00 92.75 198 LYS A C 1
ATOM 1536 O O . LYS A 1 198 ? 54.363 -13.225 -54.147 1.00 92.75 198 LYS A O 1
ATOM 1541 N N . GLU A 1 199 ? 52.553 -11.965 -53.755 1.00 91.62 199 GLU A N 1
ATOM 1542 C CA . GLU A 1 199 ? 52.795 -11.060 -54.882 1.00 91.62 199 GLU A CA 1
ATOM 1543 C C . GLU A 1 199 ? 54.064 -10.221 -54.653 1.00 91.62 199 GLU A C 1
ATOM 1545 O O . GLU A 1 199 ? 54.919 -10.162 -55.539 1.00 91.62 199 GLU A O 1
ATOM 1550 N N . LEU A 1 200 ? 54.241 -9.657 -53.452 1.00 87.81 200 LEU A N 1
ATOM 1551 C CA . LEU A 1 200 ? 55.448 -8.914 -53.070 1.00 87.81 200 LEU A CA 1
ATOM 1552 C C . LEU A 1 200 ? 56.716 -9.780 -53.124 1.00 87.81 200 LEU A C 1
ATOM 1554 O O . LEU A 1 200 ? 57.717 -9.329 -53.679 1.00 87.81 200 LEU A O 1
ATOM 1558 N N . GLU A 1 201 ? 56.666 -11.022 -52.634 1.00 90.75 201 GLU A N 1
ATOM 1559 C CA . GLU A 1 201 ? 57.762 -11.997 -52.769 1.00 90.75 201 GLU A CA 1
ATOM 1560 C C . GLU A 1 201 ? 58.128 -12.216 -54.251 1.00 90.75 201 GLU A C 1
ATOM 1562 O O . GLU A 1 201 ? 59.296 -12.111 -54.632 1.00 90.75 201 GLU A O 1
ATOM 1567 N N . SER A 1 202 ? 57.132 -12.411 -55.126 1.00 92.31 202 SER A N 1
ATOM 1568 C CA . SER A 1 202 ? 57.363 -12.608 -56.567 1.00 92.31 202 SER A CA 1
ATOM 1569 C C . SER A 1 202 ? 57.931 -11.368 -57.280 1.00 92.31 202 SER A C 1
ATOM 1571 O O . SER A 1 202 ? 58.774 -11.481 -58.178 1.00 92.31 202 SER A O 1
ATOM 1573 N N . LEU A 1 203 ? 57.516 -10.164 -56.868 1.00 89.81 203 LEU A N 1
ATOM 1574 C CA . LEU A 1 203 ? 58.047 -8.902 -57.386 1.00 89.81 203 LEU A CA 1
ATOM 1575 C C . LEU A 1 203 ? 59.492 -8.683 -56.932 1.00 89.81 203 LEU A C 1
ATOM 1577 O O . LEU A 1 203 ? 60.323 -8.258 -57.738 1.00 89.81 203 LEU A O 1
ATOM 1581 N N . GLN A 1 204 ? 59.809 -9.022 -55.680 1.00 90.50 204 GLN A N 1
ATOM 1582 C CA . GLN A 1 204 ? 61.165 -8.976 -55.144 1.00 90.50 204 GLN A CA 1
ATOM 1583 C C . GLN A 1 204 ? 62.105 -9.894 -55.942 1.00 90.50 204 GLN A C 1
ATOM 1585 O O . GLN A 1 204 ? 63.145 -9.427 -56.413 1.00 90.50 204 GLN A O 1
ATOM 1590 N N . GLU A 1 205 ? 61.715 -11.150 -56.199 1.00 89.69 205 GLU A N 1
ATOM 1591 C CA . GLU A 1 205 ? 62.489 -12.059 -57.061 1.00 89.69 205 GLU A CA 1
ATOM 1592 C C . GLU A 1 205 ? 62.718 -11.486 -58.469 1.00 89.69 205 GLU A C 1
ATOM 1594 O O . GLU A 1 205 ? 63.829 -11.551 -59.008 1.00 89.69 205 GLU A O 1
ATOM 1599 N N . ARG A 1 206 ? 61.681 -10.896 -59.081 1.00 90.06 206 ARG A N 1
ATOM 1600 C CA . ARG A 1 206 ? 61.770 -10.317 -60.430 1.00 90.06 206 ARG A CA 1
ATOM 1601 C C . ARG A 1 206 ? 62.733 -9.128 -60.492 1.00 90.06 206 ARG A C 1
ATOM 1603 O O . ARG A 1 206 ? 63.500 -9.022 -61.451 1.00 90.06 206 ARG A O 1
ATOM 1610 N N . VAL A 1 207 ? 62.721 -8.254 -59.484 1.00 86.75 207 VAL A N 1
ATOM 1611 C CA . VAL A 1 207 ? 63.660 -7.122 -59.380 1.00 86.75 207 VAL A CA 1
ATOM 1612 C C . VAL A 1 207 ? 65.099 -7.621 -59.227 1.00 86.75 207 VAL A C 1
ATOM 1614 O O . VAL A 1 207 ? 65.997 -7.098 -59.893 1.00 86.75 207 VAL A O 1
ATOM 1617 N N . SER A 1 208 ? 65.329 -8.672 -58.431 1.00 86.31 208 SER A N 1
ATOM 1618 C CA . SER A 1 208 ? 66.651 -9.298 -58.309 1.00 86.31 208 SER A CA 1
ATOM 1619 C C . SER A 1 208 ? 67.162 -9.858 -59.644 1.00 86.31 208 SER A C 1
ATOM 1621 O O . SER A 1 208 ? 68.315 -9.603 -59.995 1.00 86.31 208 SER A O 1
ATOM 1623 N N . ARG A 1 209 ? 66.318 -10.539 -60.437 1.00 86.44 209 ARG A N 1
ATOM 1624 C CA . ARG A 1 209 ? 66.705 -11.052 -61.771 1.00 86.44 209 ARG A CA 1
ATOM 1625 C C . ARG A 1 209 ? 67.062 -9.934 -62.756 1.00 86.44 209 ARG A C 1
ATOM 1627 O O . ARG A 1 209 ? 68.153 -9.949 -63.319 1.00 86.44 209 ARG A O 1
ATOM 1634 N N . LEU A 1 210 ? 66.196 -8.928 -62.905 1.00 82.12 210 LEU A N 1
ATOM 1635 C CA . LEU A 1 210 ? 66.426 -7.800 -63.824 1.00 82.12 210 LEU A CA 1
ATOM 1636 C C . LEU A 1 210 ? 67.696 -7.001 -63.479 1.00 82.12 210 LEU A C 1
ATOM 1638 O O . LEU A 1 210 ? 68.358 -6.458 -64.365 1.00 82.12 210 LEU A O 1
ATOM 1642 N N . THR A 1 211 ? 68.055 -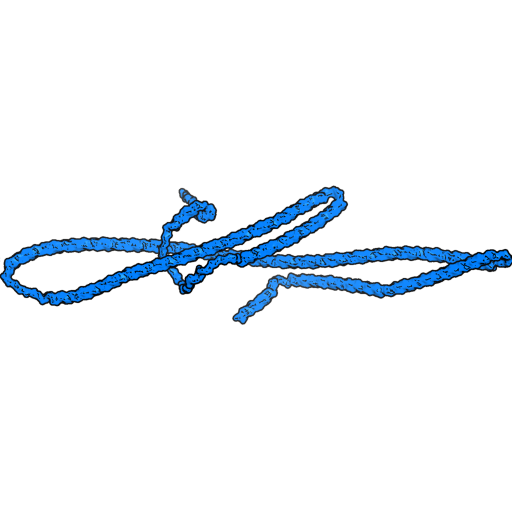6.939 -62.194 1.00 82.00 211 THR A N 1
ATOM 1643 C CA . THR A 1 211 ? 69.285 -6.276 -61.735 1.00 82.00 211 THR A CA 1
ATOM 1644 C C . THR A 1 211 ? 70.544 -7.017 -62.201 1.00 82.00 211 THR A C 1
ATOM 1646 O O . THR A 1 211 ? 71.522 -6.366 -62.568 1.00 82.00 211 THR A O 1
ATOM 1649 N N . LEU A 1 212 ? 70.510 -8.355 -62.256 1.00 74.88 212 LEU A N 1
ATOM 1650 C CA . LEU A 1 212 ? 71.602 -9.182 -62.785 1.00 74.88 212 LEU A CA 1
ATOM 1651 C C . LEU A 1 212 ? 71.703 -9.083 -64.316 1.00 74.88 212 LEU A C 1
ATOM 1653 O O . LEU A 1 212 ? 72.785 -8.829 -64.843 1.00 74.88 212 LEU A O 1
ATOM 1657 N N . GLU A 1 213 ? 70.580 -9.198 -65.032 1.00 76.19 213 GLU A N 1
ATOM 1658 C CA . GLU A 1 213 ? 70.535 -9.097 -66.503 1.00 76.19 213 GLU A CA 1
ATOM 1659 C C . GLU A 1 213 ? 71.072 -7.746 -67.008 1.00 76.19 213 GLU A C 1
ATOM 1661 O O . GLU A 1 213 ? 71.874 -7.690 -67.942 1.00 76.19 213 GLU A O 1
ATOM 1666 N N . LYS A 1 214 ? 70.724 -6.644 -66.329 1.00 74.75 214 LYS A N 1
ATOM 1667 C CA . LYS A 1 214 ? 71.249 -5.301 -66.636 1.00 74.75 214 LYS A CA 1
ATOM 1668 C C . LYS A 1 214 ? 72.773 -5.186 -66.460 1.00 74.75 214 LYS A C 1
ATOM 1670 O O . LYS A 1 214 ? 73.387 -4.314 -67.078 1.00 74.75 214 LYS A O 1
ATOM 1675 N N . GLY A 1 215 ? 73.384 -6.045 -65.641 1.00 67.62 215 GLY A N 1
ATOM 1676 C CA . GLY A 1 215 ? 74.838 -6.159 -65.522 1.00 67.62 215 GLY A CA 1
ATOM 1677 C C . GLY A 1 215 ? 75.486 -6.704 -66.798 1.00 67.62 215 GLY A C 1
ATOM 1678 O O . GLY A 1 215 ? 76.465 -6.129 -67.270 1.00 67.62 215 GLY A O 1
ATOM 1679 N N . HIS A 1 216 ? 74.900 -7.744 -67.401 1.00 58.22 216 HIS A N 1
ATOM 1680 C CA . HIS A 1 216 ? 75.432 -8.388 -68.609 1.00 58.22 216 HIS A CA 1
ATOM 1681 C C . HIS A 1 216 ? 75.373 -7.496 -69.856 1.00 58.22 216 HIS A C 1
ATOM 1683 O O . HIS A 1 216 ? 76.366 -7.387 -70.577 1.00 58.22 216 HIS A O 1
ATOM 1689 N N . PHE A 1 217 ? 74.276 -6.765 -70.077 1.00 56.91 217 PHE A N 1
ATOM 1690 C CA . PHE A 1 217 ? 74.171 -5.875 -71.245 1.00 56.91 217 PHE A CA 1
ATOM 1691 C C . PHE A 1 217 ? 75.180 -4.715 -71.236 1.00 56.91 217 PHE A C 1
ATOM 1693 O O . PHE A 1 217 ? 75.482 -4.148 -72.284 1.00 56.91 217 PHE A O 1
ATOM 1700 N N . ARG A 1 218 ? 75.754 -4.371 -70.073 1.00 56.91 218 ARG A N 1
ATOM 1701 C CA . ARG A 1 218 ? 76.847 -3.388 -69.984 1.00 56.91 218 ARG A CA 1
ATOM 1702 C C . ARG A 1 218 ? 78.195 -3.916 -70.478 1.00 56.91 218 ARG A C 1
ATOM 1704 O O . ARG A 1 218 ? 79.060 -3.100 -70.765 1.00 56.91 218 ARG A O 1
ATOM 1711 N N . THR A 1 219 ? 78.372 -5.234 -70.580 1.00 50.81 219 THR A N 1
ATOM 1712 C CA . THR A 1 219 ? 79.624 -5.860 -71.046 1.00 50.81 219 THR A CA 1
ATOM 1713 C C . THR A 1 219 ? 79.645 -6.201 -72.540 1.00 50.81 219 THR A C 1
ATOM 1715 O O . THR A 1 219 ? 80.720 -6.433 -73.080 1.00 50.81 219 THR A O 1
ATOM 1718 N N . GLU A 1 220 ? 78.500 -6.194 -73.232 1.00 46.78 220 GLU A N 1
ATOM 1719 C CA . GLU A 1 220 ? 78.424 -6.511 -74.674 1.00 46.78 220 GLU A CA 1
ATOM 1720 C C . GLU A 1 220 ? 78.533 -5.288 -75.606 1.00 46.78 220 GLU A C 1
ATOM 1722 O O . GLU A 1 220 ? 78.775 -5.444 -76.801 1.00 46.78 220 GLU A O 1
ATOM 1727 N N . ALA A 1 221 ? 78.383 -4.064 -75.088 1.00 46.75 221 ALA A N 1
ATOM 1728 C CA . ALA A 1 221 ? 78.264 -2.851 -75.909 1.00 46.75 221 ALA A CA 1
ATOM 1729 C C . ALA A 1 221 ? 79.590 -2.309 -76.504 1.00 46.75 221 ALA A C 1
ATOM 1731 O O . ALA A 1 221 ? 79.555 -1.381 -77.310 1.00 46.75 221 ALA A O 1
ATOM 1732 N N . ASP A 1 222 ? 80.744 -2.875 -76.139 1.00 41.47 222 ASP A N 1
ATOM 1733 C CA . ASP A 1 222 ? 82.078 -2.293 -76.380 1.00 41.47 222 ASP A CA 1
ATOM 1734 C C . ASP A 1 222 ? 82.823 -2.846 -77.622 1.00 41.47 222 ASP A C 1
ATOM 1736 O O . ASP A 1 222 ? 84.056 -2.855 -77.658 1.00 41.47 222 ASP A O 1
ATOM 1740 N N . SER A 1 223 ? 82.133 -3.318 -78.679 1.00 37.31 223 SER A N 1
ATOM 1741 C CA . SER A 1 223 ? 82.849 -3.824 -79.872 1.00 37.31 223 SER A CA 1
ATOM 1742 C C . SER A 1 223 ? 82.273 -3.514 -81.275 1.00 37.31 223 SER A C 1
ATOM 1744 O O . SER A 1 223 ? 81.244 -4.034 -81.692 1.00 37.31 223 SER A O 1
ATOM 1746 N N . LYS A 1 224 ? 83.111 -2.787 -82.043 1.00 37.59 224 LYS A N 1
ATOM 1747 C CA . LYS A 1 224 ? 83.316 -2.772 -83.517 1.00 37.59 224 LYS A CA 1
ATOM 1748 C C . LYS A 1 224 ? 82.660 -1.710 -84.430 1.00 37.59 224 LYS A C 1
ATOM 1750 O O . LYS A 1 224 ? 81.520 -1.287 -84.291 1.00 37.59 224 LYS A O 1
ATOM 1755 N N . LYS A 1 225 ? 83.505 -1.332 -85.403 1.00 38.94 225 LYS A N 1
ATOM 1756 C CA . LYS A 1 225 ? 83.460 -0.414 -86.567 1.00 38.94 225 LYS A CA 1
ATOM 1757 C C . LYS A 1 225 ? 84.696 -0.780 -87.437 1.00 38.94 225 LYS A C 1
ATOM 1759 O O . LYS A 1 225 ? 85.570 -1.458 -86.899 1.00 38.94 225 LYS A O 1
ATOM 1764 N N . VAL A 1 226 ? 84.925 -0.385 -88.695 1.00 43.28 226 VAL A N 1
ATOM 1765 C CA . VAL A 1 226 ? 84.192 0.253 -89.824 1.00 43.28 226 VAL A CA 1
ATOM 1766 C C . VAL A 1 226 ? 85.079 -0.015 -91.055 1.00 43.28 226 VAL A C 1
ATOM 1768 O O . VAL A 1 226 ? 86.292 0.040 -90.873 1.00 43.28 226 VAL A O 1
ATOM 1771 N N . GLU A 1 227 ? 84.553 -0.246 -92.270 1.00 39.22 227 GLU A N 1
ATOM 1772 C CA . GLU A 1 227 ? 85.380 -0.067 -93.484 1.00 39.22 227 GLU A CA 1
ATOM 1773 C C . GLU A 1 227 ? 84.606 0.102 -94.803 1.00 39.22 227 GLU A C 1
ATOM 1775 O O . GLU A 1 227 ? 83.478 -0.360 -94.959 1.00 39.22 227 GLU A O 1
ATOM 1780 N N . ASP A 1 228 ? 85.256 0.802 -95.736 1.00 46.19 228 ASP A N 1
ATOM 1781 C CA . ASP A 1 228 ? 84.620 1.767 -96.632 1.00 46.19 228 ASP A CA 1
ATOM 1782 C C . ASP A 1 228 ? 85.407 1.846 -97.967 1.00 46.19 228 ASP A C 1
ATOM 1784 O O . ASP A 1 228 ? 86.508 2.386 -97.987 1.00 46.19 228 ASP A O 1
ATOM 1788 N N . LEU A 1 229 ? 84.867 1.315 -99.083 1.00 43.16 229 LEU A N 1
ATOM 1789 C CA . LEU A 1 229 ? 85.115 1.804 -100.477 1.00 43.16 229 LEU A CA 1
ATOM 1790 C C . LEU A 1 229 ? 84.185 1.220 -101.574 1.00 43.16 229 LEU A C 1
ATOM 1792 O O . LEU A 1 229 ? 84.258 1.621 -102.732 1.00 43.16 229 LEU A O 1
ATOM 1796 N N . LYS A 1 230 ? 83.206 0.380 -101.204 1.00 54.28 230 LYS A N 1
ATOM 1797 C CA . LYS A 1 230 ? 81.978 0.110 -101.997 1.00 54.28 230 LYS A CA 1
ATOM 1798 C C . LYS A 1 230 ? 80.912 1.224 -101.854 1.00 54.28 230 LYS A C 1
ATOM 1800 O O . LYS A 1 230 ? 79.843 1.196 -102.457 1.00 54.28 230 LYS A O 1
ATOM 1805 N N . ILE A 1 231 ? 81.267 2.225 -101.052 1.00 53.25 231 ILE A N 1
ATOM 1806 C CA . ILE A 1 231 ? 80.424 3.216 -100.384 1.00 53.25 231 ILE A CA 1
ATOM 1807 C C . ILE A 1 231 ? 79.673 4.135 -101.334 1.00 53.25 231 ILE A C 1
ATOM 1809 O O . ILE A 1 231 ? 78.715 4.707 -100.884 1.00 53.25 231 ILE A O 1
ATOM 1813 N N . ALA A 1 232 ? 80.056 4.389 -102.587 1.00 51.34 232 ALA A N 1
ATOM 1814 C CA . ALA A 1 232 ? 79.385 5.465 -103.342 1.00 51.34 232 ALA A CA 1
ATOM 1815 C C . ALA A 1 232 ? 77.964 5.080 -103.811 1.00 51.34 232 ALA A C 1
ATOM 1817 O O . ALA A 1 232 ? 77.006 5.816 -103.570 1.00 51.34 232 ALA A O 1
ATOM 1818 N N . ASP A 1 233 ? 77.817 3.913 -104.443 1.00 57.22 233 ASP A N 1
ATOM 1819 C CA . ASP A 1 233 ? 76.504 3.381 -104.841 1.00 57.22 233 ASP A CA 1
ATOM 1820 C C . ASP A 1 233 ? 75.775 2.723 -103.667 1.00 57.22 233 ASP A C 1
ATOM 1822 O O . ASP A 1 233 ? 74.545 2.810 -103.585 1.00 57.22 233 ASP A O 1
ATOM 1826 N N . ASP A 1 234 ? 76.517 2.120 -102.732 1.00 63.88 234 ASP A N 1
ATOM 1827 C CA . ASP A 1 234 ? 75.928 1.632 -101.490 1.00 63.88 234 ASP A CA 1
ATOM 1828 C C . ASP A 1 234 ? 75.470 2.819 -100.610 1.00 63.88 234 ASP A C 1
ATOM 1830 O O . ASP A 1 234 ? 74.338 2.760 -100.162 1.00 63.88 234 ASP A O 1
ATOM 1834 N N . LEU A 1 235 ? 76.174 3.967 -100.525 1.00 70.44 235 LEU A N 1
ATOM 1835 C CA . LEU A 1 235 ? 75.675 5.220 -99.901 1.00 70.44 235 LEU A CA 1
ATOM 1836 C C . LEU A 1 235 ? 74.461 5.769 -100.619 1.00 70.44 235 LEU A C 1
ATOM 1838 O O . LEU A 1 235 ? 73.634 6.399 -99.980 1.00 70.44 235 LEU A O 1
ATOM 1842 N N . LYS A 1 236 ? 74.355 5.632 -101.942 1.00 77.06 236 LYS A N 1
ATOM 1843 C CA . LYS A 1 236 ? 73.179 6.142 -102.652 1.00 77.06 236 LYS A CA 1
ATOM 1844 C C . LYS A 1 236 ? 71.949 5.308 -102.306 1.00 77.06 236 LYS A C 1
ATOM 1846 O O . LYS A 1 236 ? 70.907 5.871 -101.981 1.00 77.06 236 LYS A O 1
ATOM 1851 N N . LYS A 1 237 ? 72.086 3.979 -102.301 1.00 79.31 237 LYS A N 1
ATOM 1852 C CA . LYS A 1 237 ? 71.036 3.073 -101.817 1.00 79.31 237 LYS A CA 1
ATOM 1853 C C . LYS A 1 237 ? 70.768 3.270 -100.331 1.00 79.31 237 LYS A C 1
ATOM 1855 O O . LYS A 1 237 ? 69.610 3.330 -99.951 1.00 79.31 237 LYS A O 1
ATOM 1860 N N . GLU A 1 238 ? 71.802 3.411 -99.511 1.00 78.50 238 GLU A N 1
ATOM 1861 C CA . GLU A 1 238 ? 71.700 3.711 -98.084 1.00 78.50 238 GLU A CA 1
ATOM 1862 C C . GLU A 1 238 ? 71.058 5.068 -97.847 1.00 78.50 238 GLU A C 1
ATOM 1864 O O . GLU A 1 238 ? 70.295 5.180 -96.910 1.00 78.50 238 GLU A O 1
ATOM 1869 N N . LEU A 1 239 ? 71.295 6.083 -98.681 1.00 82.31 239 LEU A N 1
ATOM 1870 C CA . LEU A 1 239 ? 70.653 7.395 -98.600 1.00 82.31 239 LEU A CA 1
ATOM 1871 C C . LEU A 1 239 ? 69.176 7.291 -98.974 1.00 82.31 239 LEU A C 1
ATOM 1873 O O . LEU A 1 239 ? 68.342 7.866 -98.281 1.00 82.31 239 LEU A O 1
ATOM 1877 N N . ASP A 1 240 ? 68.831 6.528 -100.013 1.00 82.25 240 ASP A N 1
ATOM 1878 C CA . ASP A 1 240 ? 67.439 6.250 -100.369 1.00 82.25 240 ASP A CA 1
ATOM 1879 C C . ASP A 1 240 ? 66.736 5.425 -99.270 1.00 82.25 240 ASP A C 1
ATOM 1881 O O . ASP A 1 240 ? 65.603 5.750 -98.894 1.00 82.25 240 ASP A O 1
ATOM 1885 N N . THR A 1 241 ? 67.404 4.435 -98.657 1.00 84.50 241 THR A N 1
ATOM 1886 C CA . THR A 1 241 ? 66.879 3.741 -97.467 1.00 84.50 241 THR A CA 1
ATOM 1887 C C . THR A 1 241 ? 66.888 4.631 -96.225 1.00 84.50 241 THR A C 1
ATOM 1889 O O . THR A 1 241 ? 65.986 4.487 -95.409 1.00 84.50 241 THR A O 1
ATOM 1892 N N . LEU A 1 242 ? 67.793 5.608 -96.091 1.00 84.44 242 LEU A N 1
ATOM 1893 C CA . LEU A 1 242 ? 67.802 6.611 -95.019 1.00 84.44 242 LEU A CA 1
ATOM 1894 C C . LEU A 1 242 ? 66.641 7.583 -95.184 1.00 84.44 242 LEU A C 1
ATOM 1896 O O . LEU A 1 242 ? 66.066 8.016 -94.195 1.00 84.44 242 LEU A O 1
ATOM 1900 N N . VAL A 1 243 ? 66.283 7.944 -96.417 1.00 85.06 243 VAL A N 1
ATOM 1901 C CA . VAL A 1 243 ? 65.140 8.806 -96.732 1.00 85.06 243 VAL A CA 1
ATOM 1902 C C . VAL A 1 243 ? 63.833 8.044 -96.524 1.00 85.06 243 VAL A C 1
ATOM 1904 O O . VAL A 1 243 ? 62.897 8.606 -95.953 1.00 85.06 243 VAL A O 1
ATOM 1907 N N . ALA A 1 244 ? 63.763 6.770 -96.920 1.00 87.56 244 ALA A N 1
ATOM 1908 C CA . ALA A 1 244 ? 62.630 5.896 -96.617 1.00 87.56 244 ALA A CA 1
ATOM 1909 C C . ALA A 1 244 ? 62.482 5.681 -95.100 1.00 87.56 244 ALA A C 1
ATOM 1911 O O . ALA A 1 244 ? 61.414 5.942 -94.550 1.00 87.56 244 ALA A O 1
ATOM 1912 N N . SER A 1 245 ? 63.573 5.332 -94.414 1.00 90.44 245 SER A N 1
ATOM 1913 C CA . SER A 1 245 ? 63.661 5.198 -92.956 1.00 90.44 245 SER A CA 1
ATOM 1914 C C . SER A 1 245 ? 63.306 6.505 -92.252 1.00 90.44 245 SER A C 1
ATOM 1916 O O . SER A 1 245 ? 62.483 6.504 -91.352 1.00 90.44 245 SER A O 1
ATOM 1918 N N . LYS A 1 246 ? 63.792 7.663 -92.710 1.00 90.81 246 LYS A N 1
ATOM 1919 C CA . LYS A 1 246 ? 63.424 8.978 -92.160 1.00 90.81 246 LYS A CA 1
ATOM 1920 C C . LYS A 1 246 ? 61.937 9.284 -92.337 1.00 90.81 246 LYS A C 1
ATOM 1922 O O . LYS A 1 246 ? 61.338 9.855 -91.430 1.00 90.81 246 LYS A O 1
ATOM 1927 N N . LYS A 1 247 ? 61.325 8.921 -93.471 1.00 91.00 247 LYS A N 1
ATOM 1928 C CA . LYS A 1 247 ? 59.870 9.050 -93.675 1.00 91.00 247 LYS A CA 1
ATOM 1929 C C . LYS A 1 247 ? 59.092 8.113 -92.749 1.00 91.00 247 LYS A C 1
ATOM 1931 O O . LYS A 1 247 ? 58.123 8.557 -92.140 1.00 91.00 247 LYS A O 1
ATOM 1936 N N . GLN A 1 248 ? 59.540 6.867 -92.603 1.00 92.12 248 GLN A N 1
ATOM 1937 C CA . GLN A 1 248 ? 58.964 5.892 -91.679 1.00 92.12 248 GLN A CA 1
ATOM 1938 C C . GLN A 1 248 ? 59.083 6.372 -90.225 1.00 92.12 248 GLN A C 1
ATOM 1940 O O . GLN A 1 248 ? 58.065 6.544 -89.570 1.00 92.12 248 GLN A O 1
ATOM 1945 N N . LEU A 1 249 ? 60.286 6.718 -89.762 1.00 91.19 249 LEU A N 1
ATOM 1946 C CA . LEU A 1 249 ? 60.555 7.305 -88.447 1.00 91.19 249 LEU A CA 1
ATOM 1947 C C . LEU A 1 249 ? 59.746 8.582 -88.203 1.00 91.19 249 LEU A C 1
ATOM 1949 O O . LEU A 1 249 ? 59.367 8.849 -87.067 1.00 91.19 249 LEU A O 1
ATOM 1953 N N . HIS A 1 250 ? 59.465 9.388 -89.232 1.00 91.06 250 HIS A N 1
ATOM 1954 C CA . HIS A 1 250 ? 58.601 10.558 -89.083 1.00 91.06 250 HIS A CA 1
ATOM 1955 C C . HIS A 1 250 ? 57.129 10.162 -88.888 1.00 91.06 250 HIS A C 1
ATOM 1957 O O . HIS A 1 250 ? 56.486 10.689 -87.983 1.00 91.06 250 HIS A O 1
ATOM 1963 N N . ALA A 1 251 ? 56.616 9.193 -89.653 1.00 92.00 251 ALA A N 1
ATOM 1964 C CA . ALA A 1 251 ? 55.271 8.644 -89.466 1.00 92.00 251 ALA A CA 1
ATOM 1965 C C . ALA A 1 251 ? 55.112 7.916 -88.115 1.00 92.00 251 ALA A C 1
ATOM 1967 O O . ALA A 1 251 ? 54.087 8.060 -87.447 1.00 92.00 251 ALA A O 1
ATOM 1968 N N . GLU A 1 252 ? 56.139 7.193 -87.669 1.00 92.25 252 GLU A N 1
ATOM 1969 C CA . GLU A 1 252 ? 56.222 6.584 -86.338 1.00 92.25 252 GLU A CA 1
ATOM 1970 C C . GLU A 1 252 ? 56.263 7.660 -85.244 1.00 92.25 252 GLU A C 1
ATOM 1972 O O . GLU A 1 252 ? 55.518 7.558 -84.275 1.00 92.25 252 GLU A O 1
ATOM 1977 N N . ASN A 1 253 ? 57.031 8.744 -85.416 1.00 90.19 253 ASN A N 1
ATOM 1978 C CA . ASN A 1 253 ? 57.028 9.881 -84.486 1.00 90.19 253 ASN A CA 1
ATOM 1979 C C . ASN A 1 253 ? 55.658 10.568 -84.399 1.00 90.19 253 ASN A C 1
ATOM 1981 O O . ASN A 1 253 ? 55.219 10.884 -83.297 1.00 90.19 253 ASN A O 1
ATOM 1985 N N . GLU A 1 254 ? 54.958 10.783 -85.515 1.00 93.62 254 GLU A N 1
ATOM 1986 C CA . GLU A 1 254 ? 53.595 11.334 -85.490 1.00 93.62 254 GLU A CA 1
ATOM 1987 C C . GLU A 1 254 ? 52.594 10.359 -84.848 1.00 93.62 254 GLU A C 1
ATOM 1989 O O . GLU A 1 254 ? 51.734 10.769 -84.066 1.00 93.62 254 GLU A O 1
ATOM 1994 N N . THR A 1 255 ? 52.758 9.053 -85.072 1.00 93.00 255 THR A N 1
ATOM 1995 C CA . THR A 1 255 ? 51.964 8.011 -84.399 1.00 93.00 255 THR A CA 1
ATOM 1996 C C . THR A 1 255 ? 52.221 8.001 -82.888 1.00 93.00 255 THR A C 1
ATOM 1998 O O . THR A 1 255 ? 51.274 7.954 -82.099 1.00 93.00 255 THR A O 1
ATOM 2001 N N . LEU A 1 256 ? 53.480 8.122 -82.458 1.00 93.50 256 LEU A N 1
ATOM 2002 C CA . LEU A 1 256 ? 53.875 8.225 -81.050 1.00 93.50 256 LEU A CA 1
ATOM 2003 C C . LEU A 1 256 ? 53.382 9.529 -80.412 1.00 93.50 256 LEU A C 1
ATOM 2005 O O . LEU A 1 256 ? 52.874 9.495 -79.292 1.00 93.50 256 LEU A O 1
ATOM 2009 N N . ARG A 1 257 ? 53.452 10.667 -81.115 1.00 92.94 257 ARG A N 1
ATOM 2010 C CA . ARG A 1 257 ? 52.888 11.957 -80.671 1.00 92.94 257 ARG A CA 1
ATOM 2011 C C . ARG A 1 257 ? 51.381 11.871 -80.476 1.00 92.94 257 ARG A C 1
ATOM 2013 O O . ARG A 1 257 ? 50.879 12.316 -79.443 1.00 92.94 257 ARG A O 1
ATOM 2020 N N . LYS A 1 258 ? 50.665 11.255 -81.422 1.00 95.25 258 LYS A N 1
ATOM 2021 C CA . LYS A 1 258 ? 49.225 11.011 -81.308 1.00 95.25 258 LYS A CA 1
ATOM 2022 C C . LYS A 1 258 ? 48.912 10.114 -80.109 1.00 95.25 258 LYS A C 1
ATOM 2024 O O . LYS A 1 258 ? 48.149 10.525 -79.243 1.00 95.25 258 LYS A O 1
ATOM 2029 N N . THR A 1 259 ? 49.574 8.962 -79.999 1.00 93.19 259 THR A N 1
ATOM 2030 C CA . THR A 1 259 ? 49.397 8.015 -78.882 1.00 93.19 259 THR A CA 1
ATOM 2031 C C . THR A 1 259 ? 49.692 8.674 -77.532 1.00 93.19 259 THR A C 1
ATOM 2033 O O . THR A 1 259 ? 48.917 8.533 -76.595 1.00 93.19 259 THR A O 1
ATOM 2036 N N . THR A 1 260 ? 50.755 9.479 -77.438 1.00 91.38 260 THR A N 1
ATOM 2037 C CA . THR A 1 260 ? 51.094 10.257 -76.231 1.00 91.38 260 THR A CA 1
ATOM 2038 C C . THR A 1 260 ? 50.009 11.280 -75.894 1.00 91.38 260 THR A C 1
ATOM 2040 O O . THR A 1 260 ? 49.642 11.435 -74.732 1.00 91.38 260 THR A O 1
ATOM 2043 N N . THR A 1 261 ? 49.464 11.963 -76.903 1.00 94.81 261 THR A N 1
ATOM 2044 C CA . THR A 1 261 ? 48.389 12.950 -76.730 1.00 94.81 261 THR A CA 1
ATOM 2045 C C . THR A 1 261 ? 47.088 12.292 -76.274 1.00 94.81 261 THR A C 1
ATOM 2047 O O . THR A 1 261 ? 46.400 12.834 -75.410 1.00 94.81 261 THR A O 1
ATOM 2050 N N . ASP A 1 262 ? 46.751 11.128 -76.826 1.00 93.69 262 ASP A N 1
ATOM 2051 C CA . ASP A 1 262 ? 45.534 10.398 -76.479 1.00 93.69 262 ASP A CA 1
ATOM 2052 C C . ASP A 1 262 ? 45.658 9.743 -75.087 1.00 93.69 262 ASP A C 1
ATOM 2054 O O . ASP A 1 262 ? 44.774 9.956 -74.259 1.00 93.69 262 ASP A O 1
ATOM 2058 N N . MET A 1 263 ? 46.801 9.130 -74.742 1.00 94.00 263 MET A N 1
ATOM 2059 C CA . MET A 1 263 ? 47.091 8.678 -73.366 1.00 94.00 263 MET A CA 1
ATOM 2060 C C . MET A 1 263 ? 47.040 9.825 -72.344 1.00 94.00 263 MET A C 1
ATOM 2062 O O . MET A 1 263 ? 46.537 9.644 -71.239 1.00 94.00 263 MET A O 1
ATOM 2066 N N . LEU A 1 264 ? 47.524 11.025 -72.689 1.00 93.88 264 LEU A N 1
ATOM 2067 C CA . LEU A 1 264 ? 47.477 12.189 -71.793 1.00 93.88 264 LEU A CA 1
ATOM 2068 C C . LEU A 1 264 ? 46.036 12.681 -71.566 1.00 93.88 264 LEU A C 1
ATOM 2070 O O . LEU A 1 264 ? 45.706 13.110 -70.458 1.00 93.88 264 LEU A O 1
ATOM 2074 N N . LYS A 1 265 ? 45.161 12.595 -72.579 1.00 95.00 265 LYS A N 1
ATOM 2075 C CA . LYS A 1 265 ? 43.719 12.860 -72.416 1.00 95.00 265 LYS A CA 1
ATOM 2076 C C . LYS A 1 265 ? 43.051 11.801 -71.541 1.00 95.00 265 LYS A C 1
ATOM 2078 O O . LYS A 1 265 ? 42.280 12.171 -70.660 1.00 95.00 265 LYS A O 1
ATOM 2083 N N . GLU A 1 266 ? 43.343 10.519 -71.763 1.00 94.44 266 GLU A N 1
ATOM 2084 C CA . GLU A 1 266 ? 42.806 9.426 -70.944 1.00 94.44 266 GLU A CA 1
ATOM 2085 C C . GLU A 1 266 ? 43.240 9.561 -69.484 1.00 94.44 266 GLU A C 1
ATOM 2087 O O . GLU A 1 266 ? 42.388 9.520 -68.598 1.00 94.44 266 GLU A O 1
ATOM 2092 N N . LEU A 1 267 ? 44.524 9.835 -69.229 1.00 93.00 267 LEU A N 1
ATOM 2093 C CA . LEU A 1 267 ? 45.052 10.069 -67.886 1.00 93.00 267 LEU A CA 1
ATOM 2094 C C . LEU A 1 267 ? 44.284 11.199 -67.190 1.00 93.00 267 LEU A C 1
ATOM 2096 O O . LEU A 1 267 ? 43.710 10.962 -66.129 1.00 93.00 267 LEU A O 1
ATOM 2100 N N . LYS A 1 268 ? 44.150 12.372 -67.824 1.00 95.38 268 LYS A N 1
ATOM 2101 C CA . LYS A 1 268 ? 43.365 13.494 -67.274 1.00 95.38 268 LYS A CA 1
ATOM 2102 C C . LYS A 1 268 ? 41.891 13.147 -67.043 1.00 95.38 268 LYS A C 1
ATOM 2104 O O . LYS A 1 268 ? 41.312 13.566 -66.045 1.00 95.38 268 LYS A O 1
ATOM 2109 N N . ALA A 1 269 ? 41.272 12.369 -67.931 1.00 95.19 269 ALA A N 1
ATOM 2110 C CA . ALA A 1 269 ? 39.889 11.927 -67.760 1.00 95.19 269 ALA A CA 1
ATOM 2111 C C . ALA A 1 269 ? 39.733 10.935 -66.590 1.00 95.19 269 ALA A C 1
ATOM 2113 O O . ALA A 1 269 ? 38.730 10.981 -65.875 1.00 95.19 269 ALA A O 1
ATOM 2114 N N . THR A 1 270 ? 40.716 10.056 -66.365 1.00 92.94 270 THR A N 1
ATOM 2115 C CA . THR A 1 270 ? 40.735 9.159 -65.198 1.00 92.94 270 THR A CA 1
ATOM 2116 C C . THR A 1 270 ? 41.019 9.907 -63.898 1.00 92.94 270 THR A C 1
ATOM 2118 O O . THR A 1 270 ? 40.322 9.671 -62.916 1.00 92.94 270 THR A O 1
ATOM 2121 N N . GLU A 1 271 ? 41.954 10.859 -63.903 1.00 91.25 271 GLU A N 1
ATOM 2122 C CA . GLU A 1 271 ? 42.279 11.738 -62.775 1.00 91.25 271 GLU A CA 1
ATOM 2123 C C . GLU A 1 271 ? 41.058 12.559 -62.337 1.00 91.25 271 GLU A C 1
ATOM 2125 O O . GLU A 1 271 ? 40.700 12.549 -61.157 1.00 91.25 271 GLU A O 1
ATOM 2130 N N . GLN A 1 272 ? 40.346 13.177 -63.288 1.00 95.69 272 GLN A N 1
ATOM 2131 C CA . GLN A 1 272 ? 39.100 13.893 -63.007 1.00 95.69 272 GLN A CA 1
ATOM 2132 C C . GLN A 1 272 ? 38.037 12.953 -62.422 1.00 95.69 272 GLN A C 1
ATOM 2134 O O . GLN A 1 272 ? 37.475 13.249 -61.374 1.00 95.69 272 GLN A O 1
ATOM 2139 N N . ARG A 1 273 ? 37.810 11.777 -63.029 1.00 94.12 273 ARG A N 1
ATOM 2140 C CA . ARG A 1 273 ? 36.823 10.796 -62.538 1.00 94.12 273 ARG A CA 1
ATOM 2141 C C . ARG A 1 273 ? 37.132 10.310 -61.117 1.00 94.12 273 ARG A C 1
ATOM 2143 O O . ARG A 1 273 ? 36.211 10.102 -60.329 1.00 94.12 273 ARG A O 1
ATOM 2150 N N . VAL A 1 274 ? 38.408 10.110 -60.789 1.00 93.50 274 VAL A N 1
ATOM 2151 C CA . VAL A 1 274 ? 38.862 9.730 -59.442 1.00 93.50 274 VAL A CA 1
ATOM 2152 C C . VAL A 1 274 ? 38.667 10.890 -58.459 1.00 93.50 274 VAL A C 1
ATOM 2154 O O . VAL A 1 274 ? 38.161 10.673 -57.359 1.00 93.50 274 VAL A O 1
ATOM 2157 N N . THR A 1 275 ? 38.976 12.120 -58.871 1.00 93.44 275 THR A N 1
ATOM 2158 C CA . THR A 1 275 ? 38.780 13.340 -58.068 1.00 93.44 275 THR A CA 1
ATOM 2159 C C . THR A 1 275 ? 37.301 13.602 -57.774 1.00 93.44 275 THR A C 1
ATOM 2161 O O . THR A 1 275 ? 36.936 13.832 -56.620 1.00 93.44 275 THR A O 1
ATOM 2164 N N . ASP A 1 276 ? 36.429 13.495 -58.779 1.00 94.00 276 ASP A N 1
ATOM 2165 C CA . ASP A 1 276 ? 34.975 13.634 -58.635 1.00 94.00 276 ASP A CA 1
ATOM 2166 C C . ASP A 1 276 ? 34.415 12.563 -57.691 1.00 94.00 276 ASP A C 1
ATOM 2168 O O . ASP A 1 276 ? 33.613 12.864 -56.804 1.00 94.00 276 ASP A O 1
ATOM 2172 N N . ARG A 1 277 ? 34.887 11.315 -57.831 1.00 94.62 277 ARG A N 1
ATOM 2173 C CA . ARG A 1 277 ? 34.505 10.206 -56.953 1.00 94.62 277 ARG A CA 1
ATOM 2174 C C . ARG A 1 277 ? 34.903 10.471 -55.501 1.00 94.62 277 ARG A C 1
ATOM 2176 O O . ARG A 1 277 ? 34.040 10.389 -54.631 1.00 94.62 277 ARG A O 1
ATOM 2183 N N . PHE A 1 278 ? 36.163 10.819 -55.230 1.00 94.62 278 PHE A N 1
ATOM 2184 C CA . PHE A 1 278 ? 36.610 11.116 -53.864 1.00 94.62 278 PHE A CA 1
ATOM 2185 C C . PHE A 1 278 ? 35.909 12.345 -53.278 1.00 94.62 278 PHE A C 1
ATOM 2187 O O . PHE A 1 278 ? 35.546 12.334 -52.104 1.00 94.62 278 PHE A O 1
ATOM 2194 N N . THR A 1 279 ? 35.639 13.372 -54.085 1.00 94.38 279 THR A N 1
ATOM 2195 C CA . THR A 1 279 ? 34.875 14.554 -53.653 1.00 94.38 279 THR A CA 1
ATOM 2196 C C . THR A 1 279 ? 33.437 14.179 -53.274 1.00 94.38 279 THR A C 1
ATOM 2198 O O . THR A 1 279 ? 32.925 14.630 -52.247 1.00 94.38 279 THR A O 1
ATOM 2201 N N . GLY A 1 280 ? 32.795 13.305 -54.057 1.00 94.50 280 GLY A N 1
ATOM 2202 C CA . GLY A 1 280 ? 31.471 12.757 -53.759 1.00 94.50 280 GLY A CA 1
ATOM 2203 C C . GLY A 1 280 ? 31.446 11.897 -52.492 1.00 94.50 280 GLY A C 1
ATOM 2204 O O . GLY A 1 280 ? 30.585 12.097 -51.635 1.00 94.50 280 GLY A O 1
ATOM 2205 N N . GLU A 1 281 ? 32.410 10.985 -52.337 1.00 92.56 281 GLU A N 1
ATOM 2206 C CA . GLU A 1 281 ? 32.550 10.133 -51.148 1.00 92.56 281 GLU A CA 1
ATOM 2207 C C . GLU A 1 281 ? 32.814 10.969 -49.879 1.00 92.56 281 GLU A C 1
ATOM 2209 O O . GLU A 1 281 ? 32.168 10.748 -48.851 1.00 92.56 281 GLU A O 1
ATOM 2214 N N . LEU A 1 282 ? 33.681 11.985 -49.956 1.00 91.31 282 LEU A N 1
ATOM 2215 C CA . LEU A 1 282 ? 33.987 12.891 -48.843 1.00 91.31 282 LEU A CA 1
ATOM 2216 C C . LEU A 1 282 ? 32.764 13.728 -48.445 1.00 91.31 282 LEU A C 1
ATOM 2218 O O . LEU A 1 282 ? 32.453 13.829 -47.256 1.00 91.31 282 LEU A O 1
ATOM 2222 N N . LYS A 1 283 ? 32.011 14.261 -49.418 1.00 95.75 283 LYS A N 1
ATOM 2223 C CA . LYS A 1 283 ? 30.751 14.972 -49.152 1.00 95.75 283 LYS A CA 1
ATOM 2224 C C . LYS A 1 283 ? 29.714 14.057 -48.491 1.00 95.75 283 LYS A C 1
ATOM 2226 O O . LYS A 1 283 ? 29.127 14.438 -47.480 1.00 95.75 283 LYS A O 1
ATOM 2231 N N . ALA A 1 284 ? 29.526 12.840 -49.004 1.00 93.12 284 ALA A N 1
ATOM 2232 C CA . ALA A 1 284 ? 28.598 11.870 -48.423 1.00 93.12 284 ALA A CA 1
ATOM 2233 C C . ALA A 1 284 ? 28.978 11.496 -46.977 1.00 93.12 284 ALA A C 1
ATOM 2235 O O . ALA A 1 284 ? 28.103 11.365 -46.118 1.00 93.12 284 ALA A O 1
ATOM 2236 N N . LYS A 1 285 ? 30.280 11.380 -46.676 1.00 93.38 285 LYS A N 1
ATOM 2237 C CA . LYS A 1 285 ? 30.774 11.139 -45.313 1.00 93.38 285 LYS A CA 1
ATOM 2238 C C . LYS A 1 285 ? 30.592 12.342 -44.387 1.00 93.38 285 LYS A C 1
ATOM 2240 O O . LYS A 1 285 ? 30.204 12.140 -43.238 1.00 93.38 285 LYS A O 1
ATOM 2245 N N . ALA A 1 286 ? 30.775 13.568 -44.875 1.00 91.00 286 ALA A N 1
ATOM 2246 C CA . ALA A 1 286 ? 30.479 14.780 -44.109 1.00 91.00 286 ALA A CA 1
ATOM 2247 C C . ALA A 1 286 ? 28.979 14.890 -43.760 1.00 91.00 286 ALA A C 1
ATOM 2249 O O . ALA A 1 286 ? 28.630 15.143 -42.607 1.00 91.00 286 ALA A O 1
ATOM 2250 N N . GLU A 1 287 ? 28.085 14.608 -44.715 1.00 94.06 287 GLU A N 1
ATOM 2251 C CA . GLU A 1 287 ? 26.635 14.562 -44.471 1.00 94.06 287 GLU A CA 1
ATOM 2252 C C . GLU A 1 287 ? 26.237 13.439 -43.494 1.00 94.06 287 GLU A C 1
ATOM 2254 O O . GLU A 1 287 ? 25.348 13.630 -42.659 1.00 94.06 287 GLU A O 1
ATOM 2259 N N . GLN A 1 288 ? 26.892 12.272 -43.561 1.00 91.88 288 GLN A N 1
ATOM 2260 C CA . GLN A 1 288 ? 26.685 11.178 -42.604 1.00 91.88 288 GLN A CA 1
ATOM 2261 C C . GLN A 1 288 ? 27.111 11.590 -41.183 1.00 91.88 288 GLN A C 1
ATOM 2263 O O . GLN A 1 288 ? 26.350 11.392 -40.235 1.00 91.88 288 GLN A O 1
ATOM 2268 N N . LEU A 1 289 ? 28.283 12.218 -41.037 1.00 91.94 289 LEU A N 1
ATOM 2269 C CA . LEU A 1 289 ? 28.795 12.712 -39.755 1.00 91.94 289 LEU A CA 1
ATOM 2270 C C . LEU A 1 289 ? 27.874 13.778 -39.138 1.00 91.94 289 LEU A C 1
ATOM 2272 O O . LEU A 1 289 ? 27.581 13.732 -37.942 1.00 91.94 289 LEU A O 1
ATOM 2276 N N . GLN A 1 290 ? 27.366 14.707 -39.954 1.00 93.94 290 GLN A N 1
ATOM 2277 C CA . GLN A 1 290 ? 26.419 15.731 -39.508 1.00 93.94 290 GLN A CA 1
ATOM 2278 C C . GLN A 1 290 ? 25.108 15.114 -38.991 1.00 93.94 290 GLN A C 1
ATOM 2280 O O . GLN A 1 290 ? 24.603 15.535 -37.949 1.00 93.94 290 GLN A O 1
ATOM 2285 N N . LYS A 1 291 ? 24.574 14.086 -39.669 1.00 93.56 291 LYS A N 1
ATOM 2286 C CA . LYS A 1 291 ? 23.368 13.363 -39.223 1.00 93.56 291 LYS A CA 1
ATOM 2287 C C . LYS A 1 291 ? 23.581 12.661 -37.880 1.00 93.56 291 LYS A C 1
ATOM 2289 O O . LYS A 1 291 ? 22.743 12.801 -36.992 1.00 93.56 291 LYS A O 1
ATOM 2294 N N . GLU A 1 292 ? 24.702 11.964 -37.699 1.00 91.62 292 GLU A N 1
ATOM 2295 C CA . GLU A 1 292 ? 25.017 11.305 -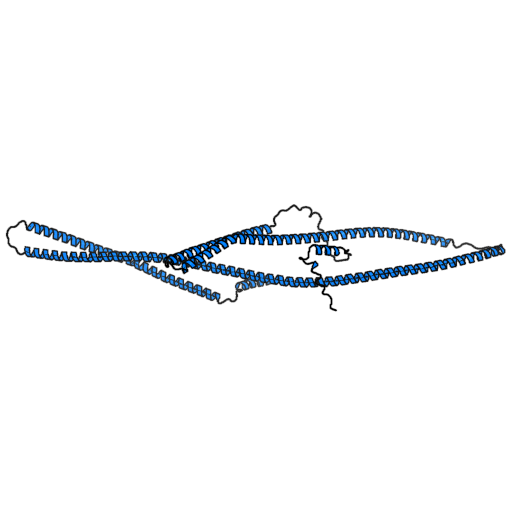36.421 1.00 91.62 292 GLU A CA 1
ATOM 2296 C C . GLU A 1 292 ? 25.316 12.312 -35.297 1.00 91.62 292 GLU A C 1
ATOM 2298 O O . GLU A 1 292 ? 24.952 12.072 -34.146 1.00 91.62 292 GLU A O 1
ATOM 2303 N N . THR A 1 293 ? 25.857 13.493 -35.613 1.00 90.88 293 THR A N 1
ATOM 2304 C CA . THR A 1 293 ? 26.014 14.587 -34.636 1.00 90.88 293 THR A CA 1
ATOM 2305 C C . THR A 1 293 ? 24.654 15.095 -34.145 1.00 90.88 293 THR A C 1
ATOM 2307 O O . THR A 1 293 ? 24.441 15.193 -32.939 1.00 90.88 293 THR A O 1
ATOM 2310 N N . ILE A 1 294 ? 23.700 15.346 -35.052 1.00 92.25 294 ILE A N 1
ATOM 2311 C CA . ILE A 1 294 ? 22.326 15.763 -34.700 1.00 92.25 294 ILE A CA 1
ATOM 2312 C C . ILE A 1 294 ? 21.602 14.673 -33.890 1.00 92.25 294 ILE A C 1
ATOM 2314 O O . ILE A 1 294 ? 20.898 14.962 -32.923 1.00 92.25 294 ILE A O 1
ATOM 2318 N N . LYS A 1 295 ? 21.792 13.402 -34.254 1.00 94.56 295 LYS A N 1
ATOM 2319 C CA . LYS A 1 295 ? 21.240 12.266 -33.507 1.00 94.56 295 LYS A CA 1
ATOM 2320 C C . LYS A 1 295 ? 21.822 12.197 -32.092 1.00 94.56 295 LYS A C 1
ATOM 2322 O O . LYS A 1 295 ? 21.058 12.083 -31.137 1.00 94.56 295 LYS A O 1
ATOM 2327 N N . THR A 1 296 ? 23.135 12.369 -31.945 1.00 92.00 296 THR A N 1
ATOM 2328 C CA . THR A 1 296 ? 23.828 12.387 -30.647 1.00 92.00 296 THR A CA 1
ATOM 2329 C C . THR A 1 296 ? 23.334 13.524 -29.750 1.00 92.00 296 THR A C 1
ATOM 2331 O O . THR A 1 296 ? 23.012 13.282 -28.587 1.00 92.00 296 THR A O 1
ATOM 2334 N N . THR A 1 297 ? 23.184 14.748 -30.272 1.00 91.50 297 THR A N 1
ATOM 2335 C CA . THR A 1 297 ? 22.644 15.862 -29.471 1.00 91.50 297 THR A CA 1
ATOM 2336 C C . THR A 1 297 ? 21.193 15.614 -29.057 1.00 91.50 297 THR A C 1
ATOM 2338 O O . THR A 1 297 ? 20.861 15.835 -27.895 1.00 91.50 297 THR A O 1
ATOM 2341 N N . SER A 1 298 ? 20.353 15.068 -29.946 1.00 92.75 298 SER A N 1
ATOM 2342 C CA . SER A 1 298 ? 18.961 14.725 -29.609 1.00 92.75 298 SER A CA 1
ATOM 2343 C C . SER A 1 298 ? 18.844 13.639 -28.528 1.00 92.75 298 SER A C 1
ATOM 2345 O O . SER A 1 298 ? 17.986 13.736 -27.649 1.00 92.75 298 SER A O 1
ATOM 2347 N N . LEU A 1 299 ? 19.736 12.639 -28.544 1.00 92.38 299 LEU A N 1
ATOM 2348 C CA . LEU A 1 299 ? 19.795 11.595 -27.520 1.00 92.38 299 LEU A CA 1
ATOM 2349 C C . LEU A 1 299 ? 20.257 12.155 -26.172 1.00 92.38 299 LEU A C 1
ATOM 2351 O O . LEU A 1 299 ? 19.669 11.804 -25.153 1.00 92.38 299 LEU A O 1
ATOM 2355 N N . ASN A 1 300 ? 21.229 13.072 -26.154 1.00 91.31 300 ASN A N 1
ATOM 2356 C CA . ASN A 1 300 ? 21.651 13.744 -24.923 1.00 91.31 300 ASN A CA 1
ATOM 2357 C C . ASN A 1 300 ? 20.504 14.560 -24.301 1.00 91.31 300 ASN A C 1
ATOM 2359 O O . ASN A 1 300 ? 20.229 14.409 -23.114 1.00 91.31 300 ASN A O 1
ATOM 2363 N N . THR A 1 301 ? 19.752 15.331 -25.099 1.00 93.81 301 THR A N 1
ATOM 2364 C CA . THR A 1 301 ? 18.563 16.055 -24.604 1.00 93.81 301 THR A CA 1
ATOM 2365 C C . THR A 1 301 ? 17.503 15.110 -24.026 1.00 93.81 301 THR A C 1
ATOM 2367 O O . THR A 1 301 ? 16.890 15.424 -23.003 1.00 93.81 301 THR A O 1
ATOM 2370 N N . LEU A 1 302 ? 17.296 13.935 -24.634 1.00 92.00 302 LEU A N 1
ATOM 2371 C CA . LEU A 1 302 ? 16.385 12.919 -24.099 1.00 92.00 302 LEU A CA 1
ATOM 2372 C C . LEU A 1 302 ? 16.905 12.313 -22.785 1.00 92.00 302 LEU A C 1
ATOM 2374 O O . LEU A 1 302 ? 16.127 12.146 -21.850 1.00 92.00 302 LEU A O 1
ATOM 2378 N N . ILE A 1 303 ? 18.205 12.020 -22.693 1.00 92.00 303 ILE A N 1
ATOM 2379 C CA . ILE A 1 303 ? 18.855 11.512 -21.476 1.00 92.00 303 ILE A CA 1
ATOM 2380 C C . ILE A 1 303 ? 18.701 12.510 -20.323 1.00 92.00 303 ILE A C 1
ATOM 2382 O O . ILE A 1 303 ? 18.348 12.104 -19.218 1.00 92.00 303 ILE A O 1
ATOM 2386 N N . ASP A 1 304 ? 18.915 13.802 -20.564 1.00 93.44 304 ASP A N 1
ATOM 2387 C CA . ASP A 1 304 ? 18.787 14.821 -19.520 1.00 93.44 304 ASP A CA 1
ATOM 2388 C C . ASP A 1 304 ? 17.319 15.024 -19.101 1.00 93.44 304 ASP A C 1
ATOM 2390 O O . ASP A 1 304 ? 17.020 15.037 -17.908 1.00 93.44 304 ASP A O 1
ATOM 2394 N N . THR A 1 305 ? 16.380 15.006 -20.056 1.00 91.06 305 THR A N 1
ATOM 2395 C CA . THR A 1 305 ? 14.931 14.998 -19.759 1.00 91.06 305 THR A CA 1
ATOM 2396 C C . THR A 1 305 ? 14.530 13.787 -18.902 1.00 91.06 305 THR A C 1
ATOM 2398 O O . THR A 1 305 ? 13.725 13.907 -17.976 1.00 91.06 305 THR A O 1
ATOM 2401 N N . LEU A 1 306 ? 15.101 12.608 -19.179 1.00 89.62 306 LEU A N 1
ATOM 2402 C CA . LEU A 1 306 ? 14.855 11.400 -18.393 1.00 89.62 306 LEU A CA 1
ATOM 2403 C C . LEU A 1 306 ? 15.429 11.518 -16.974 1.00 89.62 306 LEU A C 1
ATOM 2405 O O . LEU A 1 306 ? 14.713 11.187 -16.030 1.00 89.62 306 LEU A O 1
ATOM 2409 N N . LYS A 1 307 ? 16.646 12.053 -16.795 1.00 91.44 307 LYS A N 1
ATOM 2410 C CA . LYS A 1 307 ? 17.232 12.314 -15.463 1.00 91.44 307 LYS A CA 1
ATOM 2411 C C . LYS A 1 307 ? 16.371 13.267 -14.628 1.00 91.44 307 LYS A C 1
ATOM 2413 O O . LYS A 1 307 ? 16.153 13.004 -13.445 1.00 91.44 307 LYS A O 1
ATOM 2418 N N . ASP A 1 308 ? 15.833 14.327 -15.228 1.00 89.69 308 ASP A N 1
ATOM 2419 C CA . ASP A 1 308 ? 14.932 15.262 -14.538 1.00 89.69 308 ASP A CA 1
ATOM 2420 C C . ASP A 1 308 ? 13.605 14.585 -14.135 1.00 89.69 308 ASP A C 1
ATOM 2422 O O . ASP A 1 308 ? 13.101 14.777 -13.018 1.00 89.69 308 ASP A O 1
ATOM 2426 N N . SER A 1 309 ? 13.063 13.719 -15.001 1.00 86.94 309 SER A N 1
ATOM 2427 C CA . SER A 1 309 ? 11.875 12.907 -14.691 1.00 86.94 309 SER A CA 1
ATOM 2428 C C . SER A 1 309 ? 12.133 11.858 -13.594 1.00 86.94 309 SER A C 1
ATOM 2430 O O . SER A 1 309 ? 11.275 11.599 -12.748 1.00 86.94 309 SER A O 1
ATOM 2432 N N . GLU A 1 310 ? 13.343 11.299 -13.531 1.00 90.56 310 GLU A N 1
ATOM 2433 C CA . GLU A 1 310 ? 13.765 10.381 -12.471 1.00 90.56 310 GLU A CA 1
ATOM 2434 C C . GLU A 1 310 ? 13.939 11.130 -11.138 1.00 90.56 310 GLU A C 1
ATOM 2436 O O . GLU A 1 310 ? 13.498 10.661 -10.087 1.00 90.56 310 GLU A O 1
ATOM 2441 N N . GLY A 1 311 ? 14.529 12.329 -11.170 1.00 91.12 311 GLY A N 1
ATOM 2442 C CA . GLY A 1 311 ? 14.719 13.185 -9.998 1.00 91.12 311 GLY A CA 1
ATOM 2443 C C . GLY A 1 311 ? 13.408 13.680 -9.379 1.00 91.12 311 GLY A C 1
ATOM 2444 O O . GLY A 1 311 ? 13.304 13.780 -8.155 1.00 91.12 311 GLY A O 1
ATOM 2445 N N . THR A 1 312 ? 12.389 13.953 -10.198 1.00 86.88 312 THR A N 1
ATOM 2446 C CA . THR A 1 312 ? 11.029 14.266 -9.722 1.00 86.88 312 THR A CA 1
ATOM 2447 C C . THR A 1 312 ? 10.338 13.026 -9.151 1.00 86.88 312 THR A C 1
ATOM 2449 O O . THR A 1 312 ? 9.893 13.067 -8.004 1.00 86.88 312 THR A O 1
ATOM 2452 N N . SER A 1 313 ? 10.380 11.893 -9.859 1.00 87.62 313 SER A N 1
ATOM 2453 C CA . SER A 1 313 ? 9.827 10.611 -9.384 1.00 87.62 313 SER A CA 1
ATOM 2454 C C . SER A 1 313 ? 10.422 10.164 -8.037 1.00 87.62 313 SER A C 1
ATOM 2456 O O . SER A 1 313 ? 9.696 9.723 -7.146 1.00 87.62 313 SER A O 1
ATOM 2458 N N . LYS A 1 314 ? 11.737 10.337 -7.827 1.00 90.31 314 LYS A N 1
ATOM 2459 C CA . LYS A 1 314 ? 12.405 10.047 -6.542 1.00 90.31 314 LYS A CA 1
ATOM 2460 C C . LYS A 1 314 ? 11.903 10.932 -5.395 1.00 90.31 314 LYS A C 1
ATOM 2462 O O . LYS A 1 314 ? 11.741 10.442 -4.278 1.00 90.31 314 LYS A O 1
ATOM 2467 N N . LYS A 1 315 ? 11.626 12.218 -5.652 1.00 91.25 315 LYS A N 1
ATOM 2468 C CA . LYS A 1 315 ? 11.057 13.135 -4.646 1.00 91.25 315 LYS A CA 1
ATOM 2469 C C . LYS A 1 315 ? 9.628 12.740 -4.266 1.00 91.25 315 LYS A C 1
ATOM 2471 O O . LYS A 1 315 ? 9.289 12.785 -3.086 1.00 91.25 315 LYS A O 1
ATOM 2476 N N . GLU A 1 316 ? 8.813 12.318 -5.231 1.00 86.75 316 GLU A N 1
ATOM 2477 C CA . GLU A 1 316 ? 7.458 11.814 -4.965 1.00 86.75 316 GLU A CA 1
ATOM 2478 C C . GLU A 1 316 ? 7.478 10.497 -4.175 1.00 86.75 316 GLU A C 1
ATOM 2480 O O . GLU A 1 316 ? 6.738 10.359 -3.201 1.00 86.75 316 GLU A O 1
ATOM 2485 N N . ALA A 1 317 ? 8.382 9.571 -4.510 1.00 86.31 317 ALA A N 1
ATOM 2486 C CA . ALA A 1 317 ? 8.559 8.324 -3.768 1.00 86.31 317 ALA A CA 1
ATOM 2487 C C . ALA A 1 317 ? 8.963 8.563 -2.298 1.00 86.31 317 ALA A C 1
ATOM 2489 O O . ALA A 1 317 ? 8.364 7.979 -1.392 1.00 86.31 317 ALA A O 1
ATOM 2490 N N . GLU A 1 318 ? 9.919 9.461 -2.026 1.00 88.75 318 GLU A N 1
ATOM 2491 C CA . GLU A 1 318 ? 10.279 9.827 -0.646 1.00 88.75 318 GLU A CA 1
ATOM 2492 C C . GLU A 1 318 ? 9.151 10.590 0.076 1.00 88.75 318 GLU A C 1
ATOM 2494 O O . GLU A 1 318 ? 8.961 10.402 1.279 1.00 88.75 318 GLU A O 1
ATOM 2499 N N . LYS A 1 319 ? 8.341 11.398 -0.625 1.00 92.31 319 LYS A N 1
ATOM 2500 C CA . LYS A 1 319 ? 7.138 12.031 -0.047 1.00 92.31 319 LYS A CA 1
ATOM 2501 C C . LYS A 1 319 ? 6.124 10.977 0.410 1.00 92.31 319 LYS A C 1
ATOM 2503 O O . LYS A 1 319 ? 5.742 10.980 1.578 1.00 92.31 319 LYS A O 1
ATOM 2508 N N . LEU A 1 320 ? 5.764 10.034 -0.463 1.00 88.44 320 LEU A N 1
ATOM 2509 C CA . LEU A 1 320 ? 4.830 8.942 -0.152 1.00 88.44 320 LEU A CA 1
ATOM 2510 C C . LEU A 1 320 ? 5.346 8.034 0.974 1.00 88.44 320 LEU A C 1
ATOM 2512 O O . LEU A 1 320 ? 4.587 7.635 1.854 1.00 88.44 320 LEU A O 1
ATOM 2516 N N . LYS A 1 321 ? 6.650 7.747 1.001 1.00 92.62 321 LYS A N 1
ATOM 2517 C CA . LYS A 1 321 ? 7.313 6.987 2.073 1.00 92.62 321 LYS A CA 1
ATOM 2518 C C . LYS A 1 321 ? 7.221 7.695 3.431 1.00 92.62 321 LYS A C 1
ATOM 2520 O O . LYS A 1 321 ? 6.960 7.041 4.442 1.00 92.62 321 LYS A O 1
ATOM 2525 N N . ASN A 1 322 ? 7.385 9.019 3.463 1.00 89.00 322 ASN A N 1
ATOM 2526 C CA . ASN A 1 322 ? 7.218 9.817 4.680 1.00 89.00 322 ASN A CA 1
ATOM 2527 C C . ASN A 1 322 ? 5.748 9.903 5.128 1.00 89.00 322 ASN A C 1
ATOM 2529 O O . ASN A 1 322 ? 5.470 9.756 6.318 1.00 89.00 322 ASN A O 1
ATOM 2533 N N . GLU A 1 323 ? 4.803 10.063 4.197 1.00 88.38 323 GLU A N 1
ATOM 2534 C CA . GLU A 1 323 ? 3.361 10.031 4.487 1.00 88.38 323 GLU A CA 1
ATOM 2535 C C . GLU A 1 323 ? 2.920 8.662 5.032 1.00 88.38 323 GLU A C 1
ATOM 2537 O O . GLU A 1 323 ? 2.226 8.596 6.047 1.00 88.38 323 GLU A O 1
ATOM 2542 N N . ASN A 1 324 ? 3.399 7.562 4.443 1.00 84.31 324 ASN A N 1
ATOM 2543 C CA . ASN A 1 324 ? 3.135 6.206 4.926 1.00 84.31 324 ASN A CA 1
ATOM 2544 C C . ASN A 1 324 ? 3.709 5.981 6.338 1.00 84.31 324 ASN A C 1
ATOM 2546 O O . ASN A 1 324 ? 3.030 5.447 7.216 1.00 84.31 324 ASN A O 1
ATOM 2550 N N . ARG A 1 325 ? 4.931 6.467 6.610 1.00 89.81 325 ARG A N 1
ATOM 2551 C CA . ARG A 1 325 ? 5.524 6.429 7.959 1.00 89.81 325 ARG A CA 1
ATOM 2552 C C . ARG A 1 325 ? 4.680 7.204 8.977 1.00 89.81 325 ARG A C 1
ATOM 2554 O O . ARG A 1 325 ? 4.475 6.714 10.085 1.00 89.81 325 ARG A O 1
ATOM 2561 N N . LEU A 1 326 ? 4.173 8.383 8.611 1.00 89.69 326 LEU A N 1
ATOM 2562 C CA . LEU A 1 326 ? 3.300 9.186 9.472 1.00 89.69 326 LEU A CA 1
ATOM 2563 C C . LEU A 1 326 ? 1.964 8.477 9.754 1.00 89.69 326 LEU A C 1
ATOM 2565 O O . LEU A 1 326 ? 1.524 8.433 10.903 1.00 89.69 326 LEU A O 1
ATOM 2569 N N . MET A 1 327 ? 1.347 7.875 8.733 1.00 86.81 327 MET A N 1
ATOM 2570 C CA . MET A 1 327 ? 0.115 7.094 8.887 1.00 86.81 327 MET A CA 1
ATOM 2571 C C . MET A 1 327 ? 0.322 5.852 9.763 1.00 86.81 327 MET A C 1
ATOM 2573 O O . MET A 1 327 ? -0.496 5.590 10.641 1.00 86.81 327 MET A O 1
ATOM 2577 N N . SER A 1 328 ? 1.441 5.138 9.606 1.00 86.69 328 SER A N 1
ATOM 2578 C CA . SER A 1 328 ? 1.807 4.006 10.468 1.00 86.69 328 SER A CA 1
ATOM 2579 C C . SER A 1 328 ? 1.921 4.414 11.945 1.00 86.69 328 SER A C 1
ATOM 2581 O O . SER A 1 328 ? 1.339 3.758 12.810 1.00 86.69 328 SER A O 1
ATOM 2583 N N . VAL A 1 329 ? 2.577 5.545 12.241 1.00 90.56 329 VAL A N 1
ATOM 2584 C CA . VAL A 1 329 ? 2.646 6.101 13.607 1.00 90.56 329 VAL A CA 1
ATOM 2585 C C . VAL A 1 329 ? 1.253 6.466 14.132 1.00 90.56 329 VAL A C 1
ATOM 2587 O O . VAL A 1 329 ? 0.927 6.139 15.271 1.00 90.56 329 VAL A O 1
ATOM 2590 N N . LYS A 1 330 ? 0.399 7.084 13.305 1.00 91.44 330 LYS A N 1
ATOM 2591 C CA . LYS A 1 330 ? -0.979 7.428 13.688 1.00 91.44 330 LYS A CA 1
ATOM 2592 C C . LYS A 1 330 ? -1.800 6.188 14.061 1.00 91.44 330 LYS A C 1
ATOM 2594 O O . LYS A 1 330 ? -2.446 6.200 15.105 1.00 91.44 330 LYS A O 1
ATOM 2599 N N . TYR A 1 331 ? -1.750 5.125 13.257 1.00 87.00 331 TYR A N 1
ATOM 2600 C CA . TYR A 1 331 ? -2.463 3.879 13.558 1.00 87.00 331 TYR A CA 1
ATOM 2601 C C . TYR A 1 331 ? -1.914 3.174 14.804 1.00 87.00 331 TYR A C 1
ATOM 2603 O O . TYR A 1 331 ? -2.699 2.678 15.607 1.00 87.00 331 TYR A O 1
ATOM 2611 N N . SER A 1 332 ? -0.593 3.189 15.016 1.00 89.12 332 SER A N 1
ATOM 2612 C CA . SER A 1 332 ? 0.028 2.662 16.241 1.00 89.12 332 SER A CA 1
ATOM 2613 C C . SER A 1 332 ? -0.466 3.398 17.496 1.00 89.12 332 SER A C 1
ATOM 2615 O O . SER A 1 332 ? -0.872 2.767 18.474 1.00 89.12 332 SER A O 1
ATOM 2617 N N . ASN A 1 333 ? -0.537 4.733 17.443 1.00 86.06 333 ASN A N 1
ATOM 2618 C CA . ASN A 1 333 ? -1.060 5.544 18.544 1.00 86.06 333 ASN A CA 1
ATOM 2619 C C . ASN A 1 333 ? -2.553 5.272 18.797 1.00 86.06 333 ASN A C 1
ATOM 2621 O O . ASN A 1 333 ? -2.945 5.064 19.942 1.00 86.06 333 ASN A O 1
ATOM 2625 N N . GLN A 1 334 ? -3.377 5.193 17.745 1.00 88.38 334 GLN A N 1
ATOM 2626 C CA . GLN A 1 334 ? -4.802 4.854 17.878 1.00 88.38 334 GLN A CA 1
ATOM 2627 C C . GLN A 1 334 ? -5.011 3.453 18.473 1.00 88.38 334 GLN A C 1
ATOM 2629 O O . GLN A 1 334 ? -5.867 3.273 19.336 1.00 88.38 334 GLN A O 1
ATOM 2634 N N . ALA A 1 335 ? -4.204 2.462 18.080 1.00 86.06 335 ALA A N 1
ATOM 2635 C CA . ALA A 1 335 ? -4.248 1.128 18.675 1.00 86.06 335 ALA A CA 1
ATOM 2636 C C . ALA A 1 335 ? -3.903 1.156 20.178 1.00 86.06 335 ALA A C 1
ATOM 2638 O O . ALA A 1 335 ? -4.582 0.507 20.977 1.00 86.06 335 ALA A O 1
ATOM 2639 N N . ALA A 1 336 ? -2.908 1.953 20.583 1.00 85.62 336 ALA A N 1
ATOM 2640 C CA . ALA A 1 336 ? -2.557 2.147 21.991 1.00 85.62 336 ALA A CA 1
ATOM 2641 C C . ALA A 1 336 ? -3.670 2.863 22.788 1.00 85.62 336 ALA A C 1
ATOM 2643 O O . ALA A 1 336 ? -4.002 2.438 23.896 1.00 85.62 336 ALA A O 1
ATOM 2644 N N . GLU A 1 337 ? -4.303 3.895 22.222 1.00 88.00 337 GLU A N 1
ATOM 2645 C CA . GLU A 1 337 ? -5.459 4.585 22.819 1.00 88.00 337 GLU A CA 1
ATOM 2646 C C . GLU A 1 337 ? -6.675 3.655 22.970 1.00 88.00 337 GLU A C 1
ATOM 2648 O O . GLU A 1 337 ? -7.344 3.652 24.011 1.00 88.00 337 GLU A O 1
ATOM 2653 N N . HIS A 1 338 ? -6.944 2.803 21.977 1.00 87.44 338 HIS A N 1
ATOM 2654 C CA . HIS A 1 338 ? -7.998 1.792 22.051 1.00 87.44 338 HIS A CA 1
ATOM 2655 C C . HIS A 1 338 ? -7.696 0.707 23.098 1.00 87.44 338 HIS A C 1
ATOM 2657 O O . HIS A 1 338 ? -8.582 0.338 23.867 1.00 87.44 338 HIS A O 1
ATOM 2663 N N . ALA A 1 339 ? -6.444 0.261 23.231 1.00 87.69 339 ALA A N 1
ATOM 2664 C CA . ALA A 1 339 ? -6.041 -0.650 24.304 1.00 87.69 339 ALA A CA 1
ATOM 2665 C C . ALA A 1 339 ? -6.173 -0.008 25.706 1.00 87.69 339 ALA A C 1
ATOM 2667 O O . ALA A 1 339 ? -6.659 -0.642 26.651 1.00 87.69 339 ALA A O 1
ATOM 2668 N N . ALA A 1 340 ? -5.804 1.269 25.851 1.00 89.50 340 ALA A N 1
ATOM 2669 C CA . ALA A 1 340 ? -5.933 2.020 27.103 1.00 89.50 340 ALA A CA 1
ATOM 2670 C C . ALA A 1 340 ? -7.402 2.279 27.497 1.00 89.50 340 ALA A C 1
ATOM 2672 O O . ALA A 1 340 ? -7.775 2.173 28.667 1.00 89.50 340 ALA A O 1
ATOM 2673 N N . THR A 1 341 ? -8.270 2.580 26.528 1.00 90.81 341 THR A N 1
ATOM 2674 C CA . THR A 1 341 ? -9.713 2.739 26.778 1.00 90.81 341 THR A CA 1
ATOM 2675 C C . THR A 1 341 ? -10.394 1.403 27.081 1.00 90.81 341 THR A C 1
ATOM 2677 O O . THR A 1 341 ? -11.212 1.345 28.000 1.00 90.81 341 THR A O 1
ATOM 2680 N N . PHE A 1 342 ? -10.006 0.312 26.412 1.00 90.31 342 PHE A N 1
ATOM 2681 C CA . PHE A 1 342 ? -10.525 -1.031 26.692 1.00 90.31 342 PHE A CA 1
ATOM 2682 C C . PHE A 1 342 ? -10.144 -1.531 28.096 1.00 90.31 342 PHE A C 1
ATOM 2684 O O . PHE A 1 342 ? -10.997 -2.029 28.831 1.00 90.31 342 PHE A O 1
ATOM 2691 N N . THR A 1 343 ? -8.888 -1.345 28.518 1.00 92.44 343 THR A N 1
ATOM 2692 C CA . THR A 1 343 ? -8.450 -1.687 29.886 1.00 92.44 343 THR A CA 1
ATOM 2693 C C . THR A 1 343 ? -9.187 -0.860 30.943 1.00 92.44 343 THR A C 1
ATOM 2695 O O . THR A 1 343 ? -9.695 -1.428 31.910 1.00 92.44 343 THR A O 1
ATOM 2698 N N . LYS A 1 344 ? -9.367 0.450 30.721 1.00 94.44 344 LYS A N 1
ATOM 2699 C CA . LYS A 1 344 ? -10.188 1.315 31.589 1.00 94.44 344 LYS A CA 1
ATOM 2700 C C . LYS A 1 344 ? -11.647 0.844 31.688 1.00 94.44 344 LYS A C 1
ATOM 2702 O O . LYS A 1 344 ? -12.198 0.830 32.787 1.00 94.44 344 LYS A O 1
ATOM 2707 N N . MET A 1 345 ? -12.261 0.439 30.574 1.00 92.38 345 MET A N 1
ATOM 2708 C CA . MET A 1 345 ? -13.631 -0.090 30.542 1.00 92.38 345 MET A CA 1
ATOM 2709 C C . MET A 1 345 ? -13.751 -1.408 31.324 1.00 92.38 345 MET A C 1
ATOM 2711 O O . MET A 1 345 ? -14.686 -1.582 32.106 1.00 92.38 345 MET A O 1
ATOM 2715 N N . ASN A 1 346 ? -12.784 -2.316 31.172 1.00 91.94 346 ASN A N 1
ATOM 2716 C CA . ASN A 1 346 ? -12.716 -3.568 31.929 1.00 91.94 346 ASN A CA 1
ATOM 2717 C C . ASN A 1 346 ? -12.609 -3.313 33.448 1.00 91.94 346 ASN A C 1
ATOM 2719 O O . ASN A 1 346 ? -13.319 -3.928 34.240 1.00 91.94 346 ASN A O 1
ATOM 2723 N N . ASP A 1 347 ? -11.792 -2.342 33.864 1.00 93.88 347 ASP A N 1
ATOM 2724 C CA . ASP A 1 347 ? -11.682 -1.942 35.273 1.00 93.88 347 ASP A CA 1
ATOM 2725 C C . ASP A 1 347 ? -12.946 -1.248 35.809 1.00 93.88 347 ASP A C 1
ATOM 2727 O O . ASP A 1 347 ? -13.240 -1.336 37.003 1.00 93.88 347 ASP A O 1
ATOM 2731 N N . GLN A 1 348 ? -13.714 -0.558 34.959 1.00 94.00 348 GLN A N 1
ATOM 2732 C CA . GLN A 1 348 ? -15.038 -0.041 35.323 1.00 94.00 348 GLN A CA 1
ATOM 2733 C C . GLN A 1 348 ? -16.069 -1.171 35.449 1.00 94.00 348 GLN A C 1
ATOM 2735 O O . GLN A 1 348 ? -16.832 -1.170 36.411 1.00 94.00 348 GLN A O 1
ATOM 2740 N N . THR A 1 349 ? -16.035 -2.162 34.557 1.00 93.00 349 THR A N 1
ATOM 2741 C CA . THR A 1 349 ? -16.909 -3.348 34.603 1.00 93.00 349 THR A CA 1
ATOM 2742 C C . THR A 1 349 ? -16.716 -4.109 35.917 1.00 93.00 349 THR A C 1
ATOM 2744 O O . THR A 1 349 ? -17.673 -4.279 36.665 1.00 93.00 349 THR A O 1
ATOM 2747 N N . LYS A 1 350 ? -15.466 -4.407 36.300 1.00 95.69 350 LYS A N 1
ATOM 2748 C CA . LYS A 1 350 ? -15.138 -5.036 37.596 1.00 95.69 350 LYS A CA 1
ATOM 2749 C C . LYS A 1 350 ? -15.620 -4.236 38.812 1.00 95.69 350 LYS A C 1
ATOM 2751 O O . LYS A 1 350 ? -15.994 -4.814 39.829 1.00 95.69 350 LYS A O 1
ATOM 2756 N N . LYS A 1 351 ? -15.607 -2.897 38.742 1.00 96.31 351 LYS A N 1
ATOM 2757 C CA . LYS A 1 351 ? -16.153 -2.041 39.813 1.00 96.31 351 LYS A CA 1
ATOM 2758 C C . LYS A 1 351 ? -17.675 -2.124 39.887 1.00 96.31 351 LYS A C 1
ATOM 2760 O O . LYS A 1 351 ? -18.208 -2.128 40.990 1.00 96.31 351 LYS A O 1
ATOM 2765 N N . ILE A 1 352 ? -18.359 -2.191 38.744 1.00 92.06 352 ILE A N 1
ATOM 2766 C CA . ILE A 1 352 ? -19.816 -2.368 38.678 1.00 92.06 352 ILE A CA 1
ATOM 2767 C C . ILE A 1 352 ? -20.201 -3.746 39.230 1.00 92.06 352 ILE A C 1
ATOM 2769 O O . ILE A 1 352 ? -21.091 -3.822 40.072 1.00 92.06 352 ILE A O 1
ATOM 2773 N N . GLU A 1 353 ? -19.494 -4.810 38.844 1.00 95.06 353 GLU A N 1
ATOM 2774 C CA . GLU A 1 353 ? -19.677 -6.164 39.388 1.00 95.06 353 GLU A CA 1
ATOM 2775 C C . GLU A 1 353 ? -19.508 -6.181 40.917 1.00 95.06 353 GLU A C 1
ATOM 2777 O O . GLU A 1 353 ? -20.406 -6.622 41.634 1.00 95.06 353 GLU A O 1
ATOM 2782 N N . ALA A 1 354 ? -18.415 -5.608 41.437 1.00 95.50 354 ALA A N 1
ATOM 2783 C CA . ALA A 1 354 ? -18.180 -5.510 42.878 1.00 95.50 354 ALA A CA 1
ATOM 2784 C C . ALA A 1 354 ? -19.286 -4.719 43.607 1.00 95.50 354 ALA A C 1
ATOM 2786 O O . ALA A 1 354 ? -19.796 -5.167 44.636 1.00 95.50 354 ALA A O 1
ATOM 2787 N N . LEU A 1 355 ? -19.711 -3.572 43.062 1.00 95.25 355 LEU A N 1
ATOM 2788 C CA . LEU A 1 355 ? -20.814 -2.787 43.627 1.00 95.25 355 LEU A CA 1
ATOM 2789 C C . LEU A 1 355 ? -22.144 -3.552 43.594 1.00 95.25 355 LEU A C 1
ATOM 2791 O O . LEU A 1 355 ? -22.881 -3.497 44.573 1.00 95.25 355 LEU A O 1
ATOM 2795 N N . THR A 1 356 ? -22.417 -4.311 42.532 1.00 96.25 356 THR A N 1
ATOM 2796 C CA . THR A 1 356 ? -23.609 -5.168 42.422 1.00 96.25 356 THR A CA 1
ATOM 2797 C C . THR A 1 356 ? -23.611 -6.225 43.526 1.00 96.25 356 THR A C 1
ATOM 2799 O O . THR A 1 356 ? -24.573 -6.310 44.284 1.00 96.25 356 THR A O 1
ATOM 2802 N N . THR A 1 357 ? -22.492 -6.935 43.735 1.00 96.06 357 THR A N 1
ATOM 2803 C CA . THR A 1 357 ? -22.394 -7.925 44.827 1.00 96.06 357 THR A CA 1
ATOM 2804 C C . THR A 1 357 ? -22.556 -7.310 46.224 1.00 96.06 357 THR A C 1
ATOM 2806 O O . THR A 1 357 ? -23.127 -7.944 47.112 1.00 96.06 357 THR A O 1
ATOM 2809 N N . ASN A 1 358 ? -22.119 -6.060 46.423 1.00 95.31 358 ASN A N 1
ATOM 2810 C CA . ASN A 1 358 ? -22.341 -5.328 47.673 1.00 95.31 358 ASN A CA 1
ATOM 2811 C C . ASN A 1 358 ? -23.811 -4.915 47.854 1.00 95.31 358 ASN A C 1
ATOM 2813 O O . ASN A 1 358 ? -24.320 -4.982 48.972 1.00 95.31 358 ASN A O 1
ATOM 2817 N N . VAL A 1 359 ? -24.506 -4.517 46.783 1.00 93.56 359 VAL A N 1
ATOM 2818 C CA . VAL A 1 359 ? -25.949 -4.225 46.822 1.00 93.56 359 VAL A CA 1
ATOM 2819 C C . VAL A 1 359 ? -26.738 -5.486 47.175 1.00 93.56 359 VAL A C 1
ATOM 2821 O O . VAL A 1 359 ? -27.555 -5.432 48.092 1.00 93.56 359 VAL A O 1
ATOM 2824 N N . ASP A 1 360 ? -26.437 -6.630 46.555 1.00 95.06 360 ASP A N 1
ATOM 2825 C CA . ASP A 1 360 ? -27.073 -7.917 46.877 1.00 95.06 360 ASP A CA 1
ATOM 2826 C C . ASP A 1 360 ? -26.844 -8.326 48.343 1.00 95.06 360 ASP A C 1
ATOM 2828 O O . ASP A 1 360 ? -27.745 -8.843 49.012 1.00 95.06 360 ASP A O 1
ATOM 2832 N N . LEU A 1 361 ? -25.636 -8.091 48.871 1.00 95.75 361 LEU A N 1
ATOM 2833 C CA . LEU A 1 361 ? -25.304 -8.352 50.272 1.00 95.75 361 LEU A CA 1
ATOM 2834 C C . LEU A 1 361 ? -26.107 -7.448 51.220 1.00 95.75 361 LEU A C 1
ATOM 2836 O O . LEU A 1 361 ? -26.670 -7.939 52.199 1.00 95.75 361 LEU A O 1
ATOM 2840 N N . LEU A 1 362 ? -26.191 -6.148 50.925 1.00 94.19 362 LEU A N 1
ATOM 2841 C CA . LEU A 1 362 ? -26.952 -5.181 51.721 1.00 94.19 362 LEU A CA 1
ATOM 2842 C C . LEU A 1 362 ? -28.462 -5.443 51.657 1.00 94.19 362 LEU A C 1
ATOM 2844 O O . LEU A 1 362 ? -29.138 -5.327 52.676 1.00 94.19 362 LEU A O 1
ATOM 2848 N N . GLN A 1 363 ? -28.996 -5.864 50.507 1.00 94.94 363 GLN A N 1
ATOM 2849 C CA . GLN A 1 363 ? -30.393 -6.293 50.385 1.00 94.94 363 GLN A CA 1
ATOM 2850 C C . GLN A 1 363 ? -30.681 -7.521 51.259 1.00 94.94 363 GLN A C 1
ATOM 2852 O O . GLN A 1 363 ? -31.665 -7.523 51.998 1.00 94.94 363 GLN A O 1
ATOM 2857 N N . LYS A 1 364 ? -29.796 -8.530 51.258 1.00 95.56 364 LYS A N 1
ATOM 2858 C CA . LYS A 1 364 ? -29.907 -9.697 52.154 1.00 95.56 364 LYS A CA 1
ATOM 2859 C C . LYS A 1 364 ? -29.835 -9.307 53.633 1.00 95.56 364 LYS A C 1
ATOM 2861 O O . LYS A 1 364 ? -30.610 -9.826 54.430 1.00 95.56 364 LYS A O 1
ATOM 2866 N N . GLN A 1 365 ? -28.948 -8.379 54.001 1.00 95.31 365 GLN A N 1
ATOM 2867 C CA . GLN A 1 365 ? -28.853 -7.864 55.373 1.00 95.31 365 GLN A CA 1
ATOM 2868 C C . GLN A 1 365 ? -30.105 -7.079 55.788 1.00 95.31 365 GLN A C 1
ATOM 2870 O O . GLN A 1 365 ? -30.591 -7.271 56.899 1.00 95.31 365 GLN A O 1
ATOM 2875 N N . ASN A 1 366 ? -30.668 -6.249 54.906 1.00 91.62 366 ASN A N 1
ATOM 2876 C CA . ASN A 1 366 ? -31.925 -5.548 55.173 1.00 91.62 366 ASN A CA 1
ATOM 2877 C C . ASN A 1 366 ? -33.098 -6.523 55.338 1.00 91.62 366 ASN A C 1
ATOM 2879 O O . ASN A 1 366 ? -33.885 -6.351 56.263 1.00 91.62 366 ASN A O 1
ATOM 2883 N N . ALA A 1 367 ? -33.189 -7.571 54.512 1.00 94.38 367 ALA A N 1
ATOM 2884 C CA . ALA A 1 367 ? -34.218 -8.602 54.650 1.00 94.38 367 ALA A CA 1
ATOM 2885 C C . ALA A 1 367 ? -34.103 -9.374 55.983 1.00 94.38 367 ALA A C 1
ATOM 2887 O O . ALA A 1 367 ? -35.107 -9.588 56.661 1.00 94.38 367 ALA A O 1
ATOM 2888 N N . ASP A 1 368 ? -32.886 -9.737 56.404 1.00 94.81 368 ASP A N 1
ATOM 2889 C CA . ASP A 1 368 ? -32.625 -10.371 57.707 1.00 94.81 368 ASP A CA 1
ATOM 2890 C C . ASP A 1 368 ? -32.955 -9.438 58.891 1.00 94.81 368 ASP A C 1
ATOM 2892 O O . ASP A 1 368 ? -33.587 -9.858 59.862 1.00 94.81 368 ASP A O 1
ATOM 2896 N N . LEU A 1 369 ? -32.603 -8.150 58.804 1.00 94.25 369 LEU A N 1
ATOM 2897 C CA . LEU A 1 369 ? -32.975 -7.148 59.810 1.00 94.25 369 LEU A CA 1
ATOM 2898 C C . LEU A 1 369 ? -34.492 -6.918 59.873 1.00 94.25 369 LEU A C 1
ATOM 2900 O O . LEU A 1 369 ? -35.036 -6.791 60.968 1.00 94.25 369 LEU A O 1
ATOM 2904 N N . GLN A 1 370 ? -35.182 -6.912 58.732 1.00 95.19 370 GLN A N 1
ATOM 2905 C CA . GLN A 1 370 ? -36.636 -6.779 58.665 1.00 95.19 370 GLN A CA 1
ATOM 2906 C C . GLN A 1 370 ? -37.338 -7.999 59.284 1.00 95.19 370 GLN A C 1
ATOM 2908 O O . GLN A 1 370 ? -38.221 -7.831 60.123 1.00 95.19 370 GLN A O 1
ATOM 2913 N N . ALA A 1 371 ? -36.878 -9.219 58.986 1.00 93.56 371 ALA A N 1
ATOM 2914 C CA . ALA A 1 371 ? -37.379 -10.438 59.625 1.00 93.56 371 ALA A CA 1
ATOM 2915 C C . ALA A 1 371 ? -37.128 -10.454 61.149 1.00 93.56 371 ALA A C 1
ATOM 2917 O O . ALA A 1 371 ? -37.977 -10.898 61.926 1.00 93.56 371 ALA A O 1
ATOM 2918 N N . LYS A 1 372 ? -35.981 -9.930 61.606 1.00 93.12 372 LYS A N 1
ATOM 2919 C CA . LYS A 1 372 ? -35.691 -9.737 63.039 1.00 93.12 372 LYS A CA 1
ATOM 2920 C C . LYS A 1 372 ? -36.616 -8.708 63.686 1.00 93.12 372 LYS A C 1
ATOM 2922 O O . LYS A 1 372 ? -37.065 -8.948 64.803 1.00 93.12 372 LYS A O 1
ATOM 2927 N N . LEU A 1 373 ? -36.936 -7.614 62.993 1.00 92.31 373 LEU A N 1
ATOM 2928 C CA . LEU A 1 373 ? -37.889 -6.605 63.461 1.00 92.31 373 LEU A CA 1
ATOM 2929 C C . LEU A 1 373 ? -39.296 -7.203 63.620 1.00 92.31 373 LEU A C 1
ATOM 2931 O O . LEU A 1 373 ? -39.906 -7.055 64.674 1.00 92.31 373 LEU A O 1
ATOM 2935 N N . GLU A 1 374 ? -39.785 -7.946 62.623 1.00 93.69 374 GLU A N 1
ATOM 2936 C CA . GLU A 1 374 ? -41.080 -8.638 62.698 1.00 93.69 374 GLU A CA 1
ATOM 2937 C C . GLU A 1 374 ? -41.143 -9.638 63.859 1.00 93.69 374 GLU A C 1
ATOM 2939 O O . GLU A 1 374 ? -42.164 -9.748 64.539 1.00 93.69 374 GLU A O 1
ATOM 2944 N N . ASN A 1 375 ? -40.053 -10.362 64.122 1.00 93.94 375 ASN A N 1
ATOM 2945 C CA . ASN A 1 375 ? -39.978 -11.276 65.260 1.00 93.94 375 ASN A CA 1
ATOM 2946 C C . ASN A 1 375 ? -39.904 -10.537 66.606 1.00 93.94 375 ASN A C 1
ATOM 2948 O O . ASN A 1 375 ? -40.505 -11.001 67.572 1.00 93.94 375 ASN A O 1
ATOM 2952 N N . ALA A 1 376 ? -39.244 -9.377 66.675 1.00 90.38 376 ALA A N 1
ATOM 2953 C CA . ALA A 1 376 ? -39.252 -8.529 67.865 1.00 90.38 376 ALA A CA 1
ATOM 2954 C C . ALA A 1 376 ? -40.662 -7.992 68.174 1.00 90.38 376 ALA A C 1
ATOM 2956 O O . ALA A 1 376 ? -41.086 -8.060 69.323 1.00 90.38 376 ALA A O 1
ATOM 2957 N N . VAL A 1 377 ? -41.423 -7.567 67.157 1.00 92.81 377 VAL A N 1
ATOM 2958 C CA . VAL A 1 377 ? -42.829 -7.141 67.310 1.00 92.81 377 VAL A CA 1
ATOM 2959 C C . VAL A 1 377 ? -43.724 -8.296 67.781 1.00 92.81 377 VAL A C 1
ATOM 2961 O O . VAL A 1 377 ? -44.563 -8.108 68.658 1.00 92.81 377 VAL A O 1
ATOM 2964 N N . LYS A 1 378 ? -43.528 -9.522 67.268 1.00 92.94 378 LYS A N 1
ATOM 2965 C CA . LYS A 1 378 ? -44.243 -10.711 67.781 1.00 92.94 378 LYS A CA 1
ATOM 2966 C C . LYS A 1 378 ? -43.933 -10.963 69.260 1.00 92.94 378 LYS A C 1
ATOM 2968 O O . LYS A 1 378 ? -44.854 -11.220 70.030 1.00 92.94 378 LYS A O 1
ATOM 2973 N N . LEU A 1 379 ? -42.662 -10.863 69.659 1.00 91.44 379 LEU A N 1
ATOM 2974 C CA . LEU A 1 379 ? -42.250 -11.018 71.058 1.00 91.44 379 LEU A CA 1
ATOM 2975 C C . LEU A 1 379 ? -42.835 -9.915 71.952 1.00 91.44 379 LEU A C 1
ATOM 2977 O O . LEU A 1 379 ? -43.329 -10.221 73.035 1.00 91.44 379 LEU A O 1
ATOM 2981 N N . GLU A 1 380 ? -42.846 -8.662 71.495 1.00 90.44 380 GLU A N 1
ATOM 2982 C CA . GLU A 1 380 ? -43.480 -7.540 72.198 1.00 90.44 380 GLU A CA 1
ATOM 2983 C C . GLU A 1 380 ? -44.976 -7.796 72.429 1.00 90.44 380 GLU A C 1
ATOM 2985 O O . GLU A 1 380 ? -45.431 -7.710 73.570 1.00 90.44 380 GLU A O 1
ATOM 2990 N N . ASN A 1 381 ? -45.708 -8.237 71.399 1.00 91.38 381 ASN A N 1
ATOM 2991 C CA . ASN A 1 381 ? -47.118 -8.613 71.528 1.00 91.38 381 ASN A CA 1
ATOM 2992 C C . ASN A 1 381 ? -47.313 -9.716 72.584 1.00 91.38 381 ASN A C 1
ATOM 2994 O O . ASN A 1 381 ? -48.065 -9.505 73.536 1.00 91.38 381 ASN A O 1
ATOM 2998 N N . THR A 1 382 ? -46.564 -10.828 72.509 1.00 91.69 382 THR A N 1
ATOM 2999 C CA . THR A 1 382 ? -46.660 -11.900 73.525 1.00 91.69 382 THR A CA 1
ATOM 3000 C C . THR A 1 382 ? -46.312 -11.416 74.935 1.00 91.69 382 THR A C 1
ATOM 3002 O O . THR A 1 382 ? -46.905 -11.866 75.910 1.00 91.69 382 THR A O 1
ATOM 3005 N N . ASN A 1 383 ? -45.390 -10.458 75.073 1.00 88.06 383 ASN A N 1
ATOM 3006 C CA . ASN A 1 383 ? -45.016 -9.894 76.369 1.00 88.06 383 ASN A CA 1
ATOM 3007 C C . ASN A 1 383 ? -46.107 -8.960 76.928 1.00 88.06 383 ASN A C 1
ATOM 3009 O O . ASN A 1 383 ? -46.312 -8.912 78.139 1.00 88.06 383 ASN A O 1
ATOM 3013 N N . THR A 1 384 ? -46.850 -8.249 76.068 1.00 89.88 384 THR A N 1
ATOM 3014 C CA . THR A 1 384 ? -48.033 -7.476 76.493 1.00 89.88 384 THR A CA 1
ATOM 3015 C C . THR A 1 384 ? -49.208 -8.371 76.892 1.00 89.88 384 THR A C 1
ATOM 3017 O O . THR A 1 384 ? -49.839 -8.102 77.915 1.00 89.88 384 THR A O 1
ATOM 3020 N N . GLU A 1 385 ? -49.446 -9.472 76.169 1.00 89.69 385 GLU A N 1
ATOM 3021 C CA . GLU A 1 385 ? -50.426 -10.507 76.535 1.00 89.69 385 GLU A CA 1
ATOM 3022 C C . GLU A 1 385 ? -50.093 -11.113 77.909 1.00 89.69 385 GLU A C 1
ATOM 3024 O O . GLU A 1 385 ? -50.917 -11.067 78.824 1.00 89.69 385 GLU A O 1
ATOM 3029 N N . LEU A 1 386 ? -48.845 -11.558 78.104 1.00 87.62 386 LEU A N 1
ATOM 3030 C CA . LEU A 1 386 ? -48.337 -12.061 79.387 1.00 87.62 386 LEU A CA 1
ATOM 3031 C C . LEU A 1 386 ? -48.454 -11.031 80.521 1.00 87.62 386 LEU A C 1
ATOM 3033 O O . LEU A 1 386 ? -48.723 -11.395 81.667 1.00 87.62 386 LEU A O 1
ATOM 3037 N N . HIS A 1 387 ? -48.280 -9.737 80.235 1.00 84.69 387 HIS A N 1
ATOM 3038 C CA . HIS A 1 387 ? -48.454 -8.683 81.234 1.00 84.69 387 HIS A CA 1
ATOM 3039 C C . HIS A 1 387 ? -49.915 -8.510 81.682 1.00 84.69 387 HIS A C 1
ATOM 3041 O O . HIS A 1 387 ? -50.148 -8.247 82.867 1.00 84.69 387 HIS A O 1
ATOM 3047 N N . GLU A 1 388 ? -50.893 -8.681 80.788 1.00 87.62 388 GLU A N 1
ATOM 3048 C CA . GLU A 1 388 ? -52.318 -8.695 81.147 1.00 87.62 388 GLU A CA 1
ATOM 3049 C C . GLU A 1 388 ? -52.740 -10.017 81.820 1.00 87.62 388 GLU A C 1
ATOM 3051 O O . GLU A 1 388 ? -53.492 -9.987 82.799 1.00 87.62 388 GLU A O 1
ATOM 3056 N N . GLU A 1 389 ? -52.181 -11.171 81.438 1.00 86.50 389 GLU A N 1
ATOM 3057 C CA . GLU A 1 389 ? -52.349 -12.425 82.197 1.00 86.50 389 GLU A CA 1
ATOM 3058 C C . GLU A 1 389 ? -51.798 -12.306 83.630 1.00 86.50 389 GLU A C 1
ATOM 3060 O O . GLU A 1 389 ? -52.460 -12.669 84.607 1.00 86.50 389 GLU A O 1
ATOM 3065 N N . LEU A 1 390 ? -50.616 -11.707 83.801 1.00 85.31 390 LEU A N 1
ATOM 3066 C CA . LEU A 1 390 ? -50.047 -11.430 85.121 1.00 85.31 390 LEU A CA 1
ATOM 3067 C C . LEU A 1 390 ? -50.942 -10.471 85.927 1.00 85.31 390 LEU A C 1
ATOM 3069 O O . LEU A 1 390 ? -51.107 -10.632 87.140 1.00 85.31 390 LEU A O 1
ATOM 3073 N N . ARG A 1 391 ? -51.532 -9.464 85.271 1.00 87.62 391 ARG A N 1
ATOM 3074 C CA . ARG A 1 391 ? -52.419 -8.477 85.902 1.00 87.62 391 ARG A CA 1
ATOM 3075 C C . ARG A 1 391 ? -53.737 -9.097 86.360 1.00 87.62 391 ARG A C 1
ATOM 3077 O O . ARG A 1 391 ? -54.153 -8.846 87.492 1.00 87.62 391 ARG A O 1
ATOM 3084 N N . THR A 1 392 ? -54.369 -9.903 85.513 1.00 85.50 392 THR A N 1
ATOM 3085 C CA . THR A 1 392 ? -55.602 -10.640 85.827 1.00 85.50 392 THR A CA 1
ATOM 3086 C C . THR A 1 392 ? -55.354 -11.654 86.944 1.00 85.50 392 THR A C 1
ATOM 3088 O O . THR A 1 392 ? -55.996 -11.561 87.987 1.00 85.50 392 THR A O 1
ATOM 3091 N N . SER A 1 393 ? -54.317 -12.491 86.833 1.00 81.31 393 SER A N 1
ATOM 3092 C CA . SER A 1 393 ? -53.908 -13.440 87.881 1.00 81.31 393 SER A CA 1
ATOM 3093 C C . SER A 1 393 ? -53.602 -12.757 89.228 1.00 81.31 393 SER A C 1
ATOM 3095 O O . SER A 1 393 ? -54.003 -13.233 90.292 1.00 81.31 393 SER A O 1
ATOM 3097 N N . LYS A 1 394 ? -52.978 -11.569 89.219 1.00 84.12 394 LYS A N 1
ATOM 3098 C CA . LYS A 1 394 ? -52.742 -10.761 90.432 1.00 84.12 394 LYS A CA 1
ATOM 3099 C C . LYS A 1 394 ? -54.028 -10.185 91.038 1.00 84.12 394 LYS A C 1
ATOM 3101 O O . LYS A 1 394 ? -54.102 -10.029 92.261 1.00 84.12 394 LYS A O 1
ATOM 3106 N N . ASN A 1 395 ? -55.029 -9.859 90.221 1.00 84.38 395 ASN A N 1
ATOM 3107 C CA . ASN A 1 395 ? -56.348 -9.445 90.702 1.00 84.38 395 ASN A CA 1
ATOM 3108 C C . ASN A 1 395 ? -57.106 -10.637 91.308 1.00 84.38 395 ASN A C 1
ATOM 3110 O O . ASN A 1 395 ? -57.632 -10.509 92.414 1.00 84.38 395 ASN A O 1
ATOM 3114 N N . ASP A 1 396 ? -57.064 -11.803 90.662 1.00 83.38 396 ASP A N 1
ATOM 3115 C CA . ASP A 1 396 ? -57.630 -13.055 91.177 1.00 83.38 396 ASP A CA 1
ATOM 3116 C C . ASP A 1 396 ? -56.987 -13.473 92.503 1.00 83.38 396 ASP A C 1
ATOM 3118 O O . ASP A 1 396 ? 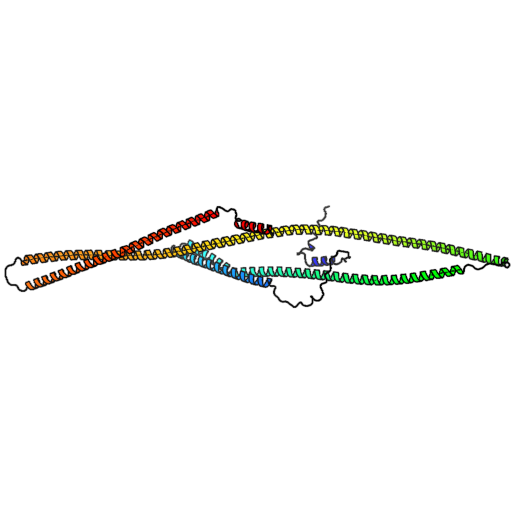-57.679 -13.907 93.425 1.00 83.38 396 ASP A O 1
ATOM 3122 N N . LEU A 1 397 ? -55.667 -13.304 92.639 1.00 80.94 397 LEU A N 1
ATOM 3123 C CA . LEU A 1 397 ? -54.951 -13.584 93.882 1.00 80.94 397 LEU A CA 1
ATOM 3124 C C . LEU A 1 397 ? -55.422 -12.664 95.019 1.00 80.94 397 LEU A C 1
ATOM 3126 O O . LEU A 1 397 ? -55.655 -13.137 96.130 1.00 80.94 397 LEU A O 1
ATOM 3130 N N . LYS A 1 398 ? -55.633 -11.366 94.748 1.00 82.50 398 LYS A N 1
ATOM 3131 C CA . LYS A 1 398 ? -56.220 -10.428 95.724 1.00 82.50 398 LYS A CA 1
ATOM 3132 C C . LYS A 1 398 ? -57.659 -10.801 96.088 1.00 82.50 398 LYS A C 1
ATOM 3134 O O . LYS A 1 398 ? -58.013 -10.750 97.267 1.00 82.50 398 LYS A O 1
ATOM 3139 N N . ALA A 1 399 ? -58.474 -11.190 95.107 1.00 78.31 399 ALA A N 1
ATOM 3140 C CA . ALA A 1 399 ? -59.843 -11.645 95.334 1.00 78.31 399 ALA A CA 1
ATOM 3141 C C . ALA A 1 399 ? -59.863 -12.888 96.242 1.00 78.31 399 ALA A C 1
ATOM 3143 O O . ALA A 1 399 ? -60.486 -12.855 97.304 1.00 78.31 399 ALA A O 1
ATOM 3144 N N . ALA A 1 400 ? -59.079 -13.918 95.911 1.00 76.00 400 ALA A N 1
ATOM 3145 C CA . ALA A 1 400 ? -58.922 -15.123 96.726 1.00 76.00 400 ALA A CA 1
ATOM 3146 C C . ALA A 1 400 ? -58.370 -14.823 98.133 1.00 76.00 400 ALA A C 1
ATOM 3148 O O . ALA A 1 400 ? -58.840 -15.395 99.115 1.00 76.00 400 ALA A O 1
ATOM 3149 N N . GLN A 1 401 ? -57.415 -13.894 98.262 1.00 77.00 401 GLN A N 1
ATOM 3150 C CA . GLN A 1 401 ? -56.867 -13.478 99.557 1.00 77.00 401 GLN A CA 1
ATOM 3151 C C . GLN A 1 401 ? -57.935 -12.802 100.432 1.00 77.00 401 GLN A C 1
ATOM 3153 O O . GLN A 1 401 ? -58.038 -13.114 101.619 1.00 77.00 401 GLN A O 1
ATOM 3158 N N . SER A 1 402 ? -58.765 -11.925 99.855 1.00 76.94 402 SER A N 1
ATOM 3159 C CA . SER A 1 402 ? -59.882 -11.296 100.572 1.00 76.94 402 SER A CA 1
ATOM 3160 C C . SER A 1 402 ? -61.001 -12.282 100.937 1.00 76.94 402 SER A C 1
ATOM 3162 O O . SER A 1 402 ? -61.517 -12.218 102.054 1.00 76.94 402 SER A O 1
ATOM 3164 N N . GLU A 1 403 ? -61.323 -13.255 100.072 1.00 74.38 403 GLU A N 1
ATOM 3165 C CA . GLU A 1 403 ? -62.262 -14.342 100.392 1.00 74.38 403 GLU A CA 1
ATOM 3166 C C . GLU A 1 403 ? -61.719 -15.210 101.539 1.00 74.38 403 GLU A C 1
ATOM 3168 O O . GLU A 1 403 ? -62.431 -15.477 102.510 1.00 74.38 403 GLU A O 1
ATOM 3173 N N . ALA A 1 404 ? -60.435 -15.580 101.499 1.00 70.44 404 ALA A N 1
ATOM 3174 C CA . ALA A 1 404 ? -59.778 -16.327 102.568 1.00 70.44 404 ALA A CA 1
ATOM 3175 C C . ALA A 1 404 ? -59.772 -15.551 103.899 1.00 70.44 404 ALA A C 1
ATOM 3177 O O . ALA A 1 404 ? -60.010 -16.135 104.957 1.00 70.44 404 ALA A O 1
ATOM 3178 N N . GLN A 1 405 ? -59.565 -14.231 103.865 1.00 72.62 405 GLN A N 1
ATOM 3179 C CA . GLN A 1 405 ? -59.610 -13.372 105.052 1.00 72.62 405 GLN A CA 1
ATOM 3180 C C . GLN A 1 405 ? -61.039 -13.251 105.624 1.00 72.62 405 GLN A C 1
ATOM 3182 O O . GLN A 1 405 ? -61.215 -13.325 106.841 1.00 72.62 405 GLN A O 1
ATOM 3187 N N . MET A 1 406 ? -62.059 -13.176 104.759 1.00 69.75 406 MET A N 1
ATOM 3188 C CA . MET A 1 406 ? -63.489 -13.246 105.108 1.00 69.75 406 MET A CA 1
ATOM 3189 C C . MET A 1 406 ? -63.913 -14.605 105.686 1.00 69.75 406 MET A C 1
ATOM 3191 O O . MET A 1 406 ? -64.745 -14.671 106.591 1.00 69.75 406 MET A O 1
ATOM 3195 N N . LEU A 1 407 ? -63.354 -15.712 105.192 1.00 66.06 407 LEU A N 1
ATOM 3196 C CA . LEU A 1 407 ? -63.583 -17.038 105.771 1.00 66.06 407 LEU A CA 1
ATOM 3197 C C . LEU A 1 407 ? -62.895 -17.167 107.135 1.00 66.06 407 LEU A C 1
ATOM 3199 O O . LEU A 1 407 ? -63.493 -17.692 108.073 1.00 66.06 407 LEU A O 1
ATOM 3203 N N . LYS A 1 408 ? -61.686 -16.616 107.285 1.00 62.66 408 LYS A N 1
ATOM 3204 C CA . LYS A 1 408 ? -60.936 -16.612 108.548 1.00 62.66 408 LYS A CA 1
ATOM 3205 C C . LYS A 1 408 ? -61.636 -15.798 109.645 1.00 62.66 408 LYS A C 1
ATOM 3207 O O . LYS A 1 408 ? -61.649 -16.233 110.793 1.00 62.66 408 LYS A O 1
ATOM 3212 N N . SER A 1 409 ? -62.281 -14.675 109.310 1.00 58.31 409 SER A N 1
ATOM 3213 C CA . SER A 1 409 ? -63.104 -13.913 110.265 1.00 58.31 409 SER A CA 1
ATOM 3214 C C . SER A 1 409 ? -64.430 -14.611 110.606 1.00 58.31 409 SER A C 1
ATOM 3216 O O . SER A 1 409 ? -64.822 -14.618 111.775 1.00 58.31 409 SER A O 1
ATOM 3218 N N . LYS A 1 410 ? -65.075 -15.291 109.644 1.00 56.59 410 LYS A N 1
ATOM 3219 C CA . LYS A 1 410 ? -66.250 -16.151 109.904 1.00 56.59 410 LYS A CA 1
ATOM 3220 C C . LYS A 1 410 ? -65.932 -17.356 110.800 1.00 56.59 410 LYS A C 1
ATOM 3222 O O . LYS A 1 410 ? -66.761 -17.724 111.627 1.00 56.59 410 LYS A O 1
ATOM 3227 N N . LEU A 1 411 ? -64.737 -17.942 110.690 1.00 50.28 411 LEU A N 1
ATOM 3228 C CA . LEU A 1 411 ? -64.264 -18.998 111.600 1.00 50.28 411 LEU A CA 1
ATOM 3229 C C . LEU A 1 411 ? -63.971 -18.485 113.022 1.00 50.28 411 LEU A C 1
ATOM 3231 O O . LEU A 1 411 ? -64.089 -19.251 113.973 1.00 50.28 411 LEU A O 1
ATOM 3235 N N . ALA A 1 412 ? -63.648 -17.200 113.186 1.00 47.72 412 ALA A N 1
ATOM 3236 C CA . ALA A 1 412 ? -63.433 -16.581 114.497 1.00 47.72 412 ALA A CA 1
ATOM 3237 C C . ALA A 1 412 ? -64.736 -16.183 115.227 1.00 47.72 412 ALA A C 1
ATOM 3239 O O . ALA A 1 412 ? -64.682 -15.772 116.383 1.00 47.72 412 ALA A O 1
ATOM 3240 N N . THR A 1 413 ? -65.907 -16.289 114.582 1.00 42.56 413 THR A N 1
ATOM 3241 C CA . THR A 1 413 ? -67.200 -15.831 115.129 1.00 42.56 413 THR A CA 1
ATOM 3242 C C . THR A 1 413 ? -68.330 -16.856 114.971 1.00 42.56 413 THR A C 1
ATOM 3244 O O . THR A 1 413 ? -69.395 -16.559 114.429 1.00 42.56 413 THR A O 1
ATOM 3247 N N . LYS A 1 414 ? -68.150 -18.073 115.510 1.00 34.62 414 LYS A N 1
ATOM 3248 C CA . LYS A 1 414 ? -69.292 -18.968 115.779 1.00 34.62 414 LYS A CA 1
ATOM 3249 C C . LYS A 1 414 ? -69.060 -19.939 116.952 1.00 34.62 414 LYS A C 1
ATOM 3251 O O . LYS A 1 414 ? -68.219 -20.828 116.828 1.00 34.62 414 LYS A O 1
ATOM 3256 N N . PRO A 1 415 ? -69.814 -19.834 118.065 1.00 37.75 415 PRO A N 1
ATOM 3257 C CA . PRO A 1 415 ? -69.845 -20.869 119.095 1.00 37.75 415 PRO A CA 1
ATOM 3258 C C . PRO A 1 415 ? -70.691 -22.082 118.660 1.00 37.75 415 PRO A C 1
ATOM 3260 O O . PRO A 1 415 ? -71.503 -22.012 117.737 1.00 37.75 415 PRO A O 1
ATOM 3263 N N . ALA A 1 416 ? -70.456 -23.202 119.341 1.00 40.91 416 ALA A N 1
ATOM 3264 C CA . ALA A 1 416 ? -70.911 -24.559 119.040 1.00 40.91 416 ALA A CA 1
ATOM 3265 C C . ALA A 1 416 ? -72.371 -24.746 118.561 1.00 40.91 416 ALA A C 1
ATOM 3267 O O . ALA A 1 416 ? -73.311 -24.408 119.273 1.00 40.91 416 ALA A O 1
ATOM 3268 N N . ALA A 1 417 ? -72.536 -25.444 117.427 1.00 32.38 417 ALA A N 1
ATOM 3269 C CA . ALA A 1 417 ? -73.573 -26.465 117.204 1.00 32.38 417 ALA A CA 1
ATOM 3270 C C . ALA A 1 417 ? -73.260 -27.298 115.940 1.00 32.38 417 ALA A C 1
ATOM 3272 O O . ALA A 1 417 ? -72.671 -26.804 114.979 1.00 32.38 417 ALA A O 1
ATOM 3273 N N . SER A 1 418 ? -73.658 -28.570 115.949 1.00 42.94 418 SER A N 1
ATOM 3274 C CA . SER A 1 418 ? -73.371 -29.611 114.949 1.00 42.94 418 SER A CA 1
ATOM 3275 C C . SER A 1 418 ? -73.669 -29.257 113.480 1.00 42.94 418 SER A C 1
ATOM 3277 O O . SER A 1 418 ? -74.807 -28.948 113.131 1.00 42.94 418 SER A O 1
ATOM 3279 N N . THR A 1 419 ? -72.691 -29.445 112.582 1.00 34.69 419 THR A N 1
ATOM 3280 C CA . THR A 1 419 ? -72.924 -29.854 111.173 1.00 34.69 419 THR A CA 1
ATOM 3281 C C . THR A 1 419 ? -71.625 -30.358 110.525 1.00 34.69 419 THR A C 1
ATOM 3283 O O . THR A 1 419 ? -70.858 -29.605 109.926 1.00 34.69 419 THR A O 1
ATOM 3286 N N . THR A 1 420 ? -71.372 -31.664 110.630 1.00 44.41 420 THR A N 1
ATOM 3287 C CA . THR A 1 420 ? -70.104 -32.317 110.238 1.00 44.41 420 THR A CA 1
ATOM 3288 C C . THR A 1 420 ? -69.793 -32.251 108.732 1.00 44.41 420 THR A C 1
ATOM 3290 O O . THR A 1 420 ? -68.657 -32.474 108.329 1.00 44.41 420 THR A O 1
ATOM 3293 N N . SER A 1 421 ? -70.770 -31.888 107.890 1.00 48.34 421 SER A N 1
ATOM 3294 C CA . SER A 1 421 ? -70.606 -31.799 106.429 1.00 48.34 421 SER A CA 1
ATOM 3295 C C . SER A 1 421 ? -69.876 -30.538 105.940 1.00 48.34 421 SER A C 1
ATOM 3297 O O . SER A 1 421 ? -69.268 -30.576 104.875 1.00 48.34 421 SER A O 1
ATOM 3299 N N . ASN A 1 422 ? -69.915 -29.422 106.681 1.00 50.78 422 ASN A N 1
ATOM 3300 C CA . ASN A 1 422 ? -69.337 -28.153 106.205 1.00 50.78 422 ASN A CA 1
ATOM 3301 C C . ASN A 1 422 ? -67.824 -28.039 106.453 1.00 50.78 422 ASN A C 1
ATOM 3303 O O . ASN A 1 422 ? -67.137 -27.334 105.716 1.00 50.78 422 ASN A O 1
ATOM 3307 N N . ASN A 1 423 ? -67.284 -28.752 107.449 1.00 54.12 423 ASN A N 1
ATOM 3308 C CA . ASN A 1 423 ? -65.849 -28.705 107.750 1.00 54.12 423 ASN A CA 1
ATOM 3309 C C . ASN A 1 423 ? -64.999 -29.381 106.664 1.00 54.12 423 ASN A C 1
ATOM 3311 O O . ASN A 1 423 ? -63.939 -28.861 106.334 1.00 54.12 423 ASN A O 1
ATOM 3315 N N . LYS A 1 424 ? -65.473 -30.482 106.059 1.00 61.53 424 LYS A N 1
ATOM 3316 C CA . LYS A 1 424 ? -64.734 -31.171 104.986 1.00 61.53 424 LYS A CA 1
ATOM 3317 C C . LYS A 1 424 ? -64.596 -30.290 103.740 1.00 61.53 424 LYS A C 1
ATOM 3319 O O . LYS A 1 424 ? -63.489 -30.118 103.251 1.00 61.53 424 LYS A O 1
ATOM 3324 N N . ALA A 1 425 ? -65.679 -29.639 103.311 1.00 64.69 425 ALA A N 1
ATOM 3325 C CA . ALA A 1 425 ? -65.658 -28.707 102.179 1.00 64.69 425 ALA A CA 1
ATOM 3326 C C . ALA A 1 425 ? -64.785 -27.459 102.439 1.00 64.69 425 ALA A C 1
ATOM 3328 O O . ALA A 1 425 ? -64.117 -26.967 101.530 1.00 64.69 425 ALA A O 1
ATOM 3329 N N . LEU A 1 426 ? -64.749 -26.952 103.679 1.00 65.81 426 LEU A N 1
ATOM 3330 C CA . LEU A 1 426 ? -63.832 -25.874 104.078 1.00 65.81 426 LEU A CA 1
ATOM 3331 C C . LEU A 1 426 ? -62.366 -26.331 104.097 1.00 65.81 426 LEU A C 1
ATOM 3333 O O . LEU A 1 426 ? -61.493 -25.579 103.673 1.00 65.81 426 LEU A O 1
ATOM 3337 N N . GLN A 1 427 ? -62.096 -27.557 104.548 1.00 72.06 427 GLN A N 1
ATOM 3338 C CA . GLN A 1 427 ? -60.756 -28.142 104.575 1.00 72.06 427 GLN A CA 1
ATOM 3339 C C . GLN A 1 427 ? -60.234 -28.455 103.163 1.00 72.06 427 GLN A C 1
ATOM 3341 O O . GLN A 1 427 ? -59.081 -28.152 102.868 1.00 72.06 427 GLN A O 1
ATOM 3346 N N . GLU A 1 428 ? -61.085 -28.966 102.271 1.00 74.69 428 GLU A N 1
ATOM 3347 C CA . GLU A 1 428 ? -60.777 -29.175 100.849 1.00 74.69 428 GLU A CA 1
ATOM 3348 C C . GLU A 1 428 ? -60.537 -27.835 100.131 1.00 74.69 428 GLU A C 1
ATOM 3350 O O . GLU A 1 428 ? -59.532 -27.692 99.436 1.00 74.69 428 GLU A O 1
ATOM 3355 N N . LYS A 1 429 ? -61.365 -26.802 100.374 1.00 76.25 429 LYS A N 1
ATOM 3356 C CA . LYS A 1 429 ? -61.087 -25.437 99.881 1.00 76.25 429 LYS A CA 1
ATOM 3357 C C . LYS A 1 429 ? -59.760 -24.880 100.407 1.00 76.25 429 LYS A C 1
ATOM 3359 O O . LYS A 1 429 ? -59.049 -24.217 99.658 1.00 76.25 429 LYS A O 1
ATOM 3364 N N . TYR A 1 430 ? -59.419 -25.130 101.673 1.00 72.25 430 TYR A N 1
ATOM 3365 C CA . TYR A 1 430 ? -58.155 -24.670 102.254 1.00 72.25 430 TYR A CA 1
ATOM 3366 C C . TYR A 1 430 ? -56.946 -25.381 101.632 1.00 72.25 430 TYR A C 1
ATOM 3368 O O . TYR A 1 430 ? -55.963 -24.722 101.302 1.00 72.25 430 TYR A O 1
ATOM 3376 N N . GLN A 1 431 ? -57.030 -26.697 101.406 1.00 78.75 431 GLN A N 1
ATOM 3377 C CA . GLN A 1 431 ? -55.989 -27.451 100.701 1.00 78.75 431 GLN A CA 1
ATOM 3378 C C . GLN A 1 431 ? -55.831 -26.977 99.252 1.00 78.75 431 GLN A C 1
ATOM 3380 O O . GLN A 1 431 ? -54.714 -26.665 98.851 1.00 78.75 431 GLN A O 1
ATOM 3385 N N . ALA A 1 432 ? -56.927 -26.800 98.507 1.00 76.50 432 ALA A N 1
ATOM 3386 C CA . ALA A 1 432 ? -56.884 -26.281 97.138 1.00 76.50 432 ALA A CA 1
ATOM 3387 C C . ALA A 1 432 ? -56.291 -24.857 97.056 1.00 76.50 432 ALA A C 1
ATOM 3389 O O . ALA A 1 432 ? -55.531 -24.551 96.140 1.00 76.50 432 ALA A O 1
ATOM 3390 N N . LEU A 1 433 ? -56.580 -23.985 98.032 1.00 75.12 433 LEU A N 1
ATOM 3391 C CA . LEU A 1 433 ? -55.953 -22.661 98.133 1.00 75.12 433 LEU A CA 1
ATOM 3392 C C . LEU A 1 433 ? -54.457 -22.743 98.471 1.00 75.12 433 LEU A C 1
ATOM 3394 O O . LEU A 1 433 ? -53.672 -21.984 97.909 1.00 75.12 433 LEU A O 1
ATOM 3398 N N . GLN A 1 434 ? -54.051 -23.663 99.348 1.00 76.44 434 GLN A N 1
ATOM 3399 C CA . GLN A 1 434 ? -52.646 -23.875 99.710 1.00 76.44 434 GLN A CA 1
ATOM 3400 C C . GLN A 1 434 ? -51.833 -24.484 98.553 1.00 76.44 434 GLN A C 1
ATOM 3402 O O . GLN A 1 434 ? -50.661 -24.157 98.366 1.00 76.44 434 GLN A O 1
ATOM 3407 N N . GLU A 1 435 ? -52.459 -25.339 97.748 1.00 81.56 435 GLU A N 1
ATOM 3408 C CA . GLU A 1 435 ? -51.882 -25.924 96.539 1.00 81.56 435 GLU A CA 1
ATOM 3409 C C . GLU A 1 435 ? -51.779 -24.886 95.411 1.00 81.56 435 GLU A C 1
ATOM 3411 O O . GLU A 1 435 ? -50.714 -24.746 94.807 1.00 81.56 435 GLU A O 1
ATOM 3416 N N . LYS A 1 436 ? -52.813 -24.047 95.223 1.00 81.62 436 LYS A N 1
ATOM 3417 C CA . LYS A 1 436 ? -52.747 -22.870 94.339 1.00 81.62 436 LYS A CA 1
ATOM 3418 C C . LYS A 1 436 ? -51.653 -21.892 94.781 1.00 81.62 436 LYS A C 1
ATOM 3420 O O . LYS A 1 436 ? -50.910 -21.414 93.930 1.00 81.62 436 LYS A O 1
ATOM 3425 N N . GLN A 1 437 ? -51.501 -21.637 96.086 1.00 81.06 437 GLN A N 1
ATOM 3426 C CA . GLN A 1 437 ? -50.420 -20.797 96.614 1.00 81.06 437 GLN A CA 1
ATOM 3427 C C . GLN A 1 437 ? -49.046 -21.363 96.228 1.00 81.06 437 GLN A C 1
ATOM 3429 O O . GLN A 1 437 ? -48.257 -20.646 95.613 1.00 81.06 437 GLN A O 1
ATOM 3434 N N . ARG A 1 438 ? -48.783 -22.649 96.507 1.00 84.56 438 ARG A N 1
ATOM 3435 C CA . ARG A 1 438 ? -47.523 -23.306 96.115 1.00 84.56 438 ARG A CA 1
ATOM 3436 C C . ARG A 1 438 ? -47.276 -23.228 94.612 1.00 84.56 438 ARG A C 1
ATOM 3438 O O . ARG A 1 438 ? -46.183 -22.854 94.215 1.00 84.56 438 ARG A O 1
ATOM 3445 N N . SER A 1 439 ? -48.288 -23.506 93.790 1.00 86.75 439 SER A N 1
ATOM 3446 C CA . SER A 1 439 ? -48.192 -23.377 92.331 1.00 86.75 439 SER A CA 1
ATOM 3447 C C . SER A 1 439 ? -47.789 -21.957 91.908 1.00 86.75 439 SER A C 1
ATOM 3449 O O . SER A 1 439 ? -46.865 -21.799 91.111 1.00 86.75 439 SER A O 1
ATOM 3451 N N . THR A 1 440 ? -48.400 -20.917 92.489 1.00 79.94 440 THR A N 1
ATOM 3452 C CA . THR A 1 440 ? -48.031 -19.522 92.189 1.00 79.94 440 THR A CA 1
ATOM 3453 C C . THR A 1 440 ? -46.641 -19.133 92.700 1.00 79.94 440 THR A C 1
ATOM 3455 O O . THR A 1 440 ? -45.951 -18.368 92.032 1.00 79.94 440 THR A O 1
ATOM 3458 N N . GLU A 1 441 ? -46.194 -19.670 93.839 1.00 84.56 441 GLU A N 1
ATOM 3459 C CA . GLU A 1 441 ? -44.834 -19.463 94.358 1.00 84.56 441 GLU A CA 1
ATOM 3460 C C . GLU A 1 441 ? -43.782 -20.149 93.472 1.00 84.56 441 GLU A C 1
ATOM 3462 O O . GLU A 1 441 ? -42.749 -19.547 93.175 1.00 84.56 441 GLU A O 1
ATOM 3467 N N . THR A 1 442 ? -44.059 -21.367 92.987 1.00 87.19 442 THR A N 1
ATOM 3468 C CA . THR A 1 442 ? -43.203 -22.085 92.029 1.00 87.19 442 THR A CA 1
ATOM 3469 C C . THR A 1 442 ? -43.096 -21.326 90.710 1.00 87.19 442 THR A C 1
ATOM 3471 O O . THR A 1 442 ? -41.983 -21.051 90.269 1.00 87.19 442 THR A O 1
ATOM 3474 N N . ALA A 1 443 ? -44.222 -20.890 90.137 1.00 84.06 443 ALA A N 1
ATOM 3475 C CA . ALA A 1 443 ? -44.217 -20.077 88.924 1.00 84.06 443 ALA A CA 1
ATOM 3476 C C . ALA A 1 443 ? -43.404 -18.784 89.118 1.00 84.06 443 ALA A C 1
ATOM 3478 O O . ALA A 1 443 ? -42.560 -18.449 88.292 1.00 84.06 443 ALA A O 1
ATOM 3479 N N . LEU A 1 444 ? -43.585 -18.068 90.234 1.00 83.69 444 LEU A N 1
ATOM 3480 C CA . LEU A 1 444 ? -42.834 -16.838 90.517 1.00 83.69 444 LEU A CA 1
ATOM 3481 C C . LEU A 1 444 ? -41.318 -17.105 90.617 1.00 83.69 444 LEU A C 1
ATOM 3483 O O . LEU A 1 444 ? -40.518 -16.310 90.113 1.00 83.69 444 LEU A O 1
ATOM 3487 N N . ALA A 1 445 ? -40.910 -18.241 91.191 1.00 88.06 445 ALA A N 1
ATOM 3488 C CA . ALA A 1 445 ? -39.514 -18.672 91.204 1.00 88.06 445 ALA A CA 1
ATOM 3489 C C . ALA A 1 445 ? -38.976 -18.968 89.789 1.00 88.06 445 ALA A C 1
ATOM 3491 O O . ALA A 1 445 ? -37.896 -18.485 89.450 1.00 88.06 445 ALA A O 1
ATOM 3492 N N . GLU A 1 446 ? -39.735 -19.678 88.948 1.00 88.56 446 GLU A N 1
ATOM 3493 C CA . GLU A 1 446 ? -39.383 -19.974 87.549 1.00 88.56 446 GLU A CA 1
ATOM 3494 C C . GLU A 1 446 ? -39.238 -18.700 86.703 1.00 88.56 446 GLU A C 1
ATOM 3496 O O . GLU A 1 446 ? -38.229 -18.528 86.018 1.00 88.56 446 GLU A O 1
ATOM 3501 N N . TRP A 1 447 ? -40.177 -17.755 86.817 1.00 85.75 447 TRP A N 1
ATOM 3502 C CA . TRP A 1 447 ? -40.091 -16.437 86.174 1.00 85.75 447 TRP A CA 1
ATOM 3503 C C . TRP A 1 447 ? -38.863 -15.639 86.638 1.00 85.75 447 TRP A C 1
ATOM 3505 O O . TRP A 1 447 ? -38.216 -14.960 85.838 1.00 85.75 447 TRP A O 1
ATOM 3515 N N . THR A 1 448 ? -38.495 -15.749 87.918 1.00 88.25 448 THR A N 1
ATOM 3516 C CA . THR A 1 448 ? -37.294 -15.098 88.471 1.00 88.25 448 THR A CA 1
ATOM 3517 C C . THR A 1 448 ? -36.000 -15.751 87.964 1.00 88.25 448 THR A C 1
ATOM 3519 O O . THR A 1 448 ? -35.010 -15.059 87.728 1.00 88.25 448 THR A O 1
ATOM 3522 N N . GLU A 1 449 ? -35.990 -17.073 87.781 1.00 89.81 449 GLU A N 1
ATOM 3523 C CA . GLU A 1 449 ? -34.914 -17.827 87.122 1.00 89.81 449 GLU A CA 1
ATOM 3524 C C . GLU A 1 449 ? -34.763 -17.401 85.655 1.00 89.81 449 GLU A C 1
ATOM 3526 O O . GLU A 1 449 ? -33.668 -17.037 85.225 1.00 89.81 449 GLU A O 1
ATOM 3531 N N . LEU A 1 450 ? -35.868 -17.357 84.905 1.00 88.62 450 LEU A N 1
ATOM 3532 C CA . LEU A 1 450 ? -35.885 -16.972 83.494 1.00 88.62 450 LEU A CA 1
ATOM 3533 C C . LEU A 1 450 ? -35.348 -15.548 83.283 1.00 88.62 450 LEU A C 1
ATOM 3535 O O . LEU A 1 450 ? -34.501 -15.336 82.417 1.00 88.62 450 LEU A O 1
ATOM 3539 N N . ALA A 1 451 ? -35.766 -14.593 84.121 1.00 84.75 451 ALA A N 1
ATOM 3540 C CA . ALA A 1 451 ? -35.271 -13.215 84.090 1.00 84.75 451 ALA A CA 1
ATOM 3541 C C . ALA A 1 451 ? -33.765 -13.100 84.405 1.00 84.75 451 ALA A C 1
ATOM 3543 O O . ALA A 1 451 ? -33.078 -12.236 83.859 1.00 84.75 451 ALA A O 1
ATOM 3544 N N . LYS A 1 452 ? -33.221 -13.975 85.264 1.00 90.50 452 LYS A N 1
ATOM 3545 C CA . LYS A 1 452 ? -31.772 -14.038 85.521 1.00 90.50 452 LYS A CA 1
ATOM 3546 C C . LYS A 1 452 ? -31.011 -14.607 84.327 1.00 90.50 452 LYS A C 1
ATOM 3548 O O . LYS A 1 452 ? -29.967 -14.057 83.979 1.00 90.50 452 LYS A O 1
ATOM 3553 N N . ARG A 1 453 ? -31.523 -15.672 83.695 1.00 89.88 453 ARG A N 1
ATOM 3554 C CA . ARG A 1 453 ? -30.903 -16.274 82.502 1.00 89.88 453 ARG A CA 1
ATOM 3555 C C . ARG A 1 453 ? -30.875 -15.292 81.334 1.00 89.88 453 ARG A C 1
ATOM 3557 O O . ARG A 1 453 ? -29.800 -15.049 80.800 1.00 89.88 453 ARG A O 1
ATOM 3564 N N . SER A 1 454 ? -31.998 -14.649 81.009 1.00 83.56 454 SER A N 1
ATOM 3565 C CA . SER A 1 454 ? -32.065 -13.691 79.895 1.00 83.56 454 SER A CA 1
ATOM 3566 C C . SER A 1 454 ? -31.176 -12.459 80.113 1.00 83.56 454 SER A C 1
ATOM 3568 O O . SER A 1 454 ? -30.515 -11.998 79.181 1.00 83.56 454 SER A O 1
ATOM 3570 N N . TYR A 1 455 ? -31.071 -11.957 81.350 1.00 89.19 455 TYR A N 1
ATOM 3571 C CA . TYR A 1 455 ? -30.123 -10.888 81.679 1.00 89.19 455 TYR A CA 1
ATOM 3572 C C . TYR A 1 455 ? -28.658 -11.333 81.542 1.00 89.19 455 TYR A C 1
ATOM 3574 O O . TYR A 1 455 ? -27.817 -10.559 81.078 1.00 89.19 455 TYR A O 1
ATOM 3582 N N . GLN A 1 456 ? -28.340 -12.574 81.921 1.00 90.50 456 GLN A N 1
ATOM 3583 C CA . GLN A 1 456 ? -26.995 -13.130 81.778 1.00 90.50 456 GLN A CA 1
ATOM 3584 C C . GLN A 1 456 ? -26.638 -13.371 80.299 1.00 90.50 456 GLN A C 1
ATOM 3586 O O . GLN A 1 456 ? -25.565 -12.954 79.875 1.00 90.50 456 GLN A O 1
ATOM 3591 N N . GLU A 1 457 ? -27.554 -13.907 79.488 1.00 87.12 457 GLU A N 1
ATOM 3592 C CA . GLU A 1 457 ? -27.389 -14.040 78.032 1.00 87.12 457 GLU A CA 1
ATOM 3593 C C . GLU A 1 457 ? -27.157 -12.681 77.352 1.00 87.12 457 GLU A C 1
ATOM 3595 O O . GLU A 1 457 ? -26.223 -12.533 76.563 1.00 87.12 457 GLU A O 1
ATOM 3600 N N . TYR A 1 458 ? -27.936 -11.650 77.703 1.00 87.75 458 TYR A N 1
ATOM 3601 C CA . TYR A 1 458 ? -27.718 -10.286 77.208 1.00 87.75 458 TYR A CA 1
ATOM 3602 C C . TYR A 1 458 ? -26.332 -9.742 77.593 1.00 87.75 458 TYR A C 1
ATOM 3604 O O . TYR A 1 458 ? -25.629 -9.149 76.768 1.00 87.75 458 TYR A O 1
ATOM 3612 N N . LYS A 1 459 ? -25.914 -9.965 78.843 1.00 93.62 459 LYS A N 1
ATOM 3613 C CA . LYS A 1 459 ? -24.604 -9.549 79.356 1.00 93.62 459 LYS A CA 1
ATOM 3614 C C . LYS A 1 459 ? -23.450 -10.262 78.644 1.00 93.62 459 LYS A C 1
ATOM 3616 O O . LYS A 1 459 ? -22.435 -9.615 78.391 1.00 93.62 459 LYS A O 1
ATOM 3621 N N . ASP A 1 460 ? -23.615 -11.532 78.286 1.00 89.38 460 ASP A N 1
ATOM 3622 C CA . ASP A 1 460 ? -22.611 -12.331 77.574 1.00 89.38 460 ASP A CA 1
ATOM 3623 C C . ASP A 1 460 ? -22.596 -12.047 76.058 1.00 89.38 460 ASP A C 1
ATOM 3625 O O . ASP A 1 460 ? -21.556 -12.177 75.410 1.00 89.38 460 ASP A O 1
ATOM 3629 N N . LEU A 1 461 ? -23.704 -11.556 75.488 1.00 89.25 461 LEU A N 1
ATOM 3630 C CA . LEU A 1 461 ? -23.771 -11.051 74.110 1.00 89.25 461 LEU A CA 1
ATOM 3631 C C . LEU A 1 461 ? -23.120 -9.658 73.954 1.00 89.25 461 LEU A C 1
ATOM 3633 O O . LEU A 1 461 ? -22.611 -9.313 72.882 1.00 89.25 461 LEU A O 1
ATOM 3637 N N . LEU A 1 462 ? -23.119 -8.845 75.017 1.00 86.94 462 LEU A N 1
ATOM 3638 C CA . LEU A 1 462 ? -22.657 -7.451 74.996 1.00 86.94 462 LEU A CA 1
ATOM 3639 C C . LEU A 1 462 ? -21.201 -7.261 74.496 1.00 86.94 462 LEU A C 1
ATOM 3641 O O . LEU A 1 462 ? -20.977 -6.337 73.706 1.00 86.94 462 LEU A O 1
ATOM 3645 N N . PRO A 1 463 ? -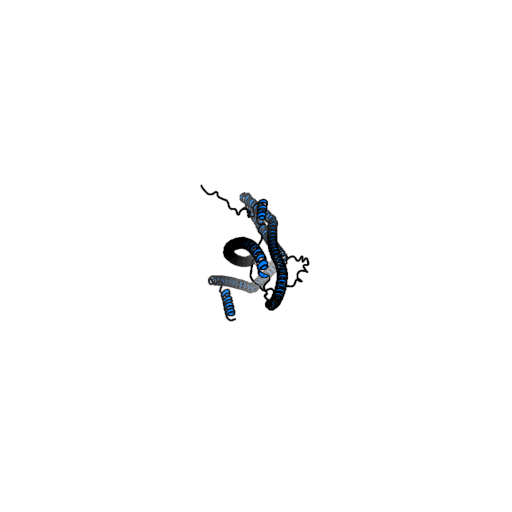20.197 -8.083 74.883 1.00 90.88 463 PRO A N 1
ATOM 3646 C CA . PRO A 1 463 ? -18.834 -7.980 74.358 1.00 90.88 463 PRO A CA 1
ATOM 3647 C C . PRO A 1 463 ? -18.765 -8.276 72.857 1.00 90.88 463 PRO A C 1
ATOM 3649 O O . PRO A 1 463 ? -18.082 -7.562 72.125 1.00 90.88 463 PRO A O 1
ATOM 3652 N N . THR A 1 464 ? -19.516 -9.276 72.388 1.00 85.12 464 THR A N 1
ATOM 3653 C CA . THR A 1 464 ? -19.599 -9.659 70.970 1.00 85.12 464 THR A CA 1
ATOM 3654 C C . THR A 1 464 ? -20.209 -8.536 70.131 1.00 85.12 464 THR A C 1
ATOM 3656 O O . THR A 1 464 ? -19.672 -8.191 69.080 1.00 85.12 464 THR A O 1
ATOM 3659 N N . SER A 1 465 ? -21.268 -7.891 70.633 1.00 84.19 465 SER A N 1
ATOM 3660 C CA . SER A 1 465 ? -21.867 -6.705 70.005 1.00 84.19 465 SER A CA 1
ATOM 3661 C C . SER A 1 465 ? -20.874 -5.533 69.915 1.00 84.19 465 SER A C 1
ATOM 3663 O O . SER A 1 465 ? -20.705 -4.934 68.852 1.00 84.19 465 SER A O 1
ATOM 3665 N N . LYS A 1 466 ? -20.116 -5.261 70.989 1.00 89.19 466 LYS A N 1
ATOM 3666 C CA . LYS A 1 466 ? -19.058 -4.231 70.984 1.00 89.19 466 LYS A CA 1
ATOM 3667 C C . LYS A 1 466 ? -17.917 -4.549 70.011 1.00 89.19 466 LYS A C 1
ATOM 3669 O O . LYS A 1 466 ? -17.412 -3.639 69.356 1.00 89.19 466 LYS A O 1
ATOM 3674 N N . ALA A 1 467 ? -17.519 -5.815 69.893 1.00 86.31 467 ALA A N 1
ATOM 3675 C CA . ALA A 1 467 ? -16.520 -6.242 68.915 1.00 86.31 467 ALA A CA 1
ATOM 3676 C C . ALA A 1 467 ? -17.028 -6.058 67.473 1.00 86.31 467 ALA A C 1
ATOM 3678 O O . ALA A 1 467 ? -16.292 -5.550 66.629 1.00 86.31 467 ALA A O 1
ATOM 3679 N N . ALA A 1 468 ? -18.293 -6.396 67.202 1.00 82.81 468 ALA A N 1
ATOM 3680 C CA . ALA A 1 468 ? -18.915 -6.199 65.894 1.00 82.81 468 ALA A CA 1
ATOM 3681 C C . ALA A 1 468 ? -18.977 -4.715 65.486 1.00 82.81 468 ALA A C 1
ATOM 3683 O O . ALA A 1 468 ? -18.612 -4.384 64.358 1.00 82.81 468 ALA A O 1
ATOM 3684 N N . GLU A 1 469 ? -19.362 -3.809 66.393 1.00 85.25 469 GLU A N 1
ATOM 3685 C CA . GLU A 1 469 ? -19.326 -2.363 66.117 1.00 85.25 469 GLU A CA 1
ATOM 3686 C C . GLU A 1 469 ? -17.901 -1.841 65.895 1.00 85.25 469 GLU A C 1
ATOM 3688 O O . GLU A 1 469 ? -17.680 -1.039 64.986 1.00 85.25 469 GLU A O 1
ATOM 3693 N N . LYS A 1 470 ? -16.902 -2.351 66.633 1.00 90.00 470 LYS A N 1
ATOM 3694 C CA . LYS A 1 470 ? -15.499 -2.007 66.361 1.00 90.00 470 LYS A CA 1
ATOM 3695 C C . LYS A 1 470 ? -15.078 -2.424 64.947 1.00 90.00 470 LYS A C 1
ATOM 3697 O O . LYS A 1 470 ? -14.506 -1.611 64.231 1.00 90.00 470 LYS A O 1
ATOM 3702 N N . TYR A 1 471 ? -15.408 -3.641 64.508 1.00 87.94 471 TYR A N 1
ATOM 3703 C CA . TYR A 1 471 ? -15.089 -4.082 63.144 1.00 87.94 471 TYR A CA 1
ATOM 3704 C C . TYR A 1 471 ? -15.809 -3.263 62.061 1.00 87.94 471 TYR A C 1
ATOM 3706 O O . TYR A 1 471 ? -15.217 -3.002 61.014 1.00 87.94 471 TYR A O 1
ATOM 3714 N N . LYS A 1 472 ? -17.050 -2.810 62.303 1.00 86.56 472 LYS A N 1
ATOM 3715 C CA . LYS A 1 472 ? -17.741 -1.872 61.398 1.00 86.56 472 LYS A CA 1
ATOM 3716 C C . LYS A 1 472 ? -17.007 -0.533 61.297 1.00 86.56 472 LYS A C 1
ATOM 3718 O O . LYS A 1 472 ? -16.920 0.017 60.201 1.00 86.56 472 LYS A O 1
ATOM 3723 N N . GLN A 1 473 ? -16.482 -0.014 62.408 1.00 90.12 473 GLN A N 1
ATOM 3724 C CA . GLN A 1 473 ? -15.715 1.230 62.398 1.00 90.12 473 GLN A CA 1
ATOM 3725 C C . GLN A 1 473 ? -14.361 1.054 61.695 1.00 90.12 473 GLN A C 1
ATOM 3727 O O . GLN A 1 473 ? -14.083 1.789 60.751 1.00 90.12 473 GLN A O 1
ATOM 3732 N N . ASP A 1 474 ? -13.591 0.015 62.039 1.00 87.88 474 ASP A N 1
ATOM 3733 C CA . ASP A 1 474 ? -12.317 -0.317 61.378 1.00 87.88 474 ASP A CA 1
ATOM 3734 C C . ASP A 1 474 ? -12.488 -0.490 59.849 1.00 87.88 474 ASP A C 1
ATOM 3736 O O . ASP A 1 474 ? -11.590 -0.157 59.072 1.00 87.88 474 ASP A O 1
ATOM 3740 N N . ALA A 1 475 ? -13.636 -1.012 59.394 1.00 84.69 475 ALA A N 1
ATOM 3741 C CA . ALA A 1 475 ? -13.965 -1.128 57.972 1.00 84.69 475 ALA A CA 1
ATOM 3742 C C . ALA A 1 475 ? -14.231 0.237 57.311 1.00 84.69 475 ALA A C 1
ATOM 3744 O O . ALA A 1 475 ? -13.690 0.502 56.239 1.00 84.69 475 ALA A O 1
ATOM 3745 N N . ARG A 1 476 ? -15.003 1.127 57.954 1.00 89.50 476 ARG A N 1
ATOM 3746 C CA . ARG A 1 476 ? -15.254 2.501 57.468 1.00 89.50 476 ARG A CA 1
ATOM 3747 C C . ARG A 1 476 ? -13.974 3.332 57.390 1.00 89.50 476 ARG A C 1
ATOM 3749 O O . ARG A 1 476 ? -13.770 4.059 56.417 1.00 89.50 476 ARG A O 1
ATOM 3756 N N . ASP A 1 477 ? -13.095 3.194 58.377 1.00 90.75 477 ASP A N 1
ATOM 3757 C CA . ASP A 1 477 ? -11.823 3.915 58.417 1.00 90.75 477 ASP A CA 1
ATOM 3758 C C . ASP A 1 477 ? -10.900 3.451 57.271 1.00 90.75 477 ASP A C 1
ATOM 3760 O O . ASP A 1 477 ? -10.288 4.274 56.585 1.00 90.75 477 ASP A O 1
ATOM 3764 N N . LYS A 1 478 ? -10.874 2.141 56.973 1.00 90.38 478 LYS A N 1
ATOM 3765 C CA . LYS A 1 478 ? -10.162 1.580 55.808 1.00 90.38 478 LYS A CA 1
ATOM 3766 C C . LYS A 1 478 ? -10.771 1.998 54.470 1.00 90.38 478 LYS A C 1
ATOM 3768 O O . LYS A 1 478 ? -10.019 2.331 53.559 1.00 90.38 478 LYS A O 1
ATOM 3773 N N . GLU A 1 479 ? -12.098 2.010 54.340 1.00 89.31 479 GLU A N 1
ATOM 3774 C CA . GLU A 1 479 ? -12.789 2.514 53.141 1.00 89.31 479 GLU A CA 1
ATOM 3775 C C . GLU A 1 479 ? -12.368 3.968 52.862 1.00 89.31 479 GLU A C 1
ATOM 3777 O O . GLU A 1 479 ? -11.963 4.306 51.749 1.00 89.31 479 GLU A O 1
ATOM 3782 N N . THR A 1 480 ? -12.339 4.796 53.912 1.00 90.12 480 THR A N 1
ATOM 3783 C CA . THR A 1 480 ? -11.908 6.200 53.850 1.00 90.12 480 THR A CA 1
ATOM 3784 C C . THR A 1 480 ? -10.449 6.320 53.387 1.00 90.12 480 THR A C 1
ATOM 3786 O O . THR A 1 480 ? -10.171 7.041 52.425 1.00 90.12 480 THR A O 1
ATOM 3789 N N . GLN A 1 481 ? -9.522 5.548 53.968 1.00 92.44 481 GLN A N 1
ATOM 3790 C CA . GLN A 1 481 ? -8.119 5.499 53.519 1.00 92.44 481 GLN A CA 1
ATOM 3791 C C . GLN A 1 481 ? -7.979 5.057 52.053 1.00 92.44 481 GLN A C 1
ATOM 3793 O O . GLN A 1 481 ? -7.188 5.627 51.303 1.00 92.44 481 GLN A O 1
ATOM 3798 N N . ILE A 1 482 ? -8.765 4.071 51.611 1.00 86.75 482 ILE A N 1
ATOM 3799 C CA . ILE A 1 482 ? -8.773 3.610 50.217 1.00 86.75 482 ILE A CA 1
ATOM 3800 C C . ILE A 1 482 ? -9.283 4.715 49.280 1.00 86.75 482 ILE A C 1
ATOM 3802 O O . ILE A 1 482 ? -8.753 4.861 48.175 1.00 86.75 482 ILE A O 1
ATOM 3806 N N . THR A 1 483 ? -10.295 5.493 49.680 1.00 89.44 483 THR A N 1
ATOM 3807 C CA . THR A 1 483 ? -10.774 6.630 48.876 1.00 89.44 483 THR A CA 1
ATOM 3808 C C . THR A 1 483 ? -9.742 7.750 48.778 1.00 89.44 483 THR A C 1
ATOM 3810 O O . THR A 1 483 ? -9.523 8.257 47.676 1.00 89.44 483 THR A O 1
ATOM 3813 N N . ASP A 1 484 ? -9.038 8.064 49.869 1.00 9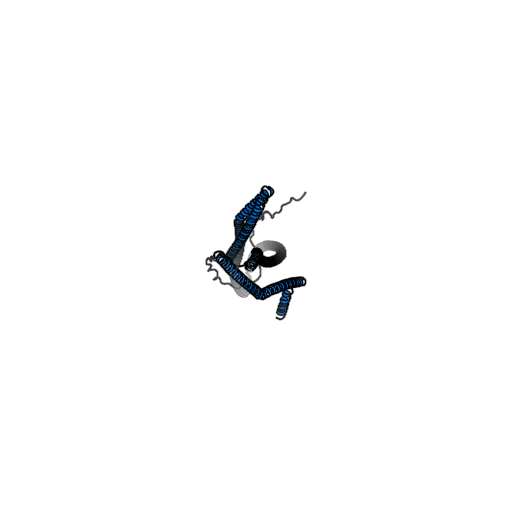0.19 484 ASP A N 1
ATOM 3814 C CA . ASP A 1 484 ? -7.981 9.078 49.869 1.00 90.19 484 ASP A CA 1
ATOM 3815 C C . ASP A 1 484 ? -6.779 8.645 49.013 1.00 90.19 484 ASP A C 1
ATOM 3817 O O . ASP A 1 484 ? -6.383 9.361 48.097 1.00 90.19 484 ASP A O 1
ATOM 3821 N N . LEU A 1 485 ? -6.280 7.413 49.174 1.00 90.12 485 LEU A N 1
ATOM 3822 C CA . LEU A 1 485 ? -5.202 6.870 48.333 1.00 90.12 485 LEU A CA 1
ATOM 3823 C C . LEU A 1 485 ? -5.572 6.824 46.840 1.00 90.12 485 LEU A C 1
ATOM 3825 O O . LEU A 1 485 ? -4.724 7.082 45.983 1.00 90.12 485 LEU A O 1
ATOM 3829 N N . LYS A 1 486 ? -6.838 6.536 46.499 1.00 89.19 486 LYS A N 1
ATOM 3830 C CA . LYS A 1 486 ? -7.338 6.634 45.113 1.00 89.19 486 LYS A CA 1
ATOM 3831 C C . LYS A 1 486 ? -7.310 8.078 44.604 1.00 89.19 486 LYS A C 1
ATOM 3833 O O . LYS A 1 486 ? -6.965 8.286 43.440 1.00 89.19 486 LYS A O 1
ATOM 3838 N N . HIS A 1 487 ? -7.651 9.055 45.444 1.00 87.69 487 HIS A N 1
ATOM 3839 C CA . HIS A 1 487 ? -7.580 10.472 45.095 1.00 87.69 487 HIS A CA 1
ATOM 3840 C C . HIS A 1 487 ? -6.124 10.932 44.919 1.00 87.69 487 HIS A C 1
ATOM 3842 O O . HIS A 1 487 ? -5.792 11.500 43.881 1.00 87.69 487 HIS A O 1
ATOM 3848 N N . GLN A 1 488 ? -5.226 10.579 45.845 1.00 88.88 488 GLN A N 1
ATOM 3849 C CA . GLN A 1 488 ? -3.788 10.839 45.735 1.00 88.88 488 GLN A CA 1
ATOM 3850 C C . GLN A 1 488 ? -3.187 10.233 44.454 1.00 88.88 488 GLN A C 1
ATOM 3852 O O . GLN A 1 488 ? -2.457 10.919 43.742 1.00 88.88 488 GLN A O 1
ATOM 3857 N N . LEU A 1 489 ? -3.535 8.988 44.097 1.00 86.75 489 LEU A N 1
ATOM 3858 C CA . LEU A 1 489 ? -3.101 8.357 42.841 1.00 86.75 489 LEU A CA 1
ATOM 3859 C C . LEU A 1 489 ? -3.643 9.062 41.591 1.00 86.75 489 LEU A C 1
ATOM 3861 O O . LEU A 1 489 ? -2.929 9.165 40.592 1.00 86.75 489 LEU A O 1
ATOM 3865 N N . ALA A 1 490 ? -4.891 9.538 41.619 1.00 83.38 490 ALA A N 1
ATOM 3866 C CA . ALA A 1 490 ? -5.466 10.306 40.518 1.00 83.38 490 ALA A CA 1
ATOM 3867 C C . ALA A 1 490 ? -4.747 11.656 40.348 1.00 83.38 490 ALA A C 1
ATOM 3869 O O . ALA A 1 490 ? -4.359 12.004 39.233 1.00 83.38 490 ALA A O 1
ATOM 3870 N N . THR A 1 491 ? -4.491 12.361 41.451 1.00 83.69 491 THR A N 1
ATOM 3871 C CA . THR A 1 491 ? -3.749 13.628 41.475 1.00 83.69 491 THR A CA 1
ATOM 3872 C C . THR A 1 491 ? -2.293 13.441 41.046 1.00 83.69 491 THR A C 1
ATOM 3874 O O . THR A 1 491 ? -1.806 14.202 40.219 1.00 83.69 491 THR A O 1
ATOM 3877 N N . ALA A 1 492 ? -1.603 12.393 41.506 1.00 78.19 492 ALA A N 1
ATOM 3878 C CA . ALA A 1 492 ? -0.237 12.082 41.081 1.00 78.19 492 ALA A CA 1
ATOM 3879 C C . ALA A 1 492 ? -0.149 11.790 39.572 1.00 78.19 492 ALA A C 1
ATOM 3881 O O . ALA A 1 492 ? 0.749 12.300 38.900 1.00 78.19 492 ALA A O 1
ATOM 3882 N N . LYS A 1 493 ? -1.115 11.042 39.016 1.00 78.81 493 LYS A N 1
ATOM 3883 C CA . LYS A 1 493 ? -1.223 10.829 37.563 1.00 78.81 493 LYS A CA 1
ATOM 3884 C C . LYS A 1 493 ? -1.487 12.136 36.808 1.00 78.81 493 LYS A C 1
ATOM 3886 O O . LYS A 1 493 ? -0.831 12.378 35.802 1.00 78.81 493 LYS A O 1
ATOM 3891 N N . ALA A 1 494 ? -2.379 12.994 37.309 1.00 74.19 494 ALA A N 1
ATOM 3892 C CA . ALA A 1 494 ? -2.662 14.301 36.709 1.00 74.19 494 ALA A CA 1
ATOM 3893 C C . ALA A 1 494 ? -1.434 15.240 36.726 1.00 74.19 494 ALA A C 1
ATOM 3895 O O . ALA A 1 494 ? -1.152 15.924 35.740 1.00 74.19 494 ALA A O 1
ATOM 3896 N N . SER A 1 495 ? -0.660 15.225 37.814 1.00 66.94 495 SER A N 1
ATOM 3897 C CA . SER A 1 495 ? 0.593 15.979 37.937 1.00 66.94 495 SER A CA 1
ATOM 3898 C C . SER A 1 495 ? 1.688 15.456 37.001 1.00 66.94 495 SER A C 1
ATOM 3900 O O . SER A 1 495 ? 2.423 16.261 36.435 1.00 66.94 495 SER A O 1
ATOM 3902 N N . GLN A 1 496 ? 1.766 14.140 36.761 1.00 57.06 496 GLN A N 1
ATOM 3903 C CA . GLN A 1 496 ? 2.659 13.578 35.738 1.00 57.06 496 GLN A CA 1
ATOM 3904 C C . GLN A 1 496 ? 2.236 13.947 34.305 1.00 57.06 496 GLN A C 1
ATOM 3906 O O . GLN A 1 496 ? 3.100 14.111 33.449 1.00 57.06 496 GLN A O 1
ATOM 3911 N N . THR A 1 497 ? 0.941 14.130 34.025 1.00 52.69 497 THR A N 1
ATOM 3912 C CA . THR A 1 497 ? 0.474 14.516 32.678 1.00 52.69 497 THR A CA 1
ATOM 3913 C C . THR A 1 497 ? 0.636 16.001 32.341 1.00 52.69 497 THR A C 1
ATOM 3915 O O . THR A 1 497 ? 0.643 16.344 31.163 1.00 52.69 497 THR A O 1
ATOM 3918 N N . ASN A 1 498 ? 0.805 16.884 33.332 1.00 48.47 498 ASN A N 1
ATOM 3919 C CA . ASN A 1 498 ? 0.926 18.335 33.108 1.00 48.47 498 ASN A CA 1
ATOM 3920 C C . ASN A 1 498 ? 2.373 18.851 33.037 1.00 48.47 498 ASN A C 1
ATOM 3922 O O . ASN A 1 498 ? 2.596 20.041 32.819 1.00 48.47 498 ASN A O 1
ATOM 3926 N N . GLY A 1 499 ? 3.360 17.967 33.179 1.00 48.38 499 GLY A N 1
ATOM 3927 C CA . GLY A 1 499 ? 4.770 18.294 33.028 1.00 48.38 499 GLY A CA 1
ATOM 3928 C C . GLY A 1 499 ? 5.487 17.260 32.178 1.00 48.38 499 GLY A C 1
ATOM 3929 O O . GLY A 1 499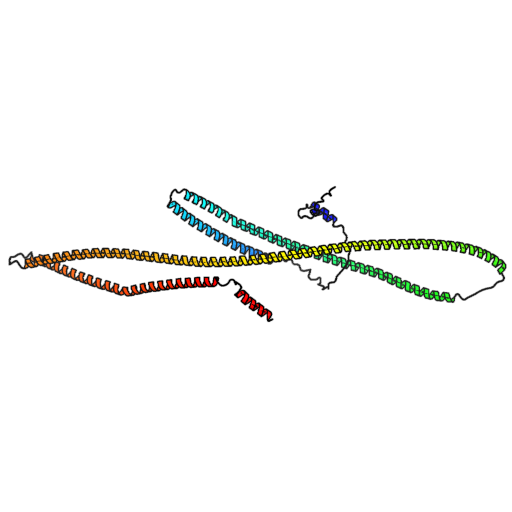 ? 6.203 16.449 32.743 1.00 48.38 499 GLY A O 1
ATOM 3930 N N . VAL A 1 500 ? 5.283 17.295 30.851 1.00 45.50 500 VAL A N 1
ATOM 3931 C CA . VAL A 1 500 ? 6.203 16.807 29.794 1.00 45.50 500 VAL A CA 1
ATOM 3932 C C . VAL A 1 500 ? 5.556 17.033 28.412 1.00 45.50 500 VAL A C 1
ATOM 3934 O O . VAL A 1 500 ? 4.992 16.150 27.776 1.00 45.50 500 VAL A O 1
ATOM 3937 N N . GLY A 1 501 ? 5.733 18.244 27.872 1.00 46.03 501 GLY A N 1
ATOM 3938 C CA . GLY A 1 501 ? 5.684 18.503 26.421 1.00 46.03 501 GLY A CA 1
ATOM 3939 C C . GLY A 1 501 ? 6.941 17.978 25.710 1.00 46.03 501 GLY A C 1
ATOM 3940 O O . GLY A 1 501 ? 7.500 18.643 24.846 1.00 46.03 501 GLY A O 1
ATOM 3941 N N . ALA A 1 502 ? 7.445 16.825 26.153 1.00 44.97 502 ALA A N 1
ATOM 3942 C CA . ALA A 1 502 ? 8.754 16.279 25.819 1.00 44.97 502 ALA A CA 1
ATOM 3943 C C . ALA A 1 502 ? 8.688 14.744 25.788 1.00 44.97 502 ALA A C 1
ATOM 3945 O O . ALA A 1 502 ? 9.403 14.056 26.522 1.00 44.97 502 ALA A O 1
ATOM 3946 N N . ALA A 1 503 ? 7.847 14.202 24.900 1.00 46.41 503 ALA A N 1
ATOM 3947 C CA . ALA A 1 503 ? 7.774 12.776 24.546 1.00 46.41 503 ALA A CA 1
ATOM 3948 C C . ALA A 1 503 ? 9.045 12.276 23.810 1.00 46.41 503 ALA A C 1
ATOM 3950 O O . ALA A 1 503 ? 8.995 11.506 22.856 1.00 46.41 503 ALA A O 1
ATOM 3951 N N . GLY A 1 504 ? 10.201 12.758 24.259 1.00 49.50 504 GLY A N 1
ATOM 3952 C CA . GLY A 1 504 ? 11.541 12.402 23.842 1.00 49.50 504 GLY A CA 1
ATOM 3953 C C . GLY A 1 504 ? 12.499 12.262 25.026 1.00 49.50 504 GLY A C 1
ATOM 3954 O O . GLY A 1 504 ? 13.670 12.058 24.774 1.00 49.50 504 GLY A O 1
ATOM 3955 N N . GLY A 1 505 ? 12.061 12.341 26.293 1.00 51.31 505 GLY A N 1
ATOM 3956 C CA . GLY A 1 505 ? 12.951 12.215 27.460 1.00 51.31 505 GLY A CA 1
ATOM 3957 C C . GLY A 1 505 ? 13.757 10.908 27.477 1.00 51.31 505 GLY A C 1
ATOM 3958 O O . GLY A 1 505 ? 14.977 10.930 27.335 1.00 51.31 505 GLY A O 1
ATOM 3959 N N . GLU A 1 506 ? 13.087 9.757 27.572 1.00 55.25 506 GLU A N 1
ATOM 3960 C CA . GLU A 1 506 ? 13.775 8.456 27.537 1.00 55.25 506 GLU A CA 1
ATOM 3961 C C . GLU A 1 506 ? 14.342 8.132 26.150 1.00 55.25 506 GLU A C 1
ATOM 3963 O O . GLU A 1 506 ? 15.453 7.616 26.046 1.00 55.25 506 GLU A O 1
ATOM 3968 N N . SER A 1 507 ? 13.634 8.479 25.068 1.00 59.72 507 SER A N 1
ATOM 3969 C CA . SER A 1 507 ? 14.129 8.219 23.711 1.00 59.72 507 SER A CA 1
ATOM 3970 C C . SER A 1 507 ? 15.404 9.008 23.395 1.00 59.72 507 SER A C 1
ATOM 3972 O O . SER A 1 507 ? 16.319 8.432 22.817 1.00 59.72 507 SER A O 1
ATOM 3974 N N . ALA A 1 508 ? 15.514 10.277 23.803 1.00 60.47 508 ALA A N 1
ATOM 3975 C CA . ALA A 1 508 ? 16.721 11.085 23.638 1.00 60.47 508 ALA A CA 1
ATOM 3976 C C . ALA A 1 508 ? 17.808 10.718 24.656 1.00 60.47 508 ALA A C 1
ATOM 3978 O O . ALA A 1 508 ? 18.981 10.791 24.308 1.00 60.47 508 ALA A O 1
ATOM 3979 N N . TYR A 1 509 ? 17.455 10.262 25.864 1.00 70.19 509 TYR A N 1
ATOM 3980 C CA . TYR A 1 509 ? 18.431 9.699 26.803 1.00 70.19 509 TYR A CA 1
ATOM 3981 C C . TYR A 1 509 ? 19.119 8.464 26.208 1.00 70.19 509 TYR A C 1
ATOM 3983 O O . TYR A 1 509 ? 20.347 8.416 26.124 1.00 70.19 509 TYR A O 1
ATOM 3991 N N . TRP A 1 510 ? 18.342 7.488 25.724 1.00 74.75 510 TRP A N 1
ATOM 3992 C CA . TRP A 1 510 ? 18.892 6.284 25.101 1.00 74.75 510 TRP A CA 1
ATOM 3993 C C . TRP A 1 510 ? 19.578 6.582 23.767 1.00 74.75 510 TRP A C 1
ATOM 3995 O O . TRP A 1 510 ? 20.675 6.079 23.536 1.00 74.75 510 TRP A O 1
ATOM 4005 N N . LYS A 1 511 ? 18.999 7.450 22.927 1.00 79.00 511 LYS A N 1
ATOM 4006 C CA . LYS A 1 511 ? 19.614 7.885 21.667 1.00 79.00 511 LYS A CA 1
ATOM 4007 C C . LYS A 1 511 ? 20.944 8.605 21.902 1.00 79.00 511 LYS A C 1
ATOM 4009 O O . LYS A 1 511 ? 21.927 8.217 21.292 1.00 79.00 511 LYS A O 1
ATOM 4014 N N . GLY A 1 512 ? 21.013 9.561 22.829 1.00 81.75 512 GLY A N 1
ATOM 4015 C CA . GLY A 1 512 ? 22.253 10.264 23.173 1.00 81.75 512 GLY A CA 1
ATOM 4016 C C . GLY A 1 512 ? 23.315 9.339 23.775 1.00 81.75 512 GLY A C 1
ATOM 4017 O O . GLY A 1 512 ? 24.501 9.498 23.493 1.00 81.75 512 GLY A O 1
ATOM 4018 N N . LYS A 1 513 ? 22.910 8.312 24.539 1.00 83.44 513 LYS A N 1
ATOM 4019 C CA . LYS A 1 513 ? 23.828 7.248 24.980 1.00 83.44 513 LYS A CA 1
ATOM 4020 C C . LYS A 1 513 ? 24.380 6.435 23.807 1.00 83.44 513 LYS A C 1
ATOM 4022 O O . LYS A 1 513 ? 25.575 6.161 23.788 1.00 83.44 513 LYS A O 1
ATOM 4027 N N . TYR A 1 514 ? 23.534 6.064 22.845 1.00 80.88 514 TYR A N 1
ATOM 4028 C CA . TYR A 1 514 ? 23.945 5.328 21.646 1.00 80.88 514 TYR A CA 1
ATOM 4029 C C . TYR A 1 514 ? 24.811 6.171 20.701 1.00 80.88 514 TYR A C 1
ATOM 4031 O O . TYR A 1 514 ? 25.805 5.666 20.193 1.00 80.88 514 TYR A O 1
ATOM 4039 N N . GLU A 1 515 ? 24.486 7.448 20.498 1.00 86.31 515 GLU A N 1
ATOM 4040 C CA . GLU A 1 515 ? 25.268 8.371 19.664 1.00 86.31 515 GLU A CA 1
ATOM 4041 C C . GLU A 1 515 ? 26.651 8.639 20.276 1.00 86.31 515 GLU A C 1
ATOM 4043 O O . GLU A 1 515 ? 27.647 8.558 19.563 1.00 86.31 515 GLU A O 1
ATOM 4048 N N . ASN A 1 516 ? 26.751 8.833 21.598 1.00 87.56 516 ASN A N 1
ATOM 4049 C CA . ASN A 1 516 ? 28.050 8.938 22.278 1.00 87.56 516 ASN A CA 1
ATOM 4050 C C . ASN A 1 516 ? 28.851 7.626 22.250 1.00 87.56 516 ASN A C 1
ATOM 4052 O O . ASN A 1 516 ? 30.074 7.672 22.156 1.00 87.56 516 ASN A O 1
ATOM 4056 N N . LEU A 1 517 ? 28.190 6.463 22.320 1.00 83.81 517 LEU A N 1
ATOM 4057 C CA . LEU A 1 517 ? 28.864 5.167 22.190 1.00 83.81 517 LEU A CA 1
ATOM 4058 C C . LEU A 1 517 ? 29.435 4.990 20.774 1.00 83.81 517 LEU A C 1
ATOM 4060 O O . LEU A 1 517 ? 30.600 4.634 20.628 1.00 83.81 517 LEU A O 1
ATOM 4064 N N . LEU A 1 518 ? 28.643 5.303 19.744 1.00 79.19 518 LEU A N 1
ATOM 4065 C CA . LEU A 1 518 ? 29.062 5.256 18.340 1.00 79.19 518 LEU A CA 1
ATOM 4066 C C . LEU A 1 518 ? 30.156 6.278 18.004 1.00 79.19 518 LEU A C 1
ATOM 4068 O O . LEU A 1 518 ? 30.979 5.996 17.148 1.00 79.19 518 LEU A O 1
ATOM 4072 N N . ALA A 1 519 ? 30.196 7.430 18.679 1.00 81.38 519 ALA A N 1
ATOM 4073 C CA . ALA A 1 519 ? 31.263 8.422 18.525 1.00 81.38 519 ALA A CA 1
ATOM 4074 C C . ALA A 1 519 ? 32.564 8.065 19.277 1.00 81.38 519 ALA A C 1
ATOM 4076 O O . ALA A 1 519 ? 33.548 8.795 19.168 1.00 81.38 519 ALA A O 1
ATOM 4077 N N . SER A 1 520 ? 32.567 6.980 20.064 1.00 73.25 520 SER A N 1
ATOM 4078 C CA . SER A 1 520 ? 33.737 6.485 20.811 1.00 73.25 520 SER A CA 1
ATOM 4079 C C . SER A 1 520 ? 34.423 5.268 20.171 1.00 73.25 520 SER A C 1
ATOM 4081 O O . SER A 1 520 ? 35.368 4.731 20.753 1.00 73.25 520 SER A O 1
ATOM 4083 N N . ILE A 1 521 ? 33.941 4.846 18.995 1.00 66.62 521 ILE A N 1
ATOM 4084 C CA . ILE A 1 521 ? 34.452 3.752 18.154 1.00 66.62 521 ILE A CA 1
ATOM 4085 C C . ILE A 1 521 ? 35.000 4.358 16.857 1.00 66.62 521 ILE A C 1
ATOM 4087 O O . ILE A 1 521 ? 36.105 3.936 16.455 1.00 66.62 521 ILE A O 1
#

Foldseek 3Di:
DDDDDPPDPCCLVDPPHDPVSVVVVVVVVPPDDDDDDDDDDDDDDDDDDPPPPDDDPPPPDPVVNVVVVVVLVVVVVVLVVVLVVVVVVLVVVLVVVVVVLVVVCVVDPPPVVSVVVVVVSVVVVVVVVVCSVCVVVVVVVVSVVVVVVVVVVVVVVVVVVVVVVVVVVVVVVVVVVVVVVVVVVVVVVVVVVVVVVVVVVVVVVVVVVVVVVVVVVVVPPPDDDDDDDVCPVVVVVVVVVVVVVVVVVVVVVVVVVVVVVVVVVVVVVVVVVVVVVVVVVVVVVVVVVVVVVVVVVVVVVVVVVVVVVVVVVVVVVVVVVVVVVVVVVVVVVVVVVVVVVVVVVVVVVVVVVVVVVVVVVVVVVVVVVVVVVVVVVVVVVVVVVVVVVVVVVVVVVVVVVVVVVVVVVVVVDDDDDDDPVVVVVVVVVVVVVVVVVVVVVVVVVVVVVVVVVVVVVVVVCVVVVVVVVVVVVVVVVVVVVVVVVVVVVVVVVVVVVVPPPPPCPVVVVVVVVVVVVVVVD

Organism: NCBI:txid749621